Protein AF-A0A917JV11-F1 (afdb_monomer)

Structure (mmCIF, N/CA/C/O backbone):
data_AF-A0A917JV11-F1
#
_entry.id   AF-A0A917JV11-F1
#
loop_
_atom_site.group_PDB
_atom_site.id
_atom_site.type_symbol
_atom_site.label_atom_id
_atom_site.label_alt_id
_atom_site.label_comp_id
_atom_site.label_asym_id
_atom_site.label_entity_id
_atom_site.label_seq_id
_atom_site.pdbx_PDB_ins_code
_atom_site.Cartn_x
_atom_site.Cartn_y
_atom_site.Cartn_z
_atom_site.occupancy
_atom_site.B_iso_or_equiv
_atom_site.auth_seq_id
_atom_site.auth_comp_id
_atom_site.auth_asym_id
_atom_site.auth_atom_id
_atom_site.pdbx_PDB_model_num
ATOM 1 N N . MET A 1 1 ? 22.916 29.532 -11.877 1.00 48.88 1 MET A N 1
ATOM 2 C CA . MET A 1 1 ? 22.736 28.090 -11.592 1.00 48.88 1 MET A CA 1
ATOM 3 C C . MET A 1 1 ? 21.823 27.826 -10.385 1.00 48.88 1 MET A C 1
ATOM 5 O O . MET A 1 1 ? 21.360 26.705 -10.263 1.00 48.88 1 MET A O 1
ATOM 9 N N . GLU A 1 2 ? 21.475 28.824 -9.556 1.00 51.97 2 GLU A N 1
ATOM 10 C CA . GLU A 1 2 ? 20.612 28.641 -8.365 1.00 51.97 2 GLU A CA 1
ATOM 11 C C . GLU A 1 2 ? 19.089 28.621 -8.633 1.00 51.97 2 GLU A C 1
ATOM 13 O O . GLU A 1 2 ? 18.332 28.152 -7.789 1.00 51.97 2 GLU A O 1
ATOM 18 N N . HIS A 1 3 ? 18.608 29.058 -9.805 1.00 55.50 3 HIS A N 1
ATOM 19 C CA . HIS A 1 3 ? 17.162 29.099 -10.101 1.00 55.50 3 HIS A CA 1
ATOM 20 C C . HIS A 1 3 ? 16.556 27.758 -10.547 1.00 55.50 3 HIS A C 1
ATOM 22 O O . HIS A 1 3 ? 15.347 27.574 -10.439 1.00 55.50 3 HIS A O 1
ATOM 28 N N . ILE A 1 4 ? 17.384 26.788 -10.952 1.00 64.88 4 ILE A N 1
ATOM 29 C CA . ILE A 1 4 ? 16.921 25.503 -11.503 1.00 64.88 4 ILE A CA 1
ATOM 30 C C . ILE A 1 4 ? 16.135 24.700 -10.450 1.00 64.88 4 ILE A C 1
ATOM 32 O O . ILE A 1 4 ? 15.101 24.118 -10.759 1.00 64.88 4 ILE A O 1
ATOM 36 N N . GLY A 1 5 ? 16.569 24.713 -9.184 1.00 73.06 5 GLY A N 1
ATOM 37 C CA . GLY A 1 5 ? 15.894 23.966 -8.114 1.00 73.06 5 GLY A CA 1
ATOM 38 C C . GLY A 1 5 ? 14.503 24.512 -7.772 1.00 73.06 5 GLY A C 1
ATOM 39 O O . GLY A 1 5 ? 13.553 23.740 -7.622 1.00 73.06 5 GLY A O 1
ATOM 40 N N . LEU A 1 6 ? 14.360 25.840 -7.688 1.00 79.62 6 LEU A N 1
ATOM 41 C CA . LEU A 1 6 ? 13.071 26.481 -7.411 1.00 79.62 6 LEU A CA 1
ATOM 42 C C . LEU A 1 6 ? 12.110 26.323 -8.594 1.00 79.62 6 LEU A C 1
ATOM 44 O O . LEU A 1 6 ? 10.944 26.005 -8.381 1.00 79.62 6 LEU A O 1
ATOM 48 N N . GLU A 1 7 ? 12.596 26.497 -9.825 1.00 81.38 7 GLU A N 1
ATOM 49 C CA . GLU A 1 7 ? 11.803 26.308 -11.045 1.00 81.38 7 GLU A CA 1
ATOM 50 C C . GLU A 1 7 ? 11.264 24.878 -11.151 1.00 81.38 7 GLU A C 1
ATOM 52 O O . GLU A 1 7 ? 10.061 24.696 -11.338 1.00 81.38 7 GLU A O 1
ATOM 57 N N . ILE A 1 8 ? 12.114 23.866 -10.941 1.00 76.44 8 ILE A N 1
ATOM 58 C CA . ILE A 1 8 ? 11.696 22.456 -10.937 1.00 76.44 8 ILE A CA 1
ATOM 59 C C . ILE A 1 8 ? 10.669 22.202 -9.829 1.00 76.44 8 ILE A C 1
ATOM 61 O O . ILE A 1 8 ? 9.642 21.572 -10.074 1.00 76.44 8 ILE A O 1
ATOM 65 N N . THR A 1 9 ? 10.899 22.724 -8.621 1.00 80.25 9 THR A N 1
ATOM 66 C CA . THR A 1 9 ? 9.972 22.547 -7.491 1.00 80.25 9 THR A CA 1
ATOM 67 C C . THR A 1 9 ? 8.606 23.169 -7.782 1.00 80.25 9 THR A C 1
ATOM 69 O O . THR A 1 9 ? 7.575 22.525 -7.582 1.00 80.25 9 THR A O 1
ATOM 72 N N . LEU A 1 10 ? 8.580 24.402 -8.300 1.00 85.31 10 LEU A N 1
ATOM 73 C CA . LEU A 1 10 ? 7.347 25.082 -8.696 1.00 85.31 10 LEU A CA 1
ATOM 74 C C . LEU A 1 10 ? 6.623 24.323 -9.806 1.00 85.31 10 LEU A C 1
ATOM 76 O O . LEU A 1 10 ? 5.401 24.204 -9.757 1.00 85.31 10 LEU A O 1
ATOM 80 N N . LEU A 1 11 ? 7.360 23.770 -10.770 1.00 82.25 11 LEU A N 1
ATOM 81 C CA . LEU A 1 11 ? 6.792 22.979 -11.854 1.00 82.25 11 LEU A CA 1
ATOM 82 C C . LEU A 1 11 ? 6.162 21.684 -11.328 1.00 82.25 11 LEU A C 1
ATOM 84 O O . LEU A 1 11 ? 5.029 21.376 -11.694 1.00 82.25 11 LEU A O 1
ATOM 88 N N . ILE A 1 12 ? 6.841 20.961 -10.430 1.00 79.44 12 ILE A N 1
ATOM 89 C CA . ILE A 1 12 ? 6.294 19.759 -9.783 1.00 79.44 12 ILE A CA 1
ATOM 90 C C . ILE A 1 12 ? 4.994 20.101 -9.055 1.00 79.44 12 ILE A C 1
ATOM 92 O O . ILE A 1 12 ? 3.978 19.444 -9.277 1.00 79.44 12 ILE A O 1
ATOM 96 N N . ILE A 1 13 ? 5.003 21.149 -8.225 1.00 85.50 13 ILE A N 1
ATOM 97 C CA . ILE A 1 13 ? 3.818 21.585 -7.475 1.00 85.50 13 ILE A CA 1
ATOM 98 C C . ILE A 1 13 ? 2.688 21.969 -8.432 1.00 85.50 13 ILE A C 1
ATOM 100 O O . ILE A 1 13 ? 1.552 21.547 -8.226 1.00 85.50 13 ILE A O 1
ATOM 104 N N . LEU A 1 14 ? 2.986 22.729 -9.488 1.00 88.00 14 LEU A N 1
ATOM 105 C CA . LEU A 1 14 ? 2.002 23.155 -10.479 1.00 88.00 14 LEU A CA 1
ATOM 106 C C . LEU A 1 14 ? 1.379 21.959 -11.205 1.00 88.00 14 LEU A C 1
ATOM 108 O O . LEU A 1 14 ? 0.158 21.899 -11.332 1.00 88.00 14 LEU A O 1
ATOM 112 N N . MET A 1 15 ? 2.191 20.995 -11.640 1.00 84.50 15 MET A N 1
ATOM 113 C CA . MET A 1 15 ? 1.721 19.785 -12.319 1.00 84.50 15 MET A CA 1
ATOM 114 C C . MET A 1 15 ? 0.862 18.926 -11.397 1.00 84.50 15 MET A C 1
ATOM 116 O O . MET A 1 15 ? -0.248 18.543 -11.761 1.00 84.50 15 MET A O 1
ATOM 120 N N . VAL A 1 16 ? 1.333 18.674 -10.177 1.00 84.94 16 VAL A N 1
ATOM 121 C CA . VAL A 1 16 ? 0.579 17.943 -9.155 1.00 84.94 16 VAL A CA 1
ATOM 122 C C . VAL A 1 16 ? -0.748 18.640 -8.856 1.00 84.94 16 VAL A C 1
ATOM 124 O O . VAL A 1 16 ? -1.780 17.975 -8.785 1.00 84.94 16 VAL A O 1
ATOM 127 N N . LEU A 1 17 ? -0.747 19.966 -8.696 1.00 88.56 17 LEU A N 1
ATOM 128 C CA . LEU A 1 17 ? -1.952 20.748 -8.437 1.00 88.56 17 LEU A CA 1
ATOM 129 C C . LEU A 1 17 ? -2.925 20.663 -9.617 1.00 88.56 17 LEU A C 1
ATOM 131 O O . LEU A 1 17 ? -4.095 20.349 -9.414 1.00 88.56 17 LEU A O 1
ATOM 135 N N . ALA A 1 18 ? -2.451 20.897 -10.841 1.00 88.12 18 ALA A N 1
ATOM 136 C CA . ALA A 1 18 ? -3.271 20.865 -12.047 1.00 88.12 18 ALA A CA 1
ATOM 137 C C . ALA A 1 18 ? -3.916 19.487 -12.257 1.00 88.12 18 ALA A C 1
ATOM 139 O O . ALA A 1 18 ? -5.132 19.395 -12.434 1.00 88.12 18 ALA A O 1
ATOM 140 N N . VAL A 1 19 ? -3.129 18.410 -12.166 1.00 86.62 19 VAL A N 1
ATOM 141 C CA . VAL A 1 19 ? -3.635 17.039 -12.311 1.00 86.62 19 VAL A CA 1
ATOM 142 C C . VAL A 1 19 ? -4.634 16.716 -11.198 1.00 86.62 19 VAL A C 1
ATOM 144 O O . VAL A 1 19 ? -5.725 16.220 -11.479 1.00 86.62 19 VAL A O 1
ATOM 147 N N . ASN A 1 20 ? -4.326 17.048 -9.942 1.00 85.50 20 ASN A N 1
ATOM 148 C CA . ASN A 1 20 ? -5.229 16.765 -8.826 1.00 85.50 20 ASN A CA 1
ATOM 149 C C . ASN A 1 20 ? -6.526 17.581 -8.868 1.00 85.50 20 ASN A C 1
ATOM 151 O O . ASN A 1 20 ? -7.563 17.062 -8.458 1.00 85.50 20 ASN A O 1
ATOM 155 N N . LEU A 1 21 ? -6.511 18.812 -9.389 1.00 88.00 21 LEU A N 1
ATOM 156 C CA . LEU A 1 21 ? -7.729 19.600 -9.610 1.00 88.00 21 LEU A CA 1
ATOM 157 C C . LEU A 1 21 ? -8.662 18.908 -10.609 1.00 88.00 21 LEU A C 1
ATOM 159 O O . LEU A 1 21 ? -9.859 18.772 -10.346 1.00 88.00 21 LEU A O 1
ATOM 163 N N . VAL A 1 22 ? -8.110 18.405 -11.716 1.00 87.31 22 VAL A N 1
ATOM 164 C CA . VAL A 1 22 ? -8.873 17.628 -12.702 1.00 87.31 22 VAL A CA 1
ATOM 165 C C . VAL A 1 22 ? -9.405 16.341 -12.069 1.00 87.31 22 VAL A C 1
ATOM 167 O O . VAL A 1 22 ? -10.589 16.031 -12.182 1.00 87.31 22 VAL A O 1
ATOM 170 N N . PHE A 1 23 ? -8.565 15.603 -11.346 1.00 84.44 23 PHE A N 1
ATOM 171 C CA . PHE A 1 23 ? -8.944 14.319 -10.754 1.00 84.44 23 PHE A CA 1
ATOM 172 C C . PHE A 1 23 ? -10.009 14.481 -9.666 1.00 84.44 23 PHE A C 1
ATOM 174 O O . PHE A 1 23 ? -10.953 13.690 -9.612 1.00 84.44 23 PHE A O 1
ATOM 181 N N . GLN A 1 24 ? -9.938 15.542 -8.860 1.00 81.94 24 GLN A N 1
ATOM 182 C CA . GLN A 1 24 ? -10.987 15.877 -7.899 1.00 81.94 24 GLN A CA 1
ATOM 183 C C . GLN A 1 24 ? -12.319 16.219 -8.574 1.00 81.94 24 GLN A C 1
ATOM 185 O O . GLN A 1 24 ? -13.362 15.810 -8.061 1.00 81.94 24 GLN A O 1
ATOM 190 N N . ALA A 1 25 ? -12.314 16.874 -9.742 1.00 81.06 25 ALA A N 1
ATOM 191 C CA . ALA A 1 25 ? -13.542 17.113 -10.507 1.00 81.06 25 ALA A CA 1
ATOM 192 C C . ALA A 1 25 ? -14.237 15.795 -10.911 1.00 81.06 25 ALA A C 1
ATOM 194 O O . ALA A 1 25 ? -15.465 15.701 -10.882 1.00 81.06 25 ALA A O 1
ATOM 195 N N . PHE A 1 26 ? -13.457 14.743 -11.185 1.00 81.00 26 PHE A N 1
ATOM 196 C CA . PHE A 1 26 ? -13.955 13.387 -11.454 1.00 81.00 26 PHE A CA 1
ATOM 197 C C . PHE A 1 26 ? -14.122 12.512 -10.197 1.00 81.00 26 PHE A C 1
ATOM 199 O O . PHE A 1 26 ? -14.486 11.341 -10.313 1.00 81.00 26 PHE A O 1
ATOM 206 N N . LYS A 1 27 ? -13.908 13.065 -8.992 1.00 81.31 27 LYS A N 1
ATOM 207 C CA . LYS A 1 27 ? -13.922 12.347 -7.701 1.00 81.31 27 LYS A CA 1
ATOM 208 C C . LYS A 1 27 ? -12.939 11.167 -7.645 1.00 81.31 27 LYS A C 1
ATOM 210 O O . LYS A 1 27 ? -13.206 10.167 -6.978 1.00 81.31 27 LYS A O 1
ATOM 215 N N . LEU A 1 28 ? -11.816 11.280 -8.348 1.00 83.06 28 LEU A N 1
ATOM 216 C CA . LEU A 1 28 ? -10.742 10.293 -8.333 1.00 83.06 28 LEU A CA 1
ATOM 217 C C . LEU A 1 28 ? -9.794 10.513 -7.137 1.00 83.06 28 LEU A C 1
ATOM 219 O O . LEU A 1 28 ? -9.689 11.629 -6.620 1.00 83.06 28 LEU A O 1
ATOM 223 N N . PRO A 1 29 ? -9.092 9.462 -6.677 1.00 83.50 29 PRO A N 1
ATOM 224 C CA . PRO A 1 29 ? -8.100 9.565 -5.609 1.00 83.50 29 PRO A CA 1
ATOM 225 C C . PRO A 1 29 ? -6.923 10.464 -5.988 1.00 83.50 29 PRO A C 1
ATOM 227 O O . PRO A 1 29 ? -6.379 10.356 -7.083 1.00 83.50 29 PRO A O 1
ATOM 230 N N . VAL A 1 30 ? -6.471 11.283 -5.036 1.00 86.38 30 VAL A N 1
ATOM 231 C CA . VAL A 1 30 ? -5.326 12.200 -5.205 1.00 86.38 30 VAL A CA 1
ATOM 232 C C . VAL A 1 30 ? -4.030 11.433 -5.521 1.00 86.38 30 VAL A C 1
ATOM 234 O O . VAL A 1 30 ? -3.199 11.892 -6.294 1.00 86.38 30 VAL A O 1
ATOM 237 N N . ILE A 1 31 ? -3.885 10.213 -4.991 1.00 88.06 31 ILE A N 1
ATOM 238 C CA . ILE A 1 31 ? -2.737 9.323 -5.247 1.00 88.06 31 ILE A CA 1
ATOM 239 C C . ILE A 1 31 ? -2.547 9.046 -6.740 1.00 88.06 31 ILE A C 1
ATOM 241 O O . ILE A 1 31 ? -1.420 9.086 -7.228 1.00 88.06 31 ILE A O 1
ATOM 245 N N . LEU A 1 32 ? -3.638 8.850 -7.490 1.00 87.56 32 LEU A N 1
ATOM 246 C CA . LEU A 1 32 ? -3.544 8.707 -8.942 1.00 87.56 32 LEU A CA 1
ATOM 247 C C . LEU A 1 32 ? -3.003 9.971 -9.601 1.00 87.56 32 LEU A C 1
ATOM 249 O O . LEU A 1 32 ? -2.208 9.873 -10.528 1.00 87.56 32 LEU A O 1
ATOM 253 N N . GLY A 1 33 ? -3.406 11.149 -9.128 1.00 90.31 33 GLY A N 1
ATOM 254 C CA . GLY A 1 33 ? -2.906 12.401 -9.677 1.00 90.31 33 GLY A CA 1
ATOM 255 C C . GLY A 1 33 ? -1.405 12.577 -9.449 1.00 90.31 33 GLY A C 1
ATOM 256 O O . GLY A 1 33 ? -0.707 12.990 -10.370 1.00 90.31 33 GLY A O 1
ATOM 257 N N . TYR A 1 34 ? -0.886 12.178 -8.282 1.00 91.62 34 TYR A N 1
ATOM 258 C CA . TYR A 1 34 ? 0.561 12.143 -8.030 1.00 91.62 34 TYR A CA 1
ATOM 259 C C . TYR A 1 34 ? 1.295 11.172 -8.964 1.00 91.62 34 TYR A C 1
ATOM 261 O O . TYR A 1 34 ? 2.312 11.547 -9.544 1.00 91.62 34 TYR A O 1
ATOM 269 N N . LEU A 1 35 ? 0.762 9.961 -9.164 1.00 92.12 35 LEU A N 1
ATOM 270 C CA . LEU A 1 35 ? 1.342 8.968 -10.076 1.00 92.12 35 LEU A CA 1
ATOM 271 C C . LEU A 1 35 ? 1.379 9.485 -11.522 1.00 92.12 35 LEU A C 1
ATOM 273 O O . LEU A 1 35 ? 2.429 9.458 -12.157 1.00 92.12 35 LEU A O 1
ATOM 277 N N . ILE A 1 36 ? 0.258 10.006 -12.034 1.00 92.00 36 ILE A N 1
ATOM 278 C CA . ILE A 1 36 ? 0.169 10.553 -13.397 1.00 92.00 36 ILE A CA 1
ATOM 279 C C . ILE A 1 36 ? 1.059 11.785 -13.566 1.00 92.00 36 ILE A C 1
ATOM 281 O O . ILE A 1 36 ? 1.712 11.923 -14.600 1.00 92.00 36 ILE A O 1
ATOM 285 N N . ALA A 1 37 ? 1.124 12.658 -12.555 1.00 91.56 37 ALA A N 1
ATOM 286 C CA . ALA A 1 37 ? 2.075 13.759 -12.556 1.00 91.56 37 ALA A CA 1
ATOM 287 C C . ALA A 1 37 ? 3.497 13.207 -12.699 1.00 91.56 37 ALA A C 1
ATOM 289 O O . ALA A 1 37 ? 4.168 13.578 -13.652 1.00 91.56 37 ALA A O 1
ATOM 290 N N . GLY A 1 38 ? 3.910 12.255 -11.855 1.00 92.06 38 GLY A N 1
ATOM 291 C CA . GLY A 1 38 ? 5.216 11.591 -11.924 1.00 92.06 38 GLY A CA 1
ATOM 292 C C . GLY A 1 38 ? 5.561 11.014 -13.295 1.00 92.06 38 GLY A C 1
ATOM 293 O O . GLY A 1 38 ? 6.654 11.260 -13.795 1.00 92.06 38 GLY A O 1
ATOM 294 N N . ILE A 1 39 ? 4.616 10.334 -13.947 1.00 92.88 39 ILE A N 1
ATOM 295 C CA . ILE A 1 39 ? 4.785 9.840 -15.325 1.00 92.88 39 ILE A CA 1
ATOM 296 C C . ILE A 1 39 ? 5.081 10.997 -16.290 1.00 92.88 39 ILE A C 1
ATOM 298 O O . ILE A 1 39 ? 5.950 10.888 -17.150 1.00 92.88 39 ILE A O 1
ATOM 302 N N . GLY A 1 40 ? 4.361 12.112 -16.146 1.00 90.75 40 GLY A N 1
ATOM 303 C CA . GLY A 1 40 ? 4.508 13.289 -16.997 1.00 90.75 40 GLY A CA 1
ATOM 304 C C . GLY A 1 40 ? 5.822 14.046 -16.790 1.00 90.75 40 GLY A C 1
ATOM 305 O O . GLY A 1 40 ? 6.473 14.390 -17.767 1.00 90.75 40 GLY A O 1
ATOM 306 N N . ILE A 1 41 ? 6.226 14.319 -15.546 1.00 89.19 41 ILE A N 1
ATOM 307 C CA . ILE A 1 41 ? 7.461 15.077 -15.229 1.00 89.19 41 ILE A CA 1
ATOM 308 C C . ILE A 1 41 ? 8.729 14.214 -15.238 1.00 89.19 41 ILE A C 1
ATOM 310 O O . ILE A 1 41 ? 9.826 14.758 -15.378 1.00 89.19 41 ILE A O 1
ATOM 314 N N . GLY A 1 42 ? 8.588 12.896 -15.088 1.00 88.75 42 GLY A N 1
ATOM 315 C CA . GLY A 1 42 ? 9.696 11.953 -15.012 1.00 88.75 42 GLY A CA 1
ATOM 316 C C . GLY A 1 42 ? 10.522 11.837 -16.300 1.00 88.75 42 GLY A C 1
ATOM 317 O O . GLY A 1 42 ? 10.151 12.381 -17.348 1.00 88.75 42 GLY A O 1
ATOM 318 N N . PRO A 1 43 ? 11.632 11.079 -16.250 1.00 86.50 43 PRO A N 1
ATOM 319 C CA . PRO A 1 43 ? 12.596 10.969 -17.348 1.00 86.50 43 PRO A CA 1
ATOM 320 C C . PRO A 1 43 ? 11.996 10.357 -18.621 1.00 86.50 43 PRO A C 1
ATOM 322 O O . PRO A 1 43 ? 12.452 10.650 -19.721 1.00 86.50 43 PRO A O 1
ATOM 325 N N . HIS A 1 44 ? 10.961 9.525 -18.480 1.00 87.19 44 HIS A N 1
ATOM 326 C CA . HIS A 1 44 ? 10.269 8.877 -19.596 1.00 87.19 44 HIS A CA 1
ATOM 327 C C . HIS A 1 44 ? 9.095 9.692 -20.168 1.00 87.19 44 HIS A C 1
ATOM 329 O O . HIS A 1 44 ? 8.520 9.289 -21.177 1.00 87.19 44 HIS A O 1
ATOM 335 N N . GLY A 1 45 ? 8.722 10.804 -19.525 1.00 86.88 45 GLY A N 1
ATOM 336 C CA . GLY A 1 45 ? 7.667 11.713 -19.971 1.00 86.88 45 GLY A CA 1
ATOM 337 C C . GLY A 1 45 ? 8.245 12.951 -20.654 1.00 86.88 45 GLY A C 1
ATOM 338 O O . GLY A 1 45 ? 8.784 12.881 -21.754 1.00 86.88 45 GLY A O 1
ATOM 339 N N . LEU A 1 46 ? 8.129 14.101 -19.989 1.00 84.75 46 LEU A N 1
ATOM 340 C CA . LEU A 1 46 ? 8.684 15.382 -20.433 1.00 84.75 46 LEU A CA 1
ATOM 341 C C . LEU A 1 46 ? 10.186 15.516 -20.142 1.00 84.75 46 LEU A C 1
ATOM 343 O O . LEU A 1 46 ? 10.809 16.451 -20.639 1.00 84.75 46 LEU A O 1
ATOM 347 N N . GLY A 1 47 ? 10.765 14.628 -19.324 1.00 83.25 47 GLY A N 1
ATOM 348 C CA . GLY A 1 47 ? 12.195 14.646 -19.007 1.00 83.25 47 GLY A CA 1
ATOM 349 C C . GLY A 1 47 ? 12.644 15.866 -18.199 1.00 83.25 47 GLY A C 1
ATOM 350 O O . GLY A 1 47 ? 13.812 16.237 -18.247 1.00 83.25 47 GLY A O 1
ATOM 351 N N . LEU A 1 48 ? 11.722 16.509 -17.474 1.00 81.50 48 LEU A N 1
ATOM 352 C CA . LEU A 1 48 ? 11.989 17.736 -16.713 1.00 81.50 48 LEU A CA 1
ATOM 353 C C . LEU A 1 48 ? 12.798 17.468 -15.441 1.00 81.50 48 LEU A C 1
ATOM 355 O O . LEU A 1 48 ? 13.496 18.351 -14.948 1.00 81.50 48 LEU A O 1
ATOM 359 N N . ILE A 1 49 ? 12.701 16.247 -14.919 1.00 79.25 49 ILE A N 1
ATOM 360 C CA . ILE A 1 49 ? 13.472 15.769 -13.778 1.00 79.25 49 ILE A CA 1
ATOM 361 C C . ILE A 1 49 ? 14.449 14.713 -14.280 1.00 79.25 49 ILE A C 1
ATOM 363 O O . ILE A 1 49 ? 14.049 13.619 -14.680 1.00 79.25 49 ILE A O 1
ATOM 367 N N . THR A 1 50 ? 15.737 15.036 -14.223 1.00 70.69 50 THR A N 1
ATOM 368 C CA . THR A 1 50 ? 16.819 14.117 -14.602 1.00 70.69 50 THR A CA 1
ATOM 369 C C . THR A 1 50 ? 17.446 13.414 -13.400 1.00 70.69 50 THR A C 1
ATOM 371 O O . THR A 1 50 ? 17.940 12.302 -13.546 1.00 70.69 50 THR A O 1
ATOM 374 N N . ASP A 1 51 ? 17.411 14.030 -12.214 1.00 75.06 51 ASP A N 1
ATOM 375 C CA . ASP A 1 51 ? 17.910 13.426 -10.974 1.00 75.06 51 ASP A CA 1
ATOM 376 C C . ASP A 1 51 ? 16.770 12.740 -10.213 1.00 75.06 51 ASP A C 1
ATOM 378 O O . ASP A 1 51 ? 16.159 13.287 -9.291 1.00 75.06 51 ASP A O 1
ATOM 382 N N . THR A 1 52 ? 16.440 11.526 -10.647 1.00 78.88 52 THR A N 1
ATOM 383 C CA . THR A 1 52 ? 15.398 10.719 -10.006 1.00 78.88 52 THR A CA 1
ATOM 384 C C . THR A 1 52 ? 15.813 10.218 -8.626 1.00 78.88 52 THR A C 1
ATOM 386 O O . THR A 1 52 ? 14.948 10.001 -7.778 1.00 78.88 52 THR A O 1
ATOM 389 N N . HIS A 1 53 ? 17.118 10.074 -8.387 1.00 79.50 53 HIS A N 1
ATOM 390 C CA . HIS A 1 53 ? 17.663 9.521 -7.153 1.00 79.50 53 HIS A CA 1
ATOM 391 C C . HIS A 1 53 ? 17.456 10.477 -5.974 1.00 79.50 53 HIS A C 1
ATOM 393 O O . HIS A 1 53 ? 16.980 10.058 -4.921 1.00 79.50 53 HIS A O 1
ATOM 399 N N . ALA A 1 54 ? 17.719 11.775 -6.156 1.00 80.75 54 ALA A N 1
ATOM 400 C CA . ALA A 1 54 ? 17.476 12.771 -5.110 1.00 80.75 54 ALA A CA 1
ATOM 401 C C . ALA A 1 54 ? 15.998 12.813 -4.674 1.00 80.75 54 ALA A C 1
ATOM 403 O O . ALA A 1 54 ? 15.690 12.878 -3.482 1.00 80.75 54 ALA A O 1
ATOM 404 N N . ILE A 1 55 ? 15.066 12.724 -5.631 1.00 82.38 55 ILE A N 1
ATOM 405 C CA . ILE A 1 55 ? 13.628 12.689 -5.326 1.00 82.38 55 ILE A CA 1
ATOM 406 C C . ILE A 1 55 ? 13.253 11.393 -4.610 1.00 82.38 55 ILE A C 1
ATOM 408 O O . ILE A 1 55 ? 12.471 11.438 -3.663 1.00 82.38 55 ILE A O 1
ATOM 412 N N . GLN A 1 56 ? 13.815 10.258 -5.027 1.00 81.06 56 GLN A N 1
ATOM 413 C CA . GLN A 1 56 ? 13.563 8.962 -4.402 1.00 81.06 56 GLN A CA 1
ATOM 414 C C . GLN A 1 56 ? 14.004 8.941 -2.929 1.00 81.06 56 GLN A C 1
ATOM 416 O O . GLN A 1 56 ? 13.230 8.525 -2.071 1.00 81.06 56 GLN A O 1
ATOM 421 N N . GLN A 1 57 ? 15.176 9.495 -2.609 1.00 83.56 57 GLN A N 1
ATOM 422 C CA . GLN A 1 57 ? 15.655 9.600 -1.224 1.00 83.56 57 GLN A CA 1
ATOM 423 C C . GLN A 1 57 ? 14.733 10.456 -0.344 1.00 83.56 57 GLN A C 1
ATOM 425 O O . GLN A 1 57 ? 14.479 10.128 0.813 1.00 83.56 57 GLN A O 1
ATOM 430 N N . ILE A 1 58 ? 14.185 11.551 -0.881 1.00 84.12 58 ILE A N 1
ATOM 431 C CA . ILE A 1 58 ? 13.213 12.373 -0.144 1.00 84.12 58 ILE A CA 1
ATOM 432 C C . ILE A 1 58 ? 11.872 11.632 -0.004 1.00 84.12 58 ILE A C 1
ATOM 434 O O . ILE A 1 58 ? 11.228 11.686 1.046 1.00 84.12 58 ILE A O 1
ATOM 438 N N . ALA A 1 59 ? 11.454 10.916 -1.047 1.00 83.62 59 ALA A N 1
ATOM 439 C CA . ALA A 1 59 ? 10.238 10.112 -1.081 1.00 83.62 59 ALA A CA 1
ATOM 440 C C . ALA A 1 59 ? 10.232 8.967 -0.054 1.00 83.62 59 ALA A C 1
ATOM 442 O O . ALA A 1 59 ? 9.168 8.619 0.464 1.00 83.62 59 ALA A O 1
ATOM 443 N N . GLU A 1 60 ? 11.392 8.414 0.301 1.00 84.69 60 GLU A N 1
ATOM 444 C CA . GLU A 1 60 ? 11.502 7.405 1.361 1.00 84.69 60 GLU A CA 1
ATOM 445 C C . GLU A 1 60 ? 10.986 7.926 2.706 1.00 84.69 60 GLU A C 1
ATOM 447 O O . GLU A 1 60 ? 10.272 7.204 3.406 1.00 84.69 60 GLU A O 1
ATOM 452 N N . PHE A 1 61 ? 11.224 9.202 3.037 1.00 88.88 61 PHE A N 1
ATOM 453 C CA . PHE A 1 61 ? 10.635 9.816 4.232 1.00 88.88 61 PHE A CA 1
ATOM 454 C C . PHE A 1 61 ? 9.101 9.840 4.182 1.00 88.88 61 PHE A C 1
ATOM 456 O O . PHE A 1 61 ? 8.445 9.756 5.221 1.00 88.88 61 PHE A O 1
ATOM 463 N N . GLY A 1 62 ? 8.509 9.897 2.986 1.00 88.44 62 GLY A N 1
ATOM 464 C CA . GLY A 1 62 ? 7.066 9.756 2.790 1.00 88.44 62 GLY A CA 1
ATOM 465 C C . GLY A 1 62 ? 6.556 8.388 3.211 1.00 88.44 62 GLY A C 1
ATOM 466 O O . GLY A 1 62 ? 5.579 8.302 3.955 1.00 88.44 62 GLY A O 1
ATOM 467 N N . VAL A 1 63 ? 7.259 7.322 2.820 1.00 86.06 63 VAL A N 1
ATOM 468 C CA . VAL A 1 63 ? 6.953 5.954 3.266 1.00 86.06 63 VAL A CA 1
ATOM 469 C C . VAL A 1 63 ? 7.143 5.826 4.775 1.00 86.06 63 VAL A C 1
ATOM 471 O O . VAL A 1 63 ? 6.311 5.222 5.444 1.00 86.06 63 VAL A O 1
ATOM 474 N N . VAL A 1 64 ? 8.183 6.438 5.342 1.00 91.94 64 VAL A N 1
ATOM 475 C CA . VAL A 1 64 ? 8.422 6.452 6.793 1.00 91.94 64 VAL A CA 1
ATOM 476 C C . VAL A 1 64 ? 7.247 7.077 7.543 1.00 91.94 64 VAL A C 1
ATOM 478 O O . VAL A 1 64 ? 6.692 6.449 8.443 1.00 91.94 64 VAL A O 1
ATOM 481 N N . LEU A 1 65 ? 6.807 8.277 7.162 1.00 92.44 65 LEU A N 1
ATOM 482 C CA . LEU A 1 65 ? 5.681 8.935 7.832 1.00 92.44 65 LEU A CA 1
ATOM 483 C C . LEU A 1 65 ? 4.339 8.241 7.568 1.00 92.44 65 LEU A C 1
ATOM 485 O O . LEU A 1 65 ? 3.472 8.233 8.447 1.00 92.44 65 LEU A O 1
ATOM 489 N N . LEU A 1 66 ? 4.165 7.631 6.393 1.00 87.81 66 LEU A N 1
ATOM 490 C CA . LEU A 1 66 ? 3.018 6.777 6.095 1.00 87.81 66 LEU A CA 1
ATOM 491 C C . LEU A 1 66 ? 2.975 5.598 7.070 1.00 87.81 66 LEU A C 1
ATOM 493 O O . LEU A 1 66 ? 1.974 5.409 7.755 1.00 87.81 66 LEU A O 1
ATOM 497 N N . MET A 1 67 ? 4.080 4.863 7.186 1.00 89.44 67 MET A N 1
ATOM 498 C CA . MET A 1 67 ? 4.205 3.695 8.058 1.00 89.44 67 MET A CA 1
ATOM 499 C C . MET A 1 67 ? 4.043 4.048 9.526 1.00 89.44 67 MET A C 1
ATOM 501 O O . MET A 1 67 ? 3.344 3.344 10.250 1.00 89.44 67 MET A O 1
ATOM 505 N N . PHE A 1 68 ? 4.601 5.181 9.946 1.00 93.31 68 PHE A N 1
ATOM 506 C CA . PHE A 1 68 ? 4.377 5.724 11.278 1.00 93.31 68 PHE A CA 1
ATOM 507 C C . PHE A 1 68 ? 2.891 5.979 11.538 1.00 93.31 68 PHE A C 1
ATOM 509 O O . PHE A 1 68 ? 2.353 5.542 12.552 1.00 93.31 68 PHE A O 1
ATOM 516 N N . THR A 1 69 ? 2.200 6.624 10.597 1.00 90.19 69 THR A N 1
ATOM 517 C CA . THR A 1 69 ? 0.770 6.924 10.734 1.00 90.19 69 THR A CA 1
ATOM 518 C C . THR A 1 69 ? -0.081 5.658 10.757 1.00 90.19 69 THR A C 1
ATOM 520 O O . THR A 1 69 ? -0.985 5.551 11.579 1.00 90.19 69 THR A O 1
ATOM 523 N N . ILE A 1 70 ? 0.220 4.670 9.916 1.00 85.94 70 ILE A N 1
ATOM 524 C CA . ILE A 1 70 ? -0.484 3.380 9.946 1.00 85.94 70 ILE A CA 1
ATOM 525 C C . ILE A 1 70 ? -0.257 2.695 11.296 1.00 85.94 70 ILE A C 1
ATOM 527 O O . ILE A 1 70 ? -1.202 2.175 11.886 1.00 85.94 70 ILE A O 1
ATOM 531 N N . GLY A 1 71 ? 0.968 2.759 11.828 1.00 89.56 71 GLY A N 1
ATOM 532 C CA . GLY A 1 71 ? 1.270 2.312 13.184 1.00 89.56 71 GLY A CA 1
ATOM 533 C C . GLY A 1 71 ? 0.402 3.018 14.233 1.00 89.56 71 GLY A C 1
ATOM 534 O O . GLY A 1 71 ? -0.168 2.347 15.085 1.00 89.56 71 GLY A O 1
ATOM 535 N N . LEU A 1 72 ? 0.226 4.344 14.148 1.00 90.56 72 LEU A N 1
ATOM 536 C CA . LEU A 1 72 ? -0.667 5.096 15.052 1.00 90.56 72 LEU A CA 1
ATOM 537 C C . LEU A 1 72 ? -2.133 4.667 14.926 1.00 90.56 72 LEU A C 1
ATOM 539 O O . LEU A 1 72 ? -2.892 4.716 15.897 1.00 90.56 72 LEU A O 1
ATOM 543 N N . GLU A 1 73 ? -2.555 4.306 13.715 1.00 85.12 73 GLU A N 1
ATOM 544 C CA . GLU A 1 73 ? -3.924 3.892 13.432 1.00 85.12 73 GLU A CA 1
ATOM 545 C C . GLU A 1 73 ? -4.217 2.456 13.878 1.00 85.12 73 GLU A C 1
ATOM 547 O O . GLU A 1 73 ? -5.379 2.130 14.165 1.00 85.12 73 GLU A O 1
ATOM 552 N N . PHE A 1 74 ? -3.168 1.638 14.006 1.00 83.81 74 PHE A N 1
ATOM 553 C CA . PHE A 1 74 ? -3.226 0.252 14.437 1.00 83.81 74 PHE A CA 1
ATOM 554 C C . PHE A 1 74 ? -3.958 0.110 15.777 1.00 83.81 74 PHE A C 1
ATOM 556 O O . PHE A 1 74 ? -3.749 0.858 16.732 1.00 83.81 74 PHE A O 1
ATOM 563 N N . SER A 1 75 ? -4.865 -0.863 15.851 1.00 83.25 75 SER A N 1
ATOM 564 C CA . SER A 1 75 ? -5.677 -1.110 17.042 1.00 83.25 75 SER A CA 1
ATOM 565 C C . SER A 1 75 ? -5.813 -2.606 17.284 1.00 83.25 75 SER A C 1
ATOM 567 O O . SER A 1 75 ? -6.551 -3.297 16.575 1.00 83.25 75 SER A O 1
ATOM 569 N N . LEU A 1 76 ? -5.151 -3.098 18.336 1.00 81.25 76 LEU A N 1
ATOM 570 C CA . LEU A 1 76 ? -5.276 -4.490 18.780 1.00 81.25 76 LEU A CA 1
ATOM 571 C C . LEU A 1 76 ? -6.730 -4.851 19.103 1.00 81.25 76 LEU A C 1
ATOM 573 O O . LEU A 1 76 ? -7.211 -5.915 18.715 1.00 81.25 76 LEU A O 1
ATOM 577 N N . THR A 1 77 ? -7.466 -3.941 19.745 1.00 85.88 77 THR A N 1
ATOM 578 C CA . THR A 1 77 ? -8.887 -4.133 20.058 1.00 85.88 77 THR A CA 1
ATOM 579 C C . THR A 1 77 ? -9.709 -4.385 18.796 1.00 85.88 77 THR A C 1
ATOM 581 O O . THR A 1 77 ? -10.511 -5.320 18.763 1.00 85.88 77 THR A O 1
ATOM 584 N N . ARG A 1 78 ? -9.482 -3.603 17.732 1.00 85.19 78 ARG A N 1
ATOM 585 C CA . ARG A 1 78 ? -10.195 -3.761 16.459 1.00 85.19 78 ARG A CA 1
ATOM 586 C C . ARG A 1 78 ? -9.843 -5.074 15.760 1.00 85.19 78 ARG A C 1
ATOM 588 O O . ARG A 1 78 ? -10.739 -5.729 15.230 1.00 85.19 78 ARG A O 1
ATOM 595 N N . LEU A 1 79 ? -8.576 -5.493 15.797 1.00 87.88 79 LEU A N 1
ATOM 596 C CA . LEU A 1 79 ? -8.150 -6.784 15.245 1.00 87.88 79 LEU A CA 1
ATOM 597 C C . LEU A 1 79 ? -8.829 -7.960 15.946 1.00 87.88 79 LEU A C 1
ATOM 599 O O . LEU A 1 79 ? -9.289 -8.885 15.284 1.00 87.88 79 LEU A O 1
ATOM 603 N N . ILE A 1 80 ? -8.936 -7.914 17.276 1.00 89.94 80 ILE A N 1
ATOM 604 C CA . ILE A 1 80 ? -9.597 -8.968 18.056 1.00 89.94 80 ILE A CA 1
ATOM 605 C C . ILE A 1 80 ? -11.103 -8.998 17.760 1.00 89.94 80 ILE A C 1
ATOM 607 O O . ILE A 1 80 ? -11.670 -10.079 17.589 1.00 89.94 80 ILE A O 1
ATOM 611 N N . GLN A 1 81 ? -11.749 -7.833 17.647 1.00 90.69 81 GLN A N 1
ATOM 612 C CA . GLN A 1 81 ? -13.165 -7.733 17.272 1.00 90.69 81 GLN A CA 1
ATOM 613 C C . GLN A 1 81 ? -13.435 -8.313 15.875 1.00 90.69 81 GLN A C 1
ATOM 615 O O . GLN A 1 81 ? -14.435 -8.999 15.675 1.00 90.69 81 GLN A O 1
ATOM 620 N N . LEU A 1 82 ? -12.522 -8.091 14.925 1.00 91.38 82 LEU A N 1
ATOM 621 C CA . LEU A 1 82 ? -12.614 -8.573 13.544 1.00 91.38 82 LEU A CA 1
ATOM 622 C C . LEU A 1 82 ? -11.787 -9.840 13.283 1.00 91.38 82 LEU A C 1
ATOM 624 O O . LEU A 1 82 ? -11.478 -10.145 12.133 1.00 91.38 82 LEU A O 1
ATOM 628 N N . ARG A 1 83 ? -11.451 -10.613 14.324 1.00 93.12 83 ARG A N 1
ATOM 629 C CA . ARG A 1 83 ? -10.483 -11.724 14.241 1.00 93.12 83 ARG A CA 1
ATOM 630 C C . ARG A 1 83 ? -10.753 -12.729 13.121 1.00 93.12 83 ARG A C 1
ATOM 632 O O . ARG A 1 83 ? -9.808 -13.241 12.536 1.00 93.12 83 ARG A O 1
ATOM 639 N N . TYR A 1 84 ? -12.022 -13.008 12.814 1.00 91.56 84 TYR A N 1
ATOM 640 C CA . TYR A 1 84 ? -12.373 -13.952 11.754 1.00 91.56 84 TYR A CA 1
ATOM 641 C C . TYR A 1 84 ? -12.151 -13.349 10.351 1.00 91.56 84 TYR A C 1
ATOM 643 O O . TYR A 1 84 ? -11.307 -13.881 9.630 1.00 91.56 84 TYR A O 1
ATOM 651 N N . PRO A 1 85 ? -12.774 -12.209 9.971 1.00 93.38 85 PRO A N 1
ATOM 652 C CA . PRO A 1 85 ? -12.421 -11.499 8.737 1.00 93.38 85 PRO A CA 1
ATOM 653 C C . PRO A 1 85 ? -10.918 -11.234 8.553 1.00 93.38 85 PRO A C 1
ATOM 655 O O . PRO A 1 85 ? -10.403 -11.373 7.449 1.00 93.38 85 PRO A O 1
ATOM 658 N N . VAL A 1 86 ? -10.214 -10.877 9.629 1.00 94.94 86 VAL A N 1
ATOM 659 C CA . VAL A 1 86 ? -8.783 -10.548 9.598 1.00 94.94 86 VAL A CA 1
ATOM 660 C C . VAL A 1 86 ? -7.927 -11.798 9.393 1.00 94.94 86 VAL A C 1
ATOM 662 O O . VAL A 1 86 ? -7.278 -11.944 8.362 1.00 94.94 86 VAL A O 1
ATOM 665 N N . PHE A 1 87 ? -7.912 -12.725 10.353 1.00 94.88 87 PHE A N 1
ATOM 666 C CA . PHE A 1 87 ? -6.928 -13.811 10.352 1.00 94.88 87 PHE A CA 1
ATOM 667 C C . PHE A 1 87 ? -7.325 -14.998 9.475 1.00 94.88 87 PHE A C 1
ATOM 669 O O . PHE A 1 87 ? -6.447 -15.693 8.973 1.00 94.88 87 PHE A O 1
ATOM 676 N N . VAL A 1 88 ? -8.625 -15.236 9.276 1.00 94.25 88 VAL A N 1
ATOM 677 C CA . VAL A 1 88 ? -9.102 -16.339 8.431 1.00 94.25 88 VAL A CA 1
ATOM 678 C C . VAL A 1 88 ? -9.164 -15.867 6.987 1.00 94.25 88 VAL A C 1
ATOM 680 O O . VAL A 1 88 ? -8.365 -16.309 6.168 1.00 94.25 88 VAL A O 1
ATOM 683 N N . LEU A 1 89 ? -10.056 -14.924 6.673 1.00 95.31 89 LEU A N 1
ATOM 684 C CA . LEU A 1 89 ? -10.252 -14.488 5.291 1.00 95.31 89 LEU A CA 1
ATOM 685 C C . LEU A 1 89 ? -9.042 -13.701 4.762 1.00 95.31 89 LEU A C 1
ATOM 687 O O . LEU A 1 89 ? -8.542 -14.024 3.687 1.00 95.31 89 LEU A O 1
ATOM 691 N N . GLY A 1 90 ? -8.546 -12.714 5.515 1.00 96.44 90 GLY A N 1
ATOM 692 C CA . GLY A 1 90 ? -7.360 -11.935 5.140 1.00 96.44 90 GLY A CA 1
ATOM 693 C C . GLY A 1 90 ? -6.091 -12.783 5.056 1.00 96.44 90 GLY A C 1
ATOM 694 O O . GLY A 1 90 ? -5.388 -12.743 4.047 1.00 96.44 90 GLY A O 1
ATOM 695 N N . GLY A 1 91 ? -5.853 -13.626 6.065 1.00 96.25 91 GLY A N 1
ATOM 696 C CA . GLY A 1 91 ? -4.740 -14.579 6.085 1.00 96.25 91 GLY A CA 1
ATOM 697 C C . GLY A 1 91 ? -4.731 -15.518 4.884 1.00 96.25 91 GLY A C 1
ATOM 698 O O . GLY A 1 91 ? -3.735 -15.601 4.160 1.00 96.25 91 GLY A O 1
ATOM 699 N N . MET A 1 92 ? -5.862 -16.180 4.623 1.00 96.56 92 MET A N 1
ATOM 700 C CA . MET A 1 92 ? -6.003 -17.048 3.455 1.00 96.56 92 MET A CA 1
ATOM 701 C C . MET A 1 92 ? -5.843 -16.269 2.152 1.00 96.56 92 MET A C 1
ATOM 703 O O . MET A 1 92 ? -5.205 -16.779 1.233 1.00 96.56 92 MET A O 1
ATOM 707 N N . GLN A 1 93 ? -6.379 -15.048 2.057 1.00 97.38 93 GLN A N 1
ATOM 708 C CA . GLN A 1 93 ? -6.268 -14.239 0.847 1.00 97.38 93 GLN A CA 1
ATOM 709 C C . GLN A 1 93 ? -4.811 -13.928 0.520 1.00 97.38 93 GLN A C 1
ATOM 711 O O . GLN A 1 93 ? -4.388 -14.203 -0.604 1.00 97.38 93 GLN A O 1
ATOM 716 N N . VAL A 1 94 ? -4.041 -13.404 1.475 1.00 97.56 94 VAL A N 1
ATOM 717 C CA . VAL A 1 94 ? -2.637 -13.030 1.251 1.00 97.56 94 VAL A CA 1
ATOM 718 C C . VAL A 1 94 ? -1.803 -14.261 0.901 1.00 97.56 94 VAL A C 1
ATOM 720 O O . VAL A 1 94 ? -1.172 -14.287 -0.155 1.00 97.56 94 VAL A O 1
ATOM 723 N N . ILE A 1 95 ? -1.862 -15.315 1.723 1.00 97.50 95 ILE A N 1
ATOM 724 C CA . ILE A 1 95 ? -1.058 -16.533 1.526 1.00 97.50 95 ILE A CA 1
ATOM 725 C C . ILE A 1 95 ? -1.394 -17.201 0.191 1.00 97.50 95 ILE A C 1
ATOM 727 O O . ILE A 1 95 ? -0.493 -17.546 -0.571 1.00 97.50 95 ILE A O 1
ATOM 731 N N . THR A 1 96 ? -2.682 -17.352 -0.126 1.00 97.50 96 THR A N 1
ATOM 732 C CA . THR A 1 96 ? -3.108 -18.022 -1.364 1.00 97.50 96 THR A CA 1
ATOM 733 C C . THR A 1 96 ? -2.782 -17.173 -2.593 1.00 97.50 96 THR A C 1
ATOM 735 O O . THR A 1 96 ? -2.362 -17.722 -3.607 1.00 97.50 96 THR A O 1
ATOM 738 N N . SER A 1 97 ? -2.902 -15.842 -2.510 1.00 96.88 97 SER A N 1
ATOM 739 C CA . SER A 1 97 ? -2.517 -14.945 -3.614 1.00 96.88 97 SER A CA 1
ATOM 740 C C . SER A 1 97 ? -1.020 -15.045 -3.910 1.00 96.88 97 SER A C 1
ATOM 742 O O . SER A 1 97 ? -0.631 -15.163 -5.073 1.00 96.88 97 SER A O 1
ATOM 744 N N . ILE A 1 98 ? -0.183 -15.067 -2.867 1.00 97.44 98 ILE A N 1
ATOM 745 C CA . ILE A 1 98 ? 1.266 -15.258 -3.004 1.00 97.44 98 ILE A CA 1
ATOM 746 C C . ILE A 1 98 ? 1.560 -16.637 -3.599 1.00 97.44 98 ILE A C 1
ATOM 748 O O . ILE A 1 98 ? 2.280 -16.727 -4.588 1.00 97.44 98 ILE A O 1
ATOM 752 N N . ALA A 1 99 ? 0.969 -17.702 -3.051 1.00 97.62 99 ALA A N 1
ATOM 753 C CA . ALA A 1 99 ? 1.203 -19.069 -3.510 1.00 97.62 99 ALA A CA 1
ATOM 754 C C . ALA A 1 99 ? 0.825 -19.258 -4.987 1.00 97.62 99 ALA A C 1
ATOM 756 O O . ALA A 1 99 ? 1.617 -19.799 -5.755 1.00 97.62 99 ALA A O 1
ATOM 757 N N . ILE A 1 100 ? -0.345 -18.769 -5.409 1.00 97.12 100 ILE A N 1
ATOM 758 C CA . ILE A 1 100 ? -0.777 -18.833 -6.812 1.00 97.12 100 ILE A CA 1
ATOM 759 C C . ILE A 1 100 ? 0.177 -18.043 -7.707 1.00 97.12 100 ILE A C 1
ATOM 761 O O . ILE A 1 100 ? 0.581 -18.547 -8.751 1.00 97.12 100 ILE A O 1
ATOM 765 N N . THR A 1 101 ? 0.574 -16.838 -7.297 1.00 96.69 101 THR A N 1
ATOM 766 C CA . THR A 1 101 ? 1.497 -16.011 -8.088 1.00 96.69 101 THR A CA 1
ATOM 767 C C . THR A 1 101 ? 2.863 -16.677 -8.231 1.00 96.69 101 THR A C 1
ATOM 769 O O . THR A 1 101 ? 3.417 -16.704 -9.327 1.00 96.69 101 THR A O 1
ATOM 772 N N . VAL A 1 102 ? 3.374 -17.291 -7.159 1.00 96.88 102 VAL A N 1
ATOM 773 C CA . VAL A 1 102 ? 4.615 -18.073 -7.187 1.00 96.88 102 VAL A CA 1
ATOM 774 C C . VAL A 1 102 ? 4.489 -19.263 -8.133 1.00 96.88 102 VAL A C 1
ATOM 776 O O . VAL A 1 102 ? 5.349 -19.441 -8.988 1.00 96.88 102 VAL A O 1
ATOM 779 N N . LEU A 1 103 ? 3.415 -20.051 -8.034 1.00 97.06 103 LEU A N 1
ATOM 780 C CA . LEU A 1 103 ? 3.194 -21.201 -8.917 1.00 97.06 103 LEU A CA 1
ATOM 781 C C . LEU A 1 103 ? 3.129 -20.782 -10.390 1.00 97.06 103 LEU A C 1
ATOM 783 O O . LEU A 1 103 ? 3.790 -21.395 -11.226 1.00 97.06 103 LEU A O 1
ATOM 787 N N . ILE A 1 104 ? 2.391 -19.713 -10.698 1.00 95.38 104 ILE A N 1
ATOM 788 C CA . ILE A 1 104 ? 2.312 -19.156 -12.052 1.00 95.38 104 ILE A CA 1
ATOM 789 C C . ILE A 1 104 ? 3.701 -18.703 -12.520 1.00 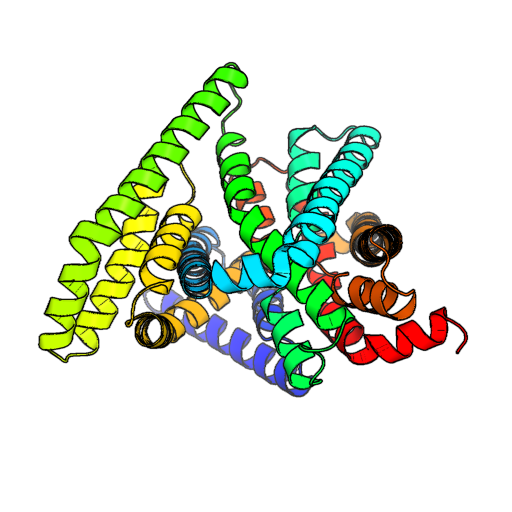95.38 104 ILE A C 1
ATOM 791 O O . ILE A 1 104 ? 4.128 -19.092 -13.605 1.00 95.38 104 ILE A O 1
ATOM 795 N N . GLY A 1 105 ? 4.434 -17.939 -11.706 1.00 95.00 105 GLY A N 1
ATOM 796 C CA . GLY A 1 105 ? 5.779 -17.466 -12.046 1.00 95.00 105 GLY A CA 1
ATOM 797 C C . GLY A 1 105 ? 6.758 -18.610 -12.327 1.00 95.00 105 GLY A C 1
ATOM 798 O O . GLY A 1 105 ? 7.475 -18.583 -13.329 1.00 95.00 105 GLY A O 1
ATOM 799 N N . LEU A 1 106 ? 6.716 -19.677 -11.524 1.00 94.62 106 LEU A N 1
ATOM 800 C CA . LEU A 1 106 ? 7.520 -20.881 -11.749 1.00 94.62 106 LEU A CA 1
ATOM 801 C C . LEU A 1 106 ? 7.147 -21.593 -13.060 1.00 94.62 106 LEU A C 1
ATOM 803 O O . LEU A 1 106 ? 8.041 -22.056 -13.770 1.00 94.62 106 LEU A O 1
ATOM 807 N N . CYS A 1 107 ? 5.864 -21.633 -13.440 1.00 94.94 107 CYS A N 1
ATOM 808 C CA . CYS A 1 107 ? 5.444 -22.144 -14.752 1.00 94.94 107 CYS A CA 1
ATOM 809 C C . CYS A 1 107 ? 6.019 -21.315 -15.915 1.00 94.94 107 CYS A C 1
ATOM 811 O O . CYS A 1 107 ? 6.352 -21.876 -16.959 1.00 94.94 107 CYS A O 1
ATOM 813 N N . PHE A 1 108 ? 6.198 -20.006 -15.723 1.00 92.12 108 PHE A N 1
ATOM 814 C CA . PHE A 1 108 ? 6.865 -19.107 -16.673 1.00 92.12 108 PHE A CA 1
ATOM 815 C C . PHE A 1 108 ? 8.398 -19.083 -16.537 1.00 92.12 108 PHE A C 1
ATOM 817 O O . PHE A 1 108 ? 9.054 -18.267 -17.181 1.00 92.12 108 PHE A O 1
ATOM 824 N N . LYS A 1 109 ? 8.990 -19.999 -15.754 1.00 92.81 109 LYS A N 1
ATOM 825 C CA . LYS A 1 109 ? 10.441 -20.100 -15.500 1.00 92.81 109 LYS A CA 1
ATOM 826 C C . LYS A 1 109 ? 11.053 -18.853 -14.846 1.00 92.81 109 LYS A C 1
ATOM 828 O O . LYS A 1 109 ? 12.255 -18.620 -14.973 1.00 92.81 109 LYS A O 1
ATOM 833 N N . MET A 1 110 ? 10.249 -18.063 -14.138 1.00 92.75 110 MET A N 1
ATOM 834 C CA . MET A 1 110 ? 10.746 -16.966 -13.308 1.00 92.75 110 MET A CA 1
ATOM 835 C C . MET A 1 110 ? 11.506 -17.520 -12.102 1.00 92.75 110 MET A C 1
ATOM 837 O O . MET A 1 110 ? 11.230 -18.632 -11.635 1.00 92.75 110 MET A O 1
ATOM 841 N N . LYS A 1 111 ? 12.449 -16.746 -11.553 1.00 92.38 111 LYS A N 1
ATOM 842 C CA . LYS A 1 111 ? 13.103 -17.151 -10.303 1.00 92.38 111 LYS A CA 1
ATOM 843 C C . LYS A 1 111 ? 12.077 -17.154 -9.168 1.00 92.38 111 LYS A C 1
ATOM 845 O O . LYS A 1 111 ? 11.121 -16.372 -9.161 1.00 92.38 111 LYS A O 1
ATOM 850 N N . LEU A 1 112 ? 12.305 -18.005 -8.166 1.00 91.88 112 LEU A N 1
ATOM 851 C CA . LEU A 1 112 ? 11.440 -18.083 -6.984 1.00 91.88 112 LEU A CA 1
ATOM 852 C C . LEU A 1 112 ? 11.318 -16.719 -6.289 1.00 91.88 112 LEU A C 1
ATOM 854 O O . LEU A 1 112 ? 10.215 -16.300 -5.955 1.00 91.88 112 LEU A O 1
ATOM 858 N N . VAL A 1 113 ? 12.445 -16.019 -6.129 1.00 91.50 113 VAL A N 1
ATOM 859 C CA . VAL A 1 113 ? 12.525 -14.693 -5.498 1.00 91.50 113 VAL A CA 1
ATOM 860 C C . VAL A 1 113 ? 11.697 -13.656 -6.266 1.00 91.50 113 VAL A C 1
ATOM 862 O O . VAL A 1 113 ? 10.878 -12.966 -5.667 1.00 91.50 113 VAL A O 1
ATOM 865 N N . GLU A 1 114 ? 11.839 -13.601 -7.592 1.00 93.75 114 GLU A N 1
ATOM 866 C CA . GLU A 1 114 ? 11.086 -12.685 -8.462 1.00 93.75 114 GLU A CA 1
ATOM 867 C C . GLU A 1 114 ? 9.574 -12.939 -8.348 1.00 93.75 114 GLU A C 1
ATOM 869 O O . GLU A 1 114 ? 8.789 -12.016 -8.134 1.00 93.75 114 GLU A O 1
ATOM 874 N N . SER A 1 115 ? 9.165 -14.209 -8.421 1.00 95.50 115 SER A N 1
ATOM 875 C CA . SER A 1 115 ? 7.752 -14.609 -8.349 1.00 95.50 115 SER A CA 1
ATOM 876 C C . SER A 1 115 ? 7.140 -14.332 -6.972 1.00 95.50 115 SER A C 1
ATOM 878 O O . SER A 1 115 ? 5.980 -13.932 -6.869 1.00 95.50 115 SER A O 1
ATOM 880 N N . LEU A 1 116 ? 7.928 -14.519 -5.909 1.00 95.50 116 LEU A N 1
ATOM 881 C CA . LEU A 1 116 ? 7.532 -14.232 -4.533 1.00 95.50 116 LEU A CA 1
ATOM 882 C C . LEU A 1 116 ? 7.284 -12.734 -4.329 1.00 95.50 116 LEU A C 1
ATOM 884 O O . LEU A 1 116 ? 6.249 -12.358 -3.782 1.00 95.50 116 LEU A O 1
ATOM 888 N N . VAL A 1 117 ? 8.189 -11.884 -4.823 1.00 95.25 117 VAL A N 1
ATOM 889 C CA . VAL A 1 117 ? 8.046 -10.424 -4.759 1.00 95.25 117 VAL A CA 1
ATOM 890 C C . VAL A 1 117 ? 6.800 -9.955 -5.510 1.00 95.25 117 VAL A C 1
ATOM 892 O O . VAL A 1 117 ? 6.029 -9.168 -4.964 1.00 95.25 117 VAL A O 1
ATOM 895 N N . ILE A 1 118 ? 6.538 -10.467 -6.717 1.00 96.62 118 ILE A N 1
ATOM 896 C CA . ILE A 1 118 ? 5.300 -10.133 -7.446 1.00 96.62 118 ILE A CA 1
ATOM 897 C C . ILE A 1 118 ? 4.067 -10.598 -6.659 1.00 96.62 118 ILE A C 1
ATOM 899 O O . ILE A 1 118 ? 3.078 -9.868 -6.578 1.00 96.62 118 ILE A O 1
ATOM 903 N N . GLY A 1 119 ? 4.133 -11.770 -6.020 1.00 96.81 119 GLY A N 1
ATOM 904 C CA . GLY A 1 119 ? 3.082 -12.259 -5.128 1.00 96.81 119 GLY A CA 1
ATOM 905 C C . GLY A 1 119 ? 2.799 -11.304 -3.968 1.00 96.81 119 GLY A C 1
ATOM 906 O O . GLY A 1 119 ? 1.634 -11.018 -3.686 1.00 96.81 119 GLY A O 1
ATOM 907 N N . PHE A 1 120 ? 3.842 -10.753 -3.341 1.00 96.38 120 PHE A N 1
ATOM 908 C CA . PHE A 1 120 ? 3.696 -9.726 -2.308 1.00 96.38 120 PHE A CA 1
ATOM 909 C C . PHE A 1 120 ? 3.005 -8.476 -2.850 1.00 96.38 120 PHE A C 1
ATOM 911 O O . PHE A 1 120 ? 2.019 -8.034 -2.262 1.00 96.38 120 PHE A O 1
ATOM 918 N N . VAL A 1 121 ? 3.451 -7.962 -3.998 1.00 96.75 121 VAL A N 1
ATOM 919 C CA . VAL A 1 121 ? 2.867 -6.777 -4.642 1.00 96.75 121 VAL A CA 1
ATOM 920 C C . VAL A 1 121 ? 1.374 -6.968 -4.938 1.00 96.75 121 VAL A C 1
ATOM 922 O O . VAL A 1 121 ? 0.550 -6.143 -4.543 1.00 96.75 121 VAL A O 1
ATOM 925 N N . VAL A 1 122 ? 1.008 -8.064 -5.607 1.00 95.81 122 VAL A N 1
ATOM 926 C CA . VAL A 1 122 ? -0.369 -8.324 -6.067 1.00 95.81 122 VAL A CA 1
ATOM 927 C C . VAL A 1 122 ? -1.316 -8.666 -4.912 1.00 95.81 122 VAL A C 1
ATOM 929 O O . VAL A 1 122 ? -2.520 -8.390 -4.979 1.00 95.81 122 VAL A O 1
ATOM 932 N N . SER A 1 123 ? -0.792 -9.228 -3.819 1.00 96.75 123 SER A N 1
ATOM 933 C CA . SER A 1 123 ? -1.603 -9.560 -2.645 1.00 96.75 123 SER A CA 1
ATOM 934 C C . SER A 1 123 ? -2.233 -8.331 -1.974 1.00 96.75 123 SER A C 1
ATOM 936 O O . SER A 1 123 ? -3.306 -8.471 -1.388 1.00 96.75 123 SER A O 1
ATOM 938 N N . MET A 1 124 ? -1.637 -7.142 -2.131 1.00 95.62 124 MET A N 1
ATOM 939 C CA . MET A 1 124 ? -2.037 -5.892 -1.471 1.00 95.62 124 MET A CA 1
ATOM 940 C C . MET A 1 124 ? -3.165 -5.160 -2.204 1.00 95.62 124 MET A C 1
ATOM 942 O O . MET A 1 124 ? -3.156 -5.072 -3.431 1.00 95.62 124 MET A O 1
ATOM 946 N N . SER A 1 125 ? -4.125 -4.610 -1.461 1.00 95.81 125 SER A N 1
ATOM 947 C CA . SER A 1 125 ? -5.195 -3.712 -1.934 1.00 95.81 125 SER A CA 1
ATOM 948 C C . SER A 1 125 ? -5.043 -2.316 -1.302 1.00 95.81 125 SER A C 1
ATOM 950 O O . SER A 1 125 ? -4.231 -2.124 -0.398 1.00 95.81 125 SER A O 1
ATOM 952 N N . SER A 1 126 ? -5.768 -1.300 -1.787 1.00 92.06 126 SER A N 1
ATOM 953 C CA . SER A 1 126 ? -5.661 0.068 -1.247 1.00 92.06 126 SER A CA 1
ATOM 954 C C . SER A 1 126 ? -6.611 0.298 -0.070 1.00 92.06 126 SER A C 1
ATOM 956 O O . SER A 1 126 ? -7.807 0.532 -0.252 1.00 92.06 126 SER A O 1
ATOM 958 N N . THR A 1 127 ? -6.074 0.294 1.152 1.00 91.75 127 THR A N 1
ATOM 959 C CA . THR A 1 127 ? -6.865 0.528 2.370 1.00 91.75 127 THR A CA 1
ATOM 960 C C . THR A 1 127 ? -7.491 1.922 2.394 1.00 91.75 127 THR A C 1
ATOM 962 O O . THR A 1 127 ? -8.700 2.051 2.610 1.00 91.75 127 THR A O 1
ATOM 965 N N . ALA A 1 128 ? -6.710 2.975 2.128 1.00 87.38 128 ALA A N 1
ATOM 966 C CA . ALA A 1 128 ? -7.201 4.349 2.211 1.00 87.38 128 ALA A CA 1
ATOM 967 C C . ALA A 1 128 ? -8.303 4.633 1.178 1.00 87.38 128 ALA A C 1
ATOM 969 O O . ALA A 1 128 ? -9.312 5.259 1.517 1.00 87.38 128 ALA A O 1
ATOM 970 N N . LEU A 1 129 ? -8.155 4.134 -0.056 1.00 90.94 129 LEU A N 1
ATOM 971 C CA . LEU A 1 129 ? -9.174 4.269 -1.095 1.00 90.94 129 LEU A CA 1
ATOM 972 C C . LEU A 1 129 ? -10.468 3.550 -0.711 1.00 90.94 129 LEU A C 1
ATOM 974 O O . LEU A 1 129 ? -11.536 4.168 -0.671 1.00 90.94 129 LEU A O 1
ATOM 978 N N . VAL A 1 130 ? -10.365 2.260 -0.392 1.00 94.88 130 VAL A N 1
ATOM 979 C CA . VAL A 1 130 ? -11.522 1.411 -0.106 1.00 94.88 130 VAL A CA 1
ATOM 980 C C . VAL A 1 130 ? -12.281 1.911 1.119 1.00 94.88 130 VAL A C 1
ATOM 982 O O . VAL A 1 130 ? -13.499 2.079 1.061 1.00 94.88 130 VAL A O 1
ATOM 985 N N . VAL A 1 131 ? -11.586 2.215 2.218 1.00 92.88 131 VAL A N 1
ATOM 986 C CA . VAL A 1 131 ? -12.224 2.694 3.454 1.00 92.88 131 VAL A CA 1
ATOM 987 C C . VAL A 1 131 ? -12.892 4.050 3.239 1.00 92.88 131 VAL A C 1
ATOM 989 O O . VAL A 1 131 ? -14.040 4.234 3.653 1.00 92.88 131 VAL A O 1
ATOM 992 N N . LYS A 1 132 ? -12.224 4.993 2.560 1.00 90.75 132 LYS A N 1
ATOM 993 C CA . LYS A 1 132 ? -12.801 6.311 2.252 1.00 90.75 132 LYS A CA 1
ATOM 994 C C . LYS A 1 132 ? -14.068 6.175 1.415 1.00 90.75 132 LYS A C 1
ATOM 996 O O . LYS A 1 132 ? -15.056 6.866 1.669 1.00 90.75 132 LYS A O 1
ATOM 1001 N N . GLN A 1 133 ? -14.057 5.276 0.439 1.00 92.75 133 GLN A N 1
ATOM 1002 C CA . GLN A 1 133 ? -15.177 5.102 -0.467 1.00 92.75 133 GLN A CA 1
ATOM 1003 C C . GLN A 1 133 ? -16.355 4.360 0.173 1.00 92.75 133 GLN A C 1
ATOM 1005 O O . GLN A 1 133 ? -17.486 4.834 0.070 1.00 92.75 133 GLN A O 1
ATOM 1010 N N . LEU A 1 134 ? -16.097 3.283 0.922 1.00 94.94 134 LEU A N 1
ATOM 1011 C CA . LEU A 1 134 ? -17.120 2.619 1.734 1.00 94.94 134 LEU A CA 1
ATOM 1012 C C . LEU A 1 134 ? -17.744 3.583 2.745 1.00 94.94 134 LEU A C 1
ATOM 1014 O O . LEU A 1 134 ? -18.954 3.554 2.951 1.00 94.94 134 LEU A O 1
ATOM 1018 N N . SER A 1 135 ? -16.941 4.459 3.356 1.00 94.75 135 SER A N 1
ATOM 1019 C CA . SER A 1 135 ? -17.432 5.492 4.275 1.00 94.75 135 SER A CA 1
ATOM 1020 C C . SER A 1 135 ? -18.371 6.471 3.565 1.00 94.75 135 SER A C 1
ATOM 1022 O O . SER A 1 135 ? -19.489 6.695 4.023 1.00 94.75 135 SER A O 1
ATOM 1024 N N . HIS A 1 136 ? -17.982 6.967 2.386 1.00 92.81 136 HIS A N 1
ATOM 1025 C CA . HIS A 1 136 ? -18.824 7.845 1.568 1.00 92.81 136 HIS A CA 1
ATOM 1026 C C . HIS A 1 136 ? -20.132 7.168 1.111 1.00 92.81 136 HIS A C 1
ATOM 1028 O O . HIS A 1 136 ? -21.139 7.841 0.902 1.00 92.81 136 HIS A O 1
ATOM 1034 N N . GLN A 1 137 ? -20.135 5.845 0.935 1.00 94.69 137 GLN A N 1
ATOM 1035 C CA . GLN A 1 137 ? -21.331 5.071 0.580 1.00 94.69 137 GLN A CA 1
ATOM 1036 C C . GLN A 1 137 ? -22.133 4.588 1.805 1.00 94.69 137 GLN A C 1
ATOM 1038 O O . GLN A 1 137 ? -23.171 3.958 1.627 1.00 94.69 137 GLN A O 1
ATOM 1043 N N . ALA A 1 138 ? -21.679 4.881 3.031 1.00 96.12 138 ALA A N 1
ATOM 1044 C CA . ALA A 1 138 ? -22.222 4.344 4.284 1.00 96.12 138 ALA A CA 1
ATOM 1045 C C . ALA A 1 138 ? -22.243 2.798 4.345 1.00 96.12 138 ALA A C 1
ATOM 1047 O O . ALA A 1 138 ? -23.089 2.189 4.997 1.00 96.12 138 ALA A O 1
ATOM 1048 N N . GLU A 1 139 ? -21.283 2.147 3.682 1.00 96.31 139 GLU A N 1
ATOM 1049 C CA . GLU A 1 139 ? -21.199 0.689 3.537 1.00 96.31 139 GLU A CA 1
ATOM 1050 C C . GLU A 1 139 ? -20.222 0.028 4.533 1.00 96.31 139 GLU A C 1
ATOM 1052 O O . GLU A 1 139 ? -20.114 -1.198 4.568 1.00 96.31 139 GLU A O 1
ATOM 1057 N N . THR A 1 140 ? -19.538 0.795 5.393 1.00 94.31 140 THR A N 1
ATOM 1058 C CA . THR A 1 140 ? -18.498 0.291 6.323 1.00 94.31 140 THR A CA 1
ATOM 1059 C C . THR A 1 140 ? -19.004 -0.707 7.365 1.00 94.31 140 THR A C 1
ATOM 1061 O O . THR A 1 140 ? -18.243 -1.568 7.796 1.00 94.31 140 THR A O 1
ATOM 1064 N N . GLN A 1 141 ? -20.277 -0.609 7.757 1.00 94.69 141 GLN A N 1
ATOM 1065 C CA . GLN A 1 141 ? -20.907 -1.471 8.770 1.00 94.69 141 GLN A CA 1
ATOM 1066 C C . GLN A 1 141 ? -21.686 -2.650 8.165 1.00 94.69 141 GLN A C 1
ATOM 1068 O O . GLN A 1 141 ? -22.338 -3.414 8.874 1.00 94.69 141 GLN A O 1
ATOM 1073 N N . THR A 1 142 ? -21.655 -2.805 6.843 1.00 96.56 142 THR A N 1
ATOM 1074 C CA . THR A 1 142 ? -22.301 -3.934 6.165 1.00 96.56 142 THR A CA 1
ATOM 1075 C C . THR A 1 142 ? -21.445 -5.196 6.270 1.00 96.56 142 THR A C 1
ATOM 1077 O O . THR A 1 142 ? -20.244 -5.122 6.522 1.00 96.56 142 THR A O 1
ATOM 1080 N N . LYS A 1 143 ? -22.030 -6.376 6.024 1.00 95.31 143 LYS A N 1
ATOM 1081 C CA . LYS A 1 143 ? -21.287 -7.651 6.075 1.00 95.31 143 LYS A CA 1
ATOM 1082 C C . LYS A 1 143 ? -20.076 -7.667 5.132 1.00 95.31 143 LYS A C 1
ATOM 1084 O O . LYS A 1 143 ? -18.987 -8.046 5.551 1.00 95.31 143 LYS A O 1
ATOM 1089 N N . TYR A 1 144 ? -20.245 -7.219 3.884 1.00 96.00 144 TYR A N 1
ATOM 1090 C CA . TYR A 1 144 ? -19.140 -7.153 2.919 1.00 96.00 144 TYR A CA 1
ATOM 1091 C C . TYR A 1 144 ? -18.145 -6.046 3.270 1.00 96.00 144 TYR A C 1
ATOM 1093 O O . TYR A 1 144 ? -16.951 -6.262 3.100 1.00 96.00 144 TYR A O 1
ATOM 1101 N N . GLY A 1 145 ? -18.602 -4.909 3.811 1.00 96.75 145 GLY A N 1
ATOM 1102 C CA . GLY A 1 145 ? -17.727 -3.837 4.289 1.00 96.75 145 GLY A CA 1
ATOM 1103 C C . GLY A 1 145 ? -16.826 -4.291 5.438 1.00 96.75 145 GLY A C 1
ATOM 1104 O O . GLY A 1 145 ? -15.616 -4.087 5.385 1.00 96.75 145 GLY A O 1
ATOM 1105 N N . ILE A 1 146 ? -17.386 -4.991 6.428 1.00 95.50 146 ILE A N 1
ATOM 1106 C CA . ILE A 1 146 ? -16.635 -5.579 7.546 1.00 95.50 146 ILE A CA 1
ATOM 1107 C C . ILE A 1 146 ? -15.634 -6.629 7.045 1.00 95.50 146 ILE A C 1
ATOM 1109 O O . ILE A 1 146 ? -14.482 -6.624 7.479 1.00 95.50 146 ILE A O 1
ATOM 1113 N N . ASN A 1 147 ? -16.040 -7.498 6.112 1.00 95.69 147 ASN A N 1
ATOM 1114 C CA . ASN A 1 147 ? -15.145 -8.490 5.507 1.00 95.69 147 ASN A CA 1
ATOM 1115 C C . ASN A 1 147 ? -13.981 -7.831 4.767 1.00 95.69 147 ASN A C 1
ATOM 1117 O O . ASN A 1 147 ? -12.827 -8.192 4.982 1.00 95.69 147 ASN A O 1
ATOM 1121 N N . THR A 1 148 ? -14.289 -6.842 3.931 1.00 96.88 148 THR A N 1
ATOM 1122 C CA . THR A 1 148 ? -13.305 -6.077 3.171 1.00 96.88 148 THR A CA 1
ATOM 1123 C C . THR A 1 148 ? -12.313 -5.384 4.098 1.00 96.88 148 THR A C 1
ATOM 1125 O O . THR A 1 148 ? -11.110 -5.548 3.928 1.00 96.88 148 THR A O 1
ATOM 1128 N N . ILE A 1 149 ? -12.798 -4.668 5.117 1.00 95.81 149 ILE A N 1
ATOM 1129 C CA . ILE A 1 149 ? -11.946 -4.010 6.115 1.00 95.81 149 ILE A CA 1
ATOM 1130 C C . ILE A 1 149 ? -11.091 -5.039 6.861 1.00 95.81 149 ILE A C 1
ATOM 1132 O O . ILE A 1 149 ? -9.921 -4.782 7.113 1.00 95.81 149 ILE A O 1
ATOM 1136 N N . GLY A 1 150 ? -11.640 -6.209 7.194 1.00 94.88 150 GLY A N 1
ATOM 1137 C CA . GLY A 1 150 ? -10.883 -7.285 7.830 1.00 94.88 150 GLY A CA 1
ATOM 1138 C C . GLY A 1 150 ? -9.701 -7.765 6.986 1.00 94.88 150 GLY A C 1
ATOM 1139 O O . GLY A 1 150 ? -8.588 -7.858 7.497 1.00 94.88 150 GLY A O 1
ATOM 1140 N N . VAL A 1 151 ? -9.923 -8.006 5.691 1.00 96.44 151 VAL A N 1
ATOM 1141 C CA . VAL A 1 151 ? -8.851 -8.393 4.760 1.00 96.44 151 VAL A CA 1
ATOM 1142 C C . VAL A 1 151 ? -7.790 -7.296 4.656 1.00 96.44 151 VAL A C 1
ATOM 1144 O O . VAL A 1 151 ? -6.607 -7.603 4.762 1.00 96.44 151 VAL A O 1
ATOM 1147 N N . LEU A 1 152 ? -8.200 -6.031 4.521 1.00 95.12 152 LEU A N 1
ATOM 1148 C CA . LEU A 1 152 ? -7.282 -4.885 4.464 1.00 95.12 152 LEU A CA 1
ATOM 1149 C C . LEU A 1 152 ? -6.422 -4.773 5.728 1.00 95.12 152 LEU A C 1
ATOM 1151 O O . LEU A 1 152 ? -5.210 -4.655 5.633 1.00 95.12 152 LEU A O 1
ATOM 1155 N N . LEU A 1 153 ? -7.020 -4.916 6.914 1.00 92.62 153 LEU A N 1
ATOM 1156 C CA . LEU A 1 153 ? -6.273 -4.895 8.176 1.00 92.62 153 LEU A CA 1
ATOM 1157 C C . LEU A 1 153 ? -5.225 -6.013 8.252 1.00 92.62 153 LEU A C 1
ATOM 1159 O O . LEU A 1 153 ? -4.151 -5.810 8.817 1.00 92.62 153 LEU A O 1
ATOM 1163 N N . PHE A 1 154 ? -5.521 -7.193 7.699 1.00 94.25 154 PHE A N 1
ATOM 1164 C CA . PHE A 1 154 ? -4.527 -8.259 7.617 1.00 94.25 154 PHE A CA 1
ATOM 1165 C C . PHE A 1 154 ? -3.428 -7.941 6.599 1.00 94.25 154 PHE A C 1
ATOM 1167 O O . PHE A 1 154 ? -2.268 -8.214 6.880 1.00 94.25 154 PHE A O 1
ATOM 1174 N N . GLN A 1 155 ? -3.761 -7.360 5.443 1.00 94.88 155 GLN A N 1
ATOM 1175 C CA . GLN A 1 155 ? -2.773 -6.924 4.449 1.00 94.88 155 GLN A CA 1
ATOM 1176 C C . GLN A 1 155 ? -1.825 -5.868 5.029 1.00 94.88 155 GLN A C 1
ATOM 1178 O O . GLN A 1 155 ? -0.610 -6.013 4.908 1.00 94.88 155 GLN A O 1
ATOM 1183 N N . ASP A 1 156 ? -2.367 -4.874 5.736 1.00 90.38 156 ASP A N 1
ATOM 1184 C CA . ASP A 1 156 ? -1.589 -3.845 6.428 1.00 90.38 156 ASP A CA 1
ATOM 1185 C C . ASP A 1 156 ? -0.664 -4.468 7.489 1.00 90.38 156 ASP A C 1
ATOM 1187 O O . ASP A 1 156 ? 0.504 -4.101 7.600 1.00 90.38 156 ASP A O 1
ATOM 1191 N N . LEU A 1 157 ? -1.148 -5.470 8.236 1.00 87.88 157 LEU A N 1
ATOM 1192 C CA . LEU A 1 157 ? -0.333 -6.221 9.197 1.00 87.88 157 LEU A CA 1
ATOM 1193 C C . LEU A 1 157 ? 0.748 -7.072 8.505 1.00 87.88 157 LEU A C 1
ATOM 1195 O O . LEU A 1 157 ? 1.874 -7.160 8.991 1.00 87.88 157 LEU A O 1
ATOM 1199 N N . ALA A 1 158 ? 0.415 -7.706 7.379 1.00 90.88 158 ALA A N 1
ATOM 1200 C CA . ALA A 1 158 ? 1.313 -8.563 6.610 1.00 90.88 158 ALA A CA 1
ATOM 1201 C C . ALA A 1 158 ? 2.390 -7.769 5.858 1.00 90.88 158 ALA A C 1
ATOM 1203 O O . ALA A 1 158 ? 3.438 -8.324 5.527 1.00 90.88 158 ALA A O 1
ATOM 1204 N N . PHE A 1 159 ? 2.173 -6.475 5.623 1.00 88.38 159 PHE A N 1
ATOM 1205 C CA . PHE A 1 159 ? 3.133 -5.597 4.965 1.00 88.38 159 PHE A CA 1
ATOM 1206 C C . PHE A 1 159 ? 4.505 -5.598 5.655 1.00 88.38 159 PHE A C 1
ATOM 1208 O O . PHE A 1 159 ? 5.537 -5.667 4.994 1.00 88.38 159 PHE A O 1
ATOM 1215 N N . ILE A 1 160 ? 4.531 -5.599 6.988 1.00 81.31 160 ILE A N 1
ATOM 1216 C CA . ILE A 1 160 ? 5.772 -5.543 7.772 1.00 81.31 160 ILE A CA 1
ATOM 1217 C C . ILE A 1 160 ? 6.630 -6.802 7.596 1.00 81.31 160 ILE A C 1
ATOM 1219 O O . ILE A 1 160 ? 7.789 -6.661 7.203 1.00 81.31 160 ILE A O 1
ATOM 1223 N N . PRO A 1 161 ? 6.131 -8.033 7.857 1.00 83.62 161 PRO A N 1
ATOM 1224 C CA . PRO A 1 161 ? 6.933 -9.227 7.620 1.00 83.62 161 PRO A CA 1
ATOM 1225 C C . PRO A 1 161 ? 7.318 -9.363 6.144 1.00 83.62 161 PRO A C 1
ATOM 1227 O O . PRO A 1 161 ? 8.413 -9.836 5.857 1.00 83.62 161 PRO A O 1
ATOM 1230 N N . ILE A 1 162 ? 6.482 -8.893 5.212 1.00 89.19 162 ILE A N 1
ATOM 1231 C CA . ILE A 1 162 ? 6.821 -8.841 3.785 1.00 89.19 162 ILE A CA 1
ATOM 1232 C C . ILE A 1 162 ? 8.031 -7.937 3.529 1.00 89.19 162 ILE A C 1
ATOM 1234 O O . ILE A 1 162 ? 8.960 -8.363 2.846 1.00 89.19 162 ILE A O 1
ATOM 1238 N N . LEU A 1 163 ? 8.074 -6.732 4.102 1.00 81.88 163 LEU A N 1
ATOM 1239 C CA . LEU A 1 163 ? 9.234 -5.847 3.975 1.00 81.88 163 LEU A CA 1
ATOM 1240 C C . LEU A 1 163 ? 10.501 -6.455 4.578 1.00 81.88 163 LEU A C 1
ATOM 1242 O O . LEU A 1 163 ? 11.569 -6.361 3.975 1.00 81.88 163 LEU A O 1
ATOM 1246 N N . VAL A 1 164 ? 10.384 -7.110 5.736 1.00 79.75 164 VAL A N 1
ATOM 1247 C CA . VAL A 1 164 ? 11.513 -7.814 6.361 1.00 79.75 164 VAL A CA 1
ATOM 1248 C C . VAL A 1 164 ? 12.041 -8.902 5.426 1.00 79.75 164 VAL A C 1
ATOM 1250 O O . VAL A 1 164 ? 13.244 -8.955 5.173 1.00 79.75 164 VAL A O 1
ATOM 1253 N N . ILE A 1 165 ? 11.152 -9.718 4.852 1.00 84.19 165 ILE A N 1
ATOM 1254 C CA . ILE A 1 165 ? 11.527 -10.741 3.872 1.00 84.19 165 ILE A CA 1
ATOM 1255 C C . ILE A 1 165 ? 12.223 -10.095 2.670 1.00 84.19 165 ILE A C 1
ATOM 1257 O O . ILE A 1 165 ? 13.323 -10.515 2.335 1.00 84.19 165 ILE A O 1
ATOM 1261 N N . ILE A 1 166 ? 11.662 -9.044 2.069 1.00 83.06 166 ILE A N 1
ATOM 1262 C CA . ILE A 1 166 ? 12.273 -8.348 0.922 1.00 83.06 166 ILE A CA 1
ATOM 1263 C C . ILE A 1 166 ? 13.678 -7.835 1.254 1.00 83.06 166 ILE A C 1
ATOM 1265 O O . ILE A 1 166 ? 14.609 -8.105 0.501 1.00 83.06 166 ILE A O 1
ATOM 1269 N N . SER A 1 167 ? 13.862 -7.191 2.409 1.00 76.19 167 SER A N 1
ATOM 1270 C CA . SER A 1 167 ? 15.179 -6.706 2.852 1.00 76.19 167 SER A CA 1
ATOM 1271 C C . SER A 1 167 ? 16.185 -7.828 3.141 1.00 76.19 167 SER A C 1
ATOM 1273 O O . SER A 1 167 ? 17.390 -7.617 3.076 1.00 76.19 167 SER A O 1
ATOM 1275 N N . SER A 1 168 ? 15.718 -9.044 3.441 1.00 76.62 168 SER A N 1
ATOM 1276 C CA . SER A 1 168 ? 16.599 -10.214 3.570 1.00 76.62 168 SER A CA 1
ATOM 1277 C C . SER A 1 168 ? 16.949 -10.868 2.233 1.00 76.62 168 SER A C 1
ATOM 1279 O O . SER A 1 168 ? 17.910 -11.629 2.160 1.00 76.62 168 SER A O 1
ATOM 1281 N N . LEU A 1 169 ? 16.166 -10.597 1.182 1.00 77.25 169 LEU A N 1
ATOM 1282 C CA . LEU A 1 169 ? 16.401 -11.130 -0.158 1.00 77.25 169 LEU A CA 1
ATOM 1283 C C . LEU A 1 169 ? 17.446 -10.293 -0.915 1.00 77.25 169 LEU A C 1
ATOM 1285 O O . LEU A 1 169 ? 18.101 -10.812 -1.819 1.00 77.25 169 LEU A O 1
ATOM 1289 N N . SER A 1 170 ? 17.644 -9.027 -0.531 1.00 63.94 170 SER A N 1
ATOM 1290 C CA . SER A 1 170 ? 18.757 -8.203 -1.005 1.00 63.94 170 SER A CA 1
ATOM 1291 C C . SER A 1 170 ? 20.075 -8.695 -0.394 1.00 63.94 170 SER A C 1
ATOM 1293 O O . SER A 1 170 ? 20.304 -8.535 0.803 1.00 63.94 170 SER A O 1
ATOM 1295 N N . GLY A 1 171 ? 20.942 -9.303 -1.212 1.00 58.53 171 GLY A N 1
ATOM 1296 C CA . GLY A 1 171 ? 22.284 -9.745 -0.803 1.00 58.53 171 GLY A CA 1
ATOM 1297 C C . GLY A 1 171 ? 22.509 -11.261 -0.699 1.00 58.53 171 GLY A C 1
ATOM 1298 O O . GLY A 1 171 ? 23.481 -11.675 -0.064 1.00 58.53 171 GLY A O 1
ATOM 1299 N N . ILE A 1 172 ? 21.663 -12.103 -1.317 1.00 58.28 172 ILE A N 1
ATOM 1300 C CA . ILE A 1 172 ? 21.853 -13.573 -1.391 1.00 58.28 172 ILE A CA 1
ATOM 1301 C C . ILE A 1 172 ? 22.977 -13.946 -2.377 1.00 58.28 172 ILE A C 1
ATOM 1303 O O . ILE A 1 172 ? 22.775 -14.745 -3.286 1.00 58.28 172 ILE A O 1
ATOM 1307 N N . ASP A 1 173 ? 24.171 -13.379 -2.218 1.00 52.75 173 ASP A N 1
ATOM 1308 C CA . ASP A 1 173 ? 25.284 -13.735 -3.100 1.00 52.75 173 ASP A CA 1
ATOM 1309 C C . ASP A 1 173 ? 26.253 -14.744 -2.479 1.00 52.75 173 ASP A C 1
ATOM 1311 O O . ASP A 1 173 ? 26.880 -15.479 -3.236 1.00 52.75 173 ASP A O 1
ATOM 1315 N N . GLN A 1 174 ? 26.398 -14.863 -1.146 1.00 53.69 174 GLN A N 1
ATOM 1316 C CA . GLN A 1 174 ? 27.476 -15.715 -0.586 1.00 53.69 174 GLN A CA 1
ATOM 1317 C C . GLN A 1 174 ? 27.209 -16.405 0.768 1.00 53.69 174 GLN A C 1
ATOM 1319 O O . GLN A 1 174 ? 28.102 -17.080 1.276 1.00 53.69 174 GLN A O 1
ATOM 1324 N N . THR A 1 175 ? 26.015 -16.293 1.365 1.00 61.91 175 THR A N 1
ATOM 1325 C CA . THR A 1 175 ? 25.707 -16.933 2.665 1.00 61.91 175 THR A CA 1
ATOM 1326 C C . THR A 1 175 ? 24.613 -18.000 2.547 1.00 61.91 175 THR A C 1
ATOM 1328 O O . THR A 1 175 ? 23.720 -17.866 1.706 1.00 61.91 175 THR A O 1
ATOM 1331 N N . PRO A 1 176 ? 24.659 -19.084 3.350 1.00 73.62 176 PRO A N 1
ATOM 1332 C CA . PRO A 1 176 ? 23.588 -20.071 3.381 1.00 73.62 176 PRO A CA 1
ATOM 1333 C C . PRO A 1 176 ? 22.271 -19.396 3.764 1.00 73.62 176 PRO A C 1
ATOM 1335 O O . PRO A 1 176 ? 22.197 -18.717 4.785 1.00 73.62 176 PRO A O 1
ATOM 1338 N N . LEU A 1 177 ? 21.214 -19.645 2.987 1.00 66.00 177 LEU A N 1
ATOM 1339 C CA . LEU A 1 177 ? 19.904 -19.006 3.159 1.00 66.00 177 LEU A CA 1
ATOM 1340 C C . LEU A 1 177 ? 19.384 -19.099 4.609 1.00 66.00 177 LEU A C 1
ATOM 1342 O O . LEU A 1 177 ? 18.786 -18.161 5.125 1.00 66.00 177 LEU A O 1
ATOM 1346 N N . TRP A 1 178 ? 19.653 -20.215 5.295 1.00 72.62 178 TRP A N 1
ATOM 1347 C CA . TRP A 1 178 ? 19.245 -20.430 6.684 1.00 72.62 178 TRP A CA 1
ATOM 1348 C C . TRP A 1 178 ? 19.989 -19.529 7.686 1.00 72.62 178 TRP A C 1
ATOM 1350 O O . TRP A 1 178 ? 19.377 -19.078 8.654 1.00 72.62 178 TRP A O 1
ATOM 1360 N N . GLU A 1 179 ? 21.269 -19.220 7.459 1.00 74.00 179 GLU A N 1
ATOM 1361 C CA . GLU A 1 179 ? 22.045 -18.315 8.319 1.00 74.00 179 GLU A CA 1
ATOM 1362 C C . GLU A 1 179 ? 21.574 -16.876 8.145 1.00 74.00 179 GLU A C 1
ATOM 1364 O O . GLU A 1 179 ? 21.329 -16.186 9.136 1.00 74.00 179 GLU A O 1
ATOM 1369 N N . THR A 1 180 ? 21.378 -16.445 6.895 1.00 71.31 180 THR A N 1
ATOM 1370 C CA . THR A 1 180 ? 20.864 -15.111 6.564 1.00 71.31 180 THR A CA 1
ATOM 1371 C C . THR A 1 180 ? 19.491 -14.900 7.192 1.00 71.31 180 THR A C 1
ATOM 1373 O O . THR A 1 180 ? 19.285 -13.918 7.900 1.00 71.31 180 THR A O 1
ATOM 1376 N N . LEU A 1 181 ? 18.572 -15.863 7.033 1.00 70.56 181 LEU A N 1
ATOM 1377 C CA . LEU A 1 181 ? 17.236 -15.788 7.627 1.00 70.56 181 LEU A CA 1
ATOM 1378 C C . LEU A 1 181 ? 17.284 -15.744 9.160 1.00 70.56 181 LEU A C 1
ATOM 1380 O O . LEU A 1 181 ? 16.558 -14.956 9.767 1.00 70.56 181 LEU A O 1
ATOM 1384 N N . THR A 1 182 ? 18.138 -16.553 9.795 1.00 78.81 182 THR A N 1
ATOM 1385 C CA . THR A 1 182 ? 18.240 -16.603 11.264 1.00 78.81 182 THR A CA 1
ATOM 1386 C C . THR A 1 182 ? 18.782 -15.289 11.826 1.00 78.81 182 THR A C 1
ATOM 1388 O O . THR A 1 182 ? 18.220 -14.742 12.778 1.00 78.81 182 THR A O 1
ATOM 1391 N N . TRP A 1 183 ? 19.833 -14.734 11.215 1.00 78.69 183 TRP A N 1
ATOM 1392 C CA . TRP A 1 183 ? 20.396 -13.444 11.618 1.00 78.69 183 TRP A CA 1
ATOM 1393 C C . TRP A 1 183 ? 19.439 -12.282 11.359 1.00 78.69 183 TRP A C 1
ATOM 1395 O O . TRP A 1 183 ? 19.298 -11.419 12.227 1.00 78.69 183 TRP A O 1
ATOM 1405 N N . SER A 1 184 ? 18.747 -12.266 10.218 1.00 73.44 184 SER A N 1
ATOM 1406 C CA . SER A 1 184 ? 17.723 -11.261 9.919 1.00 73.44 184 SER A CA 1
ATOM 1407 C C . SER A 1 184 ? 16.561 -11.327 10.909 1.00 73.44 184 SER A C 1
ATOM 1409 O O . SER A 1 184 ? 16.129 -10.289 11.408 1.00 73.44 184 SER A O 1
ATOM 1411 N N . PHE A 1 185 ? 16.099 -12.529 11.269 1.00 75.94 185 PHE A N 1
ATOM 1412 C CA . PHE A 1 185 ? 15.049 -12.706 12.271 1.00 75.94 185 PHE A CA 1
ATOM 1413 C C . PHE A 1 185 ? 15.490 -12.223 13.658 1.00 75.94 185 PHE A C 1
ATOM 1415 O O . PHE A 1 185 ? 14.751 -11.495 14.320 1.00 75.94 185 PHE A O 1
ATOM 1422 N N . LEU A 1 186 ? 16.707 -12.573 14.088 1.00 82.50 186 LEU A N 1
ATOM 1423 C CA . LEU A 1 186 ? 17.229 -12.175 15.395 1.00 82.50 186 LEU A CA 1
ATOM 1424 C C . LEU A 1 186 ? 17.438 -10.660 15.490 1.00 82.50 186 LEU A C 1
ATOM 1426 O O . LEU A 1 186 ? 17.047 -10.050 16.486 1.00 82.50 186 LEU A O 1
ATOM 1430 N N . ARG A 1 187 ? 17.999 -10.041 14.440 1.00 80.81 187 ARG A N 1
ATOM 1431 C CA . ARG A 1 187 ? 18.084 -8.578 14.335 1.00 80.81 187 ARG A CA 1
ATOM 1432 C C . ARG A 1 187 ? 16.686 -7.977 14.403 1.00 80.81 187 ARG A C 1
ATOM 1434 O O . ARG A 1 187 ? 16.486 -7.061 15.192 1.00 80.81 187 ARG A O 1
ATOM 1441 N N . GLY A 1 188 ? 15.728 -8.517 13.639 1.00 77.06 188 GLY A N 1
ATOM 1442 C CA . GLY A 1 188 ? 14.325 -8.086 13.608 1.00 77.06 188 GLY A CA 1
ATOM 1443 C C . GLY A 1 188 ? 13.689 -8.067 14.992 1.00 77.06 188 GLY A C 1
ATOM 1444 O O . GLY A 1 188 ? 13.163 -7.045 15.430 1.00 77.06 188 GLY A O 1
ATOM 1445 N N . LEU A 1 189 ? 13.815 -9.178 15.716 1.00 81.94 189 LEU A N 1
ATOM 1446 C CA . LEU A 1 189 ? 13.328 -9.310 17.084 1.00 81.94 189 LEU A CA 1
ATOM 1447 C C . LEU A 1 189 ? 13.993 -8.291 18.019 1.00 81.94 189 LEU A C 1
ATOM 1449 O O . LEU A 1 189 ? 13.308 -7.638 18.804 1.00 81.94 189 LEU A O 1
ATOM 1453 N N . LEU A 1 190 ? 15.313 -8.119 17.913 1.00 84.94 190 LEU A N 1
ATOM 1454 C CA . LEU A 1 190 ? 16.067 -7.152 18.706 1.00 84.94 190 LEU A CA 1
ATOM 1455 C C . LEU A 1 190 ? 15.629 -5.709 18.417 1.00 84.94 190 LEU A C 1
ATOM 1457 O O . LEU A 1 190 ? 15.432 -4.946 19.360 1.00 84.94 190 LEU A O 1
ATOM 1461 N N . ALA A 1 191 ? 15.407 -5.341 17.153 1.00 79.69 191 ALA A N 1
ATOM 1462 C CA . ALA A 1 191 ? 14.895 -4.023 16.778 1.00 79.69 191 ALA A CA 1
ATOM 1463 C C . ALA A 1 191 ? 13.499 -3.771 17.360 1.00 79.69 191 ALA A C 1
ATOM 1465 O O . ALA A 1 191 ? 13.263 -2.710 17.938 1.00 79.69 191 ALA A O 1
ATOM 1466 N N . ILE A 1 192 ? 12.602 -4.760 17.269 1.00 81.88 192 ILE A N 1
ATOM 1467 C CA . ILE A 1 192 ? 11.263 -4.689 17.866 1.00 81.88 192 ILE A CA 1
ATOM 1468 C C . ILE A 1 192 ? 11.374 -4.456 19.371 1.00 81.88 192 ILE A C 1
ATOM 1470 O O . ILE A 1 192 ? 10.811 -3.491 19.881 1.00 81.88 192 ILE A O 1
ATOM 1474 N N . VAL A 1 193 ? 12.133 -5.289 20.086 1.00 85.06 193 VAL A N 1
ATOM 1475 C CA . VAL A 1 193 ? 12.286 -5.166 21.542 1.00 85.06 193 VAL A CA 1
ATOM 1476 C C . VAL A 1 193 ? 12.901 -3.821 21.927 1.00 85.06 193 VAL A C 1
ATOM 1478 O O . VAL A 1 193 ? 12.405 -3.183 22.853 1.00 85.06 193 VAL A O 1
ATOM 1481 N N . LEU A 1 194 ? 13.935 -3.357 21.218 1.00 85.25 194 LEU A N 1
ATOM 1482 C CA . LEU A 1 194 ? 14.575 -2.070 21.494 1.00 85.25 194 LEU A CA 1
ATOM 1483 C C . LEU A 1 194 ? 13.617 -0.898 21.296 1.00 85.25 194 LEU A C 1
ATOM 1485 O O . LEU A 1 194 ? 13.511 -0.055 22.183 1.00 85.25 194 LEU A O 1
ATOM 1489 N N . ILE A 1 195 ? 12.894 -0.848 20.177 1.00 83.62 195 ILE A N 1
ATOM 1490 C CA . ILE A 1 195 ? 11.939 0.234 19.908 1.00 83.62 195 ILE A CA 1
ATOM 1491 C C . ILE A 1 195 ? 10.818 0.205 20.943 1.00 83.62 195 ILE A C 1
ATOM 1493 O O . ILE A 1 195 ? 10.539 1.234 21.558 1.00 83.62 195 ILE A O 1
ATOM 1497 N N . LEU A 1 196 ? 10.257 -0.979 21.214 1.00 81.31 196 LEU A N 1
ATOM 1498 C CA . LEU A 1 196 ? 9.216 -1.174 22.225 1.00 81.31 196 LEU A CA 1
ATOM 1499 C C . LEU A 1 196 ? 9.679 -0.824 23.651 1.00 81.31 196 LEU A C 1
ATOM 1501 O O . LEU A 1 196 ? 8.896 -0.321 24.458 1.00 81.31 196 LEU A O 1
ATOM 1505 N N . ALA A 1 197 ? 10.950 -1.043 23.983 1.00 84.69 197 ALA A N 1
ATOM 1506 C CA . ALA A 1 197 ? 11.515 -0.631 25.264 1.00 84.69 197 ALA A CA 1
ATOM 1507 C C . ALA A 1 197 ? 11.718 0.892 25.325 1.00 84.69 197 ALA A C 1
ATOM 1509 O O . ALA A 1 197 ? 11.273 1.541 26.275 1.00 84.69 197 ALA A O 1
ATOM 1510 N N . ILE A 1 198 ? 12.330 1.478 24.290 1.00 83.88 198 ILE A N 1
ATOM 1511 C CA . ILE A 1 198 ? 12.599 2.920 24.194 1.00 83.88 198 ILE A CA 1
ATOM 1512 C C . ILE A 1 198 ? 11.292 3.710 24.235 1.00 83.88 198 ILE A C 1
ATOM 1514 O O . ILE A 1 198 ? 11.177 4.669 24.997 1.00 83.88 198 ILE A O 1
ATOM 1518 N N . GLY A 1 199 ? 10.270 3.315 23.478 1.00 77.12 199 GLY A N 1
ATOM 1519 C CA . GLY A 1 199 ? 9.021 4.068 23.472 1.00 77.12 199 GLY A CA 1
ATOM 1520 C C . GLY A 1 199 ? 8.272 4.020 24.805 1.00 77.12 199 GLY A C 1
ATOM 1521 O O . GLY A 1 199 ? 7.701 5.029 25.223 1.00 77.12 199 GLY A O 1
ATOM 1522 N N . ARG A 1 200 ? 8.337 2.894 25.526 1.00 79.75 200 ARG A N 1
ATOM 1523 C CA . ARG A 1 200 ? 7.679 2.746 26.825 1.00 79.75 200 ARG A CA 1
ATOM 1524 C C . ARG A 1 200 ? 8.417 3.513 27.918 1.00 79.75 200 ARG A C 1
ATOM 1526 O O . ARG A 1 200 ? 7.774 4.150 28.745 1.00 79.75 200 ARG A O 1
ATOM 1533 N N . TRP A 1 201 ? 9.747 3.449 27.945 1.00 81.81 201 TRP A N 1
ATOM 1534 C CA . TRP A 1 201 ? 10.537 4.005 29.049 1.00 81.81 201 TRP A CA 1
ATOM 1535 C C . TRP A 1 201 ? 11.062 5.417 28.805 1.00 81.81 201 TRP A C 1
ATOM 1537 O O . TRP A 1 201 ? 11.176 6.182 29.758 1.00 81.81 201 TRP A O 1
ATOM 1547 N N . LEU A 1 202 ? 11.366 5.785 27.560 1.00 83.62 202 LEU A N 1
ATOM 1548 C CA . LEU A 1 202 ? 11.916 7.097 27.215 1.00 83.62 202 LEU A CA 1
ATOM 1549 C C . LEU A 1 202 ? 10.850 8.024 26.629 1.00 83.62 202 LEU A C 1
ATOM 1551 O O . LEU A 1 202 ? 10.707 9.158 27.086 1.00 83.62 202 LEU A O 1
ATOM 1555 N N . LEU A 1 203 ? 10.084 7.550 25.640 1.00 81.69 203 LEU A N 1
ATOM 1556 C CA . LEU A 1 203 ? 9.196 8.430 24.875 1.00 81.69 203 LEU A CA 1
ATOM 1557 C C . LEU A 1 203 ? 7.949 8.833 25.658 1.00 81.69 203 LEU A C 1
ATOM 1559 O O . LEU A 1 203 ? 7.627 10.017 25.695 1.00 81.69 203 LEU A O 1
ATOM 1563 N N . GLN A 1 204 ? 7.277 7.904 26.345 1.00 80.81 204 GLN A N 1
ATOM 1564 C CA . GLN A 1 204 ? 6.102 8.260 27.151 1.00 80.81 204 GLN A CA 1
ATOM 1565 C C . GLN A 1 204 ? 6.394 9.381 28.175 1.00 80.81 204 GLN A C 1
ATOM 1567 O O . GLN A 1 204 ? 5.665 10.379 28.166 1.00 80.81 204 GLN A O 1
ATOM 1572 N N . PRO A 1 205 ? 7.451 9.317 29.016 1.00 83.81 205 PRO A N 1
ATOM 1573 C CA . PRO A 1 205 ? 7.790 10.421 29.919 1.00 83.81 205 PRO A CA 1
ATOM 1574 C C . PRO A 1 205 ? 8.177 11.716 29.197 1.00 83.81 205 PRO A C 1
ATOM 1576 O O . PRO A 1 205 ? 7.840 12.802 29.673 1.00 83.81 205 PRO A O 1
ATOM 1579 N N . LEU A 1 206 ? 8.872 11.615 28.059 1.00 85.94 206 LEU A N 1
ATOM 1580 C CA . LEU A 1 206 ? 9.256 12.761 27.235 1.00 85.94 206 LEU A CA 1
ATOM 1581 C C . LEU A 1 206 ? 8.014 13.523 26.747 1.00 85.94 206 LEU A C 1
ATOM 1583 O O . LEU A 1 206 ? 7.915 14.727 26.978 1.00 85.94 206 LEU A O 1
ATOM 1587 N N . PHE A 1 207 ? 7.029 12.825 26.175 1.00 85.50 207 PHE A N 1
ATOM 1588 C CA . PHE A 1 207 ? 5.782 13.437 25.703 1.00 85.50 207 PHE A CA 1
ATOM 1589 C C . PHE A 1 207 ? 4.994 14.106 26.837 1.00 85.50 207 PHE A C 1
ATOM 1591 O O . PHE A 1 207 ? 4.514 15.226 26.669 1.00 85.50 207 PHE A O 1
ATOM 1598 N N . HIS A 1 208 ? 4.941 13.498 28.027 1.00 86.50 208 HIS A N 1
ATOM 1599 C CA . HIS A 1 208 ? 4.313 14.132 29.193 1.00 86.50 208 HIS A CA 1
ATOM 1600 C C . HIS A 1 208 ? 5.039 15.409 29.635 1.00 86.50 208 HIS A C 1
ATOM 1602 O O . HIS A 1 208 ? 4.392 16.367 30.056 1.00 86.50 208 HIS A O 1
ATOM 1608 N N . ARG A 1 209 ? 6.377 15.447 29.565 1.00 86.69 209 ARG A N 1
ATOM 1609 C CA . ARG A 1 209 ? 7.153 16.656 29.887 1.00 86.69 209 ARG A CA 1
ATOM 1610 C C . ARG A 1 209 ? 6.923 17.758 28.861 1.00 86.69 209 ARG A C 1
ATOM 1612 O O . ARG A 1 209 ? 6.723 18.900 29.252 1.00 86.69 209 ARG A O 1
ATOM 1619 N N . ILE A 1 210 ? 6.905 17.419 27.578 1.00 86.50 210 ILE A N 1
ATOM 1620 C CA . ILE A 1 210 ? 6.750 18.394 26.493 1.00 86.50 210 ILE A CA 1
ATOM 1621 C C . ILE A 1 210 ? 5.330 18.950 26.448 1.00 86.50 210 ILE A C 1
ATOM 1623 O O . ILE A 1 210 ? 5.153 20.156 26.302 1.00 86.50 210 ILE A O 1
ATOM 1627 N N . LYS A 1 211 ? 4.318 18.119 26.718 1.00 81.56 211 LYS A N 1
ATOM 1628 C CA . LYS A 1 211 ? 2.934 18.586 26.869 1.00 81.56 211 LYS A CA 1
ATOM 1629 C C . LYS A 1 211 ? 2.785 19.639 27.973 1.00 81.56 211 LYS A C 1
ATOM 1631 O O . LYS A 1 211 ? 1.989 20.555 27.818 1.00 81.56 211 LYS A O 1
ATOM 1636 N N . LYS A 1 212 ? 3.580 19.577 29.052 1.00 85.25 212 LYS A N 1
ATOM 1637 C CA . LYS A 1 212 ? 3.584 20.623 30.097 1.00 85.25 212 LYS A CA 1
ATOM 1638 C C . LYS A 1 212 ? 4.145 21.963 29.616 1.00 85.25 212 LYS A C 1
ATOM 1640 O O . LYS A 1 212 ? 3.784 22.986 30.181 1.00 85.25 212 LYS A O 1
ATOM 1645 N N . ILE A 1 213 ? 5.017 21.957 28.606 1.00 84.31 213 ILE A N 1
ATOM 1646 C CA . ILE A 1 213 ? 5.576 23.175 27.998 1.00 84.31 213 ILE A CA 1
ATOM 1647 C C . ILE A 1 213 ? 4.524 23.859 27.103 1.00 84.31 213 ILE A C 1
ATOM 1649 O O . ILE A 1 21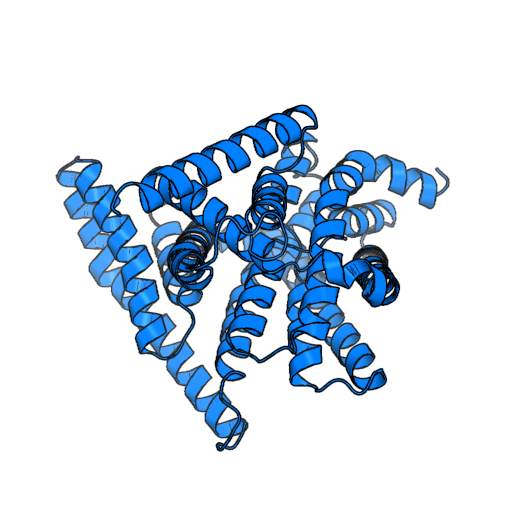3 ? 4.587 25.066 26.901 1.00 84.31 213 ILE A O 1
ATOM 1653 N N . ASN A 1 214 ? 3.514 23.104 26.645 1.00 80.06 214 ASN A N 1
ATOM 1654 C CA . ASN A 1 214 ? 2.345 23.580 25.900 1.00 80.06 214 ASN A CA 1
ATOM 1655 C C . ASN A 1 214 ? 2.687 24.350 24.608 1.00 80.06 214 ASN A C 1
ATOM 1657 O O . ASN A 1 214 ? 1.999 25.301 24.243 1.00 80.06 214 ASN A O 1
ATOM 1661 N N . THR A 1 215 ? 3.755 23.940 23.914 1.00 87.31 215 THR A N 1
ATOM 1662 C CA . THR A 1 215 ? 4.131 24.475 22.599 1.00 87.31 215 THR A CA 1
ATOM 1663 C C . THR A 1 215 ? 4.023 23.404 21.519 1.00 87.31 215 THR A C 1
ATOM 1665 O O . THR A 1 215 ? 4.586 22.311 21.626 1.00 87.31 215 THR A O 1
ATOM 1668 N N . THR A 1 216 ? 3.311 23.736 20.445 1.00 85.25 216 THR A N 1
ATOM 1669 C CA . THR A 1 216 ? 3.099 22.850 19.294 1.00 85.25 216 THR A CA 1
ATOM 1670 C C . THR A 1 216 ? 4.403 22.518 18.570 1.00 85.25 216 THR A C 1
ATOM 1672 O O . THR A 1 216 ? 4.603 21.388 18.132 1.00 85.25 216 THR A O 1
ATOM 1675 N N . GLU A 1 217 ? 5.334 23.472 18.508 1.00 88.81 217 GLU A N 1
ATOM 1676 C CA . GLU A 1 217 ? 6.629 23.309 17.837 1.00 88.81 217 GLU A CA 1
ATOM 1677 C C . GLU A 1 217 ? 7.472 22.194 18.468 1.00 88.81 217 GLU A C 1
ATOM 1679 O O . GLU A 1 217 ? 7.916 21.280 17.772 1.00 88.81 217 GLU A O 1
ATOM 1684 N N . LEU A 1 218 ? 7.649 22.212 19.796 1.00 90.00 218 LEU A N 1
ATOM 1685 C CA . LEU A 1 218 ? 8.421 21.181 20.498 1.00 90.00 218 LEU A CA 1
ATOM 1686 C C . LEU A 1 218 ? 7.749 19.813 20.404 1.00 90.00 218 LEU A C 1
ATOM 1688 O O . LEU A 1 218 ? 8.435 18.795 20.286 1.00 90.00 218 LEU A O 1
ATOM 1692 N N . PHE A 1 219 ? 6.417 19.781 20.443 1.00 90.50 219 PHE A N 1
ATOM 1693 C CA . PHE A 1 219 ? 5.669 18.544 20.281 1.00 90.50 219 PHE A CA 1
ATOM 1694 C C . PHE A 1 219 ? 5.877 17.960 18.877 1.00 90.50 219 PHE A C 1
ATOM 1696 O O . PHE A 1 219 ? 6.283 16.806 18.760 1.00 90.50 219 PHE A O 1
ATOM 1703 N N . THR A 1 220 ? 5.720 18.770 17.828 1.00 91.25 220 THR A N 1
ATOM 1704 C CA . THR A 1 220 ? 5.941 18.372 16.427 1.00 91.25 220 THR A CA 1
ATOM 1705 C C . THR A 1 220 ? 7.359 17.860 16.203 1.00 91.25 220 THR A C 1
ATOM 1707 O O . THR A 1 220 ? 7.546 16.767 15.668 1.00 91.25 220 THR A O 1
ATOM 1710 N N . LEU A 1 221 ? 8.369 18.602 16.672 1.00 91.56 221 LEU A N 1
ATOM 1711 C CA . LEU A 1 221 ? 9.773 18.194 16.574 1.00 91.56 221 LEU A CA 1
ATOM 1712 C C . LEU A 1 221 ? 10.025 16.855 17.262 1.00 91.56 221 LEU A C 1
ATOM 1714 O O . LEU A 1 221 ? 10.764 16.023 16.744 1.00 91.56 221 LEU A O 1
ATOM 1718 N N . THR A 1 222 ? 9.384 16.623 18.404 1.00 91.62 222 THR A N 1
ATOM 1719 C CA . THR A 1 222 ? 9.500 15.354 19.126 1.00 91.62 222 THR A CA 1
ATOM 1720 C C . THR A 1 222 ? 8.876 14.213 18.348 1.00 91.62 222 THR A C 1
ATOM 1722 O O . THR A 1 222 ? 9.479 13.148 18.242 1.00 91.62 222 THR A O 1
ATOM 1725 N N . VAL A 1 223 ? 7.692 14.421 17.774 1.00 92.56 223 VAL A N 1
ATOM 1726 C CA . VAL A 1 223 ? 7.041 13.396 16.961 1.00 92.56 223 VAL A CA 1
ATOM 1727 C C . VAL A 1 223 ? 7.897 13.039 15.746 1.00 92.56 223 VAL A C 1
ATOM 1729 O O . VAL A 1 223 ? 8.141 11.857 15.502 1.00 92.56 223 VAL A O 1
ATOM 1732 N N . LEU A 1 224 ? 8.405 14.040 15.022 1.00 93.25 224 LEU A N 1
ATOM 1733 C CA . LEU A 1 224 ? 9.280 13.815 13.873 1.00 93.25 224 LEU A CA 1
ATOM 1734 C C . LEU A 1 224 ? 10.584 13.122 14.284 1.00 93.25 224 LEU A C 1
ATOM 1736 O O . LEU A 1 224 ? 10.995 12.169 13.625 1.00 93.25 224 LEU A O 1
ATOM 1740 N N . LEU A 1 225 ? 11.200 13.534 15.397 1.00 92.75 225 LEU A N 1
ATOM 1741 C CA . LEU A 1 225 ? 12.395 12.886 15.939 1.00 92.75 225 LEU A CA 1
ATOM 1742 C C . LEU A 1 225 ? 12.139 11.412 16.259 1.00 92.75 225 LEU A C 1
ATOM 1744 O O . LEU A 1 225 ? 12.985 10.573 15.974 1.00 92.75 225 LEU A O 1
ATOM 1748 N N . VAL A 1 226 ? 10.981 11.081 16.831 1.00 92.62 226 VAL A N 1
ATOM 1749 C CA . VAL A 1 226 ? 10.625 9.691 17.127 1.00 92.62 226 VAL A CA 1
ATOM 1750 C C . VAL A 1 226 ? 10.421 8.891 15.849 1.00 92.62 226 VAL A C 1
ATOM 1752 O O . VAL A 1 226 ? 11.001 7.813 15.723 1.00 92.62 226 VAL A O 1
ATOM 1755 N N . ALA A 1 227 ? 9.623 9.399 14.910 1.00 93.12 227 ALA A N 1
ATOM 1756 C CA . ALA A 1 227 ? 9.309 8.691 13.674 1.00 93.12 227 ALA A CA 1
ATOM 1757 C C . ALA A 1 227 ? 10.574 8.448 12.832 1.00 93.12 227 ALA A C 1
ATOM 1759 O O . ALA A 1 227 ? 10.884 7.309 12.478 1.00 93.12 227 ALA A O 1
ATOM 1760 N N . LEU A 1 228 ? 11.347 9.508 12.575 1.00 93.75 228 LEU A N 1
ATOM 1761 C CA . LEU A 1 228 ? 12.572 9.452 11.776 1.00 93.75 228 LEU A CA 1
ATOM 1762 C C . LEU A 1 228 ? 13.721 8.769 12.527 1.00 93.75 228 LEU A C 1
ATOM 1764 O O . LEU A 1 228 ? 14.462 7.985 11.941 1.00 93.75 228 LEU A O 1
ATOM 1768 N N . GLY A 1 229 ? 13.857 9.014 13.831 1.00 92.94 229 GLY A N 1
ATOM 1769 C CA . GLY A 1 229 ? 14.882 8.386 14.663 1.00 92.94 229 GLY A CA 1
ATOM 1770 C C . GLY A 1 229 ? 14.683 6.877 14.788 1.00 92.94 229 GLY A C 1
ATOM 1771 O O . GLY A 1 229 ? 15.648 6.124 14.687 1.00 92.94 229 GLY A O 1
ATOM 1772 N N . SER A 1 230 ? 13.437 6.413 14.922 1.00 92.00 230 SER A N 1
ATOM 1773 C CA . SER A 1 230 ? 13.136 4.975 14.948 1.00 92.00 230 SER A CA 1
ATOM 1774 C C . SER A 1 230 ? 13.439 4.318 13.602 1.00 92.00 230 SER A C 1
ATOM 1776 O O . SER A 1 230 ? 14.046 3.248 13.570 1.00 92.00 230 SER A O 1
ATOM 1778 N N . ALA A 1 231 ? 13.077 4.973 12.495 1.00 91.62 231 ALA A N 1
ATOM 1779 C CA . ALA A 1 231 ? 13.419 4.523 11.148 1.00 91.62 231 ALA A CA 1
ATOM 1780 C C . ALA A 1 231 ? 14.941 4.420 10.940 1.00 91.62 231 ALA A C 1
ATOM 1782 O O . ALA A 1 231 ? 15.436 3.403 10.449 1.00 91.62 231 ALA A O 1
ATOM 1783 N N . TRP A 1 232 ? 15.690 5.434 11.377 1.00 91.50 232 TRP A N 1
ATOM 1784 C CA . TRP A 1 232 ? 17.152 5.455 11.318 1.00 91.50 232 TRP A CA 1
ATOM 1785 C C . TRP A 1 232 ? 17.795 4.332 12.146 1.00 91.50 232 TRP A C 1
ATOM 1787 O O . TRP A 1 232 ? 18.699 3.655 11.660 1.00 91.50 232 TRP A O 1
ATOM 1797 N N . ILE A 1 233 ? 17.297 4.066 13.361 1.00 89.62 233 ILE A N 1
ATOM 1798 C CA . ILE A 1 233 ? 17.777 2.947 14.192 1.00 89.62 233 ILE A CA 1
ATOM 1799 C C . ILE A 1 233 ? 17.579 1.612 13.465 1.00 89.62 233 ILE A C 1
ATOM 1801 O O . ILE A 1 233 ? 18.495 0.791 13.441 1.00 89.62 233 ILE A O 1
ATOM 1805 N N . THR A 1 234 ? 16.411 1.380 12.855 1.00 86.75 234 THR A N 1
ATOM 1806 C CA . THR A 1 234 ? 16.166 0.126 12.123 1.00 86.75 234 THR A CA 1
ATOM 1807 C C . THR A 1 234 ? 17.031 -0.022 10.882 1.00 86.75 234 THR A C 1
ATOM 1809 O O . THR A 1 234 ? 17.500 -1.127 10.617 1.00 86.75 234 THR A O 1
ATOM 1812 N N . GLU A 1 235 ? 17.310 1.066 10.162 1.00 87.31 235 GLU A N 1
ATOM 1813 C CA . GLU A 1 235 ? 18.226 1.015 9.018 1.00 87.31 235 GLU A CA 1
ATOM 1814 C C . GLU A 1 235 ? 19.648 0.663 9.439 1.00 87.31 235 GLU A C 1
ATOM 1816 O O . GLU A 1 235 ? 20.264 -0.210 8.831 1.00 87.31 235 GLU A O 1
ATOM 1821 N N . LYS A 1 236 ? 20.141 1.215 10.552 1.00 87.56 236 LYS A N 1
ATOM 1822 C CA . LYS A 1 236 ? 21.457 0.841 11.092 1.00 87.56 236 LYS A CA 1
ATOM 1823 C C . LYS A 1 236 ? 21.542 -0.626 11.515 1.00 87.56 236 LYS A C 1
ATOM 1825 O O . LYS A 1 236 ? 22.630 -1.196 11.518 1.00 87.56 236 LYS A O 1
ATOM 1830 N N . LEU A 1 237 ? 20.409 -1.249 11.842 1.00 83.25 237 LEU A N 1
ATOM 1831 C CA . LEU A 1 237 ? 20.305 -2.685 12.122 1.00 83.25 237 LEU A CA 1
ATOM 1832 C C . LEU A 1 237 ? 20.145 -3.542 10.849 1.00 83.25 237 LEU A C 1
ATOM 1834 O O . LEU A 1 237 ? 20.023 -4.765 10.952 1.00 83.25 237 LEU A O 1
ATOM 1838 N N . GLY A 1 238 ? 20.184 -2.929 9.662 1.00 78.12 238 GLY A N 1
ATOM 1839 C CA . GLY A 1 238 ? 20.073 -3.596 8.364 1.00 78.12 238 GLY A CA 1
ATOM 1840 C C . GLY A 1 238 ? 18.636 -3.914 7.952 1.00 78.12 238 GLY A C 1
ATOM 1841 O O . GLY A 1 238 ? 18.411 -4.917 7.283 1.00 78.12 238 GLY A O 1
ATOM 1842 N N . MET A 1 239 ? 17.660 -3.115 8.391 1.00 81.12 239 MET A N 1
ATOM 1843 C CA . MET A 1 239 ? 16.244 -3.262 8.031 1.00 81.12 239 MET A CA 1
ATOM 1844 C C . MET A 1 239 ? 15.719 -2.031 7.298 1.00 81.12 239 MET A C 1
ATOM 1846 O O . MET A 1 239 ? 16.370 -0.998 7.223 1.00 81.12 239 MET A O 1
ATOM 1850 N N . THR A 1 240 ? 14.496 -2.109 6.782 1.00 83.44 240 THR A N 1
ATOM 1851 C CA . THR A 1 240 ? 13.851 -0.969 6.118 1.00 83.44 240 THR A CA 1
ATOM 1852 C C . THR A 1 240 ? 13.512 0.154 7.103 1.00 83.44 240 THR A C 1
ATOM 1854 O O . THR A 1 240 ? 13.019 -0.130 8.199 1.00 83.44 240 THR A O 1
ATOM 1857 N N . TYR A 1 241 ? 13.618 1.414 6.672 1.00 88.50 241 TYR A N 1
ATOM 1858 C CA . TYR A 1 241 ? 13.138 2.583 7.424 1.00 88.50 241 TYR A CA 1
ATOM 1859 C C . TYR A 1 241 ? 11.671 2.455 7.882 1.00 88.50 241 TYR A C 1
ATOM 1861 O O . TYR A 1 241 ? 11.307 2.847 8.993 1.00 88.50 241 TYR A O 1
ATOM 1869 N N . ALA A 1 242 ? 10.834 1.858 7.029 1.00 86.25 242 ALA A N 1
ATOM 1870 C CA . ALA A 1 242 ? 9.413 1.615 7.263 1.00 86.25 242 ALA A CA 1
ATOM 1871 C C . ALA A 1 242 ? 9.127 0.850 8.566 1.00 86.25 242 ALA A C 1
ATOM 1873 O O . ALA A 1 242 ? 8.173 1.177 9.272 1.00 86.25 242 ALA A O 1
ATOM 1874 N N . LEU A 1 243 ? 9.960 -0.138 8.911 1.00 85.31 243 LEU A N 1
ATOM 1875 C CA . LEU A 1 243 ? 9.761 -0.975 10.093 1.00 85.31 243 LEU A CA 1
ATOM 1876 C C . LEU A 1 243 ? 9.853 -0.155 11.385 1.00 85.31 243 LEU A C 1
ATOM 1878 O O . LEU A 1 243 ? 8.976 -0.257 12.242 1.00 85.31 243 LEU A O 1
ATOM 1882 N N . GLY A 1 244 ? 10.894 0.668 11.530 1.00 89.19 244 GLY A N 1
ATOM 1883 C CA . GLY A 1 244 ? 11.099 1.451 12.747 1.00 89.19 244 GLY A CA 1
ATOM 1884 C C . GLY A 1 244 ? 10.015 2.501 12.955 1.00 89.19 244 GLY A C 1
ATOM 1885 O O . GLY A 1 244 ? 9.496 2.670 14.064 1.00 89.19 244 GLY A O 1
ATOM 1886 N N . ALA A 1 245 ? 9.611 3.160 11.871 1.00 91.81 245 ALA A N 1
ATOM 1887 C CA . ALA A 1 245 ? 8.479 4.073 11.893 1.00 91.81 245 ALA A CA 1
ATOM 1888 C C . ALA A 1 245 ? 7.173 3.368 12.269 1.00 91.81 245 ALA A C 1
ATOM 1890 O O . ALA A 1 245 ? 6.470 3.830 13.160 1.00 91.81 245 ALA A O 1
ATOM 1891 N N . PHE A 1 246 ? 6.865 2.223 11.663 1.00 90.12 246 PHE A N 1
ATOM 1892 C CA . PHE A 1 246 ? 5.642 1.492 11.983 1.00 90.12 246 PHE A CA 1
ATOM 1893 C C . PHE A 1 246 ? 5.579 1.074 13.461 1.00 90.12 246 PHE A C 1
ATOM 1895 O O . PHE A 1 246 ? 4.575 1.304 14.136 1.00 90.12 246 PHE A O 1
ATOM 1902 N N . LEU A 1 247 ? 6.669 0.507 13.988 1.00 88.62 247 LEU A N 1
ATOM 1903 C CA . LEU A 1 247 ? 6.741 0.064 15.383 1.00 88.62 247 LEU A CA 1
ATOM 1904 C C . LEU A 1 247 ? 6.589 1.228 16.365 1.00 88.62 247 LEU A C 1
ATOM 1906 O O . LEU A 1 247 ? 5.816 1.124 17.315 1.00 88.62 247 LEU A O 1
ATOM 1910 N N . SER A 1 248 ? 7.276 2.348 16.128 1.00 91.06 248 SER A N 1
ATOM 1911 C CA . SER A 1 248 ? 7.109 3.549 16.960 1.00 91.06 248 SER A CA 1
ATOM 1912 C C . SER A 1 248 ? 5.699 4.143 16.857 1.00 91.06 248 SER A C 1
ATOM 1914 O O . SER A 1 248 ? 5.164 4.621 17.858 1.00 91.06 248 SER A O 1
ATOM 1916 N N . GLY A 1 249 ? 5.065 4.035 15.687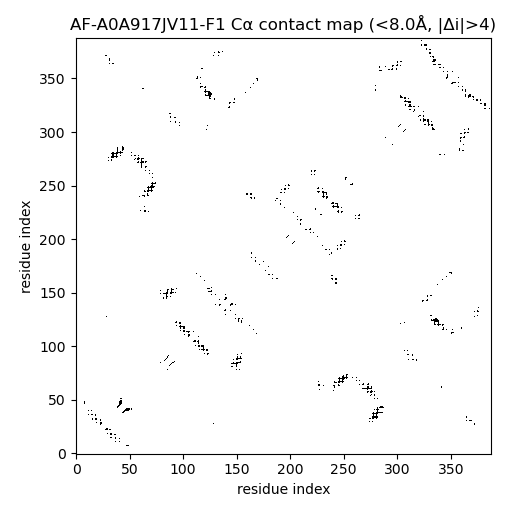 1.00 91.88 249 GLY A N 1
ATOM 1917 C CA . GLY A 1 249 ? 3.658 4.356 15.480 1.00 91.88 249 GLY A CA 1
ATOM 1918 C C . GLY A 1 249 ? 2.731 3.515 16.359 1.00 91.88 249 GLY A C 1
ATOM 1919 O O . GLY A 1 249 ? 1.930 4.093 17.085 1.00 91.88 249 GLY A O 1
ATOM 1920 N N . ILE A 1 250 ? 2.869 2.180 16.375 1.00 88.31 250 ILE A N 1
ATOM 1921 C CA . ILE A 1 250 ? 2.052 1.296 17.240 1.00 88.31 250 ILE A CA 1
ATOM 1922 C C . ILE A 1 250 ? 2.133 1.738 18.697 1.00 88.31 250 ILE A C 1
ATOM 1924 O O . ILE A 1 250 ? 1.119 1.879 19.377 1.00 88.31 250 ILE A O 1
ATOM 1928 N N . MET A 1 251 ? 3.350 1.983 19.175 1.00 87.62 251 MET A N 1
ATOM 1929 C CA . MET A 1 251 ? 3.568 2.357 20.566 1.00 87.62 251 MET A CA 1
ATOM 1930 C C . MET A 1 251 ? 2.872 3.651 20.957 1.00 87.62 251 MET A C 1
ATOM 1932 O O . MET A 1 251 ? 2.319 3.753 22.050 1.00 87.62 251 MET A O 1
ATOM 1936 N N . LEU A 1 252 ? 2.945 4.656 20.085 1.00 89.38 252 LEU A N 1
ATOM 1937 C CA . LEU A 1 252 ? 2.335 5.956 20.328 1.00 89.38 252 LEU A CA 1
ATOM 1938 C C . LEU A 1 252 ? 0.827 5.935 20.059 1.00 89.38 252 LEU A C 1
ATOM 1940 O O . LEU A 1 252 ? 0.090 6.685 20.701 1.00 89.38 252 LEU A O 1
ATOM 1944 N N . GLY A 1 253 ? 0.361 5.035 19.192 1.00 88.19 253 GLY A N 1
ATOM 1945 C CA . GLY A 1 253 ? -1.047 4.803 18.878 1.00 88.19 253 GLY A CA 1
ATOM 1946 C C . GLY A 1 253 ? -1.871 4.290 20.060 1.00 88.19 253 GLY A C 1
ATOM 1947 O O . GLY A 1 253 ? -3.082 4.505 20.097 1.00 88.19 253 GLY A O 1
ATOM 1948 N N . GLU A 1 254 ? -1.236 3.673 21.058 1.00 83.94 254 GLU A N 1
ATOM 1949 C CA . GLU A 1 254 ? -1.892 3.248 22.305 1.00 83.94 254 GLU A CA 1
ATOM 1950 C C . GLU A 1 254 ? -1.909 4.334 23.397 1.00 83.94 254 GLU A C 1
ATOM 1952 O O . GLU A 1 254 ? -2.506 4.142 24.457 1.00 83.94 254 GLU A O 1
ATOM 1957 N N . THR A 1 255 ? -1.266 5.484 23.168 1.00 87.19 255 THR A N 1
ATOM 1958 C CA . THR A 1 255 ? -1.188 6.573 24.157 1.00 87.19 255 THR A CA 1
ATOM 1959 C C . THR A 1 255 ? -2.308 7.602 23.995 1.00 87.19 255 THR A C 1
ATOM 1961 O O . THR A 1 255 ? -2.902 7.745 22.926 1.00 87.19 255 THR A O 1
ATOM 1964 N N . GLU A 1 256 ? -2.542 8.408 25.037 1.00 86.88 256 GLU A N 1
ATOM 1965 C CA . GLU A 1 256 ? -3.481 9.542 24.997 1.00 86.88 256 GLU A CA 1
ATOM 1966 C C . GLU A 1 256 ? -3.110 10.622 23.963 1.00 86.88 256 GLU A C 1
ATOM 1968 O O . GLU A 1 256 ? -3.944 11.449 23.603 1.00 86.88 256 GLU A O 1
ATOM 1973 N N . PHE A 1 257 ? -1.866 10.618 23.472 1.00 87.81 257 PHE A N 1
ATOM 1974 C CA . PHE A 1 257 ? -1.365 11.599 22.512 1.00 87.81 257 PHE A CA 1
ATOM 1975 C C . PHE A 1 257 ? -1.670 11.232 21.057 1.00 87.81 257 PHE A C 1
ATOM 1977 O O . PHE A 1 257 ? -1.459 12.072 20.188 1.00 87.81 257 PHE A O 1
ATOM 1984 N N . ARG A 1 258 ? -2.170 10.018 20.773 1.00 89.50 258 ARG A N 1
ATOM 1985 C CA . ARG A 1 258 ? -2.387 9.490 19.412 1.00 89.50 258 ARG A CA 1
ATOM 1986 C C . ARG A 1 258 ? -2.995 10.513 18.452 1.00 89.50 258 ARG A C 1
ATOM 1988 O O . ARG A 1 258 ? -2.426 10.757 17.394 1.00 89.50 258 ARG A O 1
ATOM 1995 N N . THR A 1 259 ? -4.146 11.086 18.804 1.00 90.31 259 THR A N 1
ATOM 1996 C CA . THR A 1 259 ? -4.884 11.999 17.916 1.00 90.31 259 THR A CA 1
ATOM 1997 C C . THR A 1 259 ? -4.078 13.258 17.624 1.00 90.31 259 THR A C 1
ATOM 1999 O O . THR A 1 259 ? -3.954 13.648 16.470 1.00 90.31 259 THR A O 1
ATOM 2002 N N . GLN A 1 260 ? -3.454 13.838 18.652 1.00 90.56 260 GLN A N 1
ATOM 2003 C CA . GLN A 1 260 ? -2.604 15.016 18.496 1.00 90.56 260 GLN A CA 1
ATOM 2004 C C . GLN A 1 260 ? -1.384 14.700 17.619 1.00 90.56 260 GLN A C 1
ATOM 2006 O O . GLN A 1 260 ? -1.092 15.423 16.678 1.00 90.56 260 GLN A O 1
ATOM 2011 N N . ILE A 1 261 ? -0.705 13.576 17.863 1.00 93.00 261 ILE A N 1
ATOM 2012 C CA . ILE A 1 261 ? 0.430 13.114 17.048 1.00 93.00 261 ILE A CA 1
ATOM 2013 C C . ILE A 1 261 ? 0.012 12.944 15.579 1.00 93.00 261 ILE A C 1
ATOM 2015 O O . ILE A 1 261 ? 0.745 13.345 14.675 1.00 93.00 261 ILE A O 1
ATOM 2019 N N . GLN A 1 262 ? -1.170 12.373 15.334 1.00 91.94 262 GLN A N 1
ATOM 2020 C CA . GLN A 1 262 ? -1.709 12.182 13.990 1.00 91.94 262 GLN A CA 1
ATOM 2021 C C . GLN A 1 262 ? -1.985 13.519 13.286 1.00 91.94 262 GLN A C 1
ATOM 2023 O O . GLN A 1 262 ? -1.703 13.643 12.094 1.00 91.94 262 GLN A O 1
ATOM 2028 N N . GLU A 1 263 ? -2.506 14.517 14.003 1.00 91.44 263 GLU A N 1
ATOM 2029 C CA . GLU A 1 263 ? -2.747 15.864 13.473 1.00 91.44 263 GLU A CA 1
ATOM 2030 C C . GLU A 1 263 ? -1.442 16.586 13.113 1.00 91.44 263 GLU A C 1
ATOM 2032 O O . GLU A 1 263 ? -1.349 17.138 12.018 1.00 91.44 263 GLU A O 1
ATOM 2037 N N . GLU A 1 264 ? -0.416 16.507 13.966 1.00 91.06 264 GLU A N 1
ATOM 2038 C CA . GLU A 1 264 ? 0.873 17.180 13.737 1.00 91.06 264 GLU A CA 1
ATOM 2039 C C . GLU A 1 264 ? 1.686 16.557 12.592 1.00 91.06 264 GLU A C 1
ATOM 2041 O O . GLU A 1 264 ? 2.354 17.259 11.835 1.00 91.06 264 GLU A O 1
ATOM 2046 N N . VAL A 1 265 ? 1.635 15.231 12.424 1.00 92.88 265 VAL A N 1
ATOM 2047 C CA . VAL A 1 265 ? 2.387 14.542 11.355 1.00 92.88 265 VAL A CA 1
ATOM 2048 C C . VAL A 1 265 ? 1.691 14.638 10.008 1.00 92.88 265 VAL A C 1
ATOM 2050 O O . VAL A 1 265 ? 2.350 14.563 8.968 1.00 92.88 265 VAL A O 1
ATOM 2053 N N . ARG A 1 266 ? 0.366 14.812 10.000 1.00 91.56 266 ARG A N 1
ATOM 2054 C CA . ARG A 1 266 ? -0.444 14.770 8.783 1.00 91.56 266 ARG A CA 1
ATOM 2055 C C . ARG A 1 266 ? 0.078 15.675 7.654 1.00 91.56 266 ARG A C 1
ATOM 2057 O O . ARG A 1 266 ? 0.183 15.155 6.545 1.00 91.56 266 ARG A O 1
ATOM 2064 N N . PRO A 1 267 ? 0.432 16.959 7.865 1.00 90.75 267 PRO A N 1
ATOM 2065 C CA . PRO A 1 267 ? 0.926 17.815 6.784 1.00 90.75 267 PRO A CA 1
ATOM 2066 C C . PRO A 1 267 ? 2.212 17.282 6.139 1.00 90.75 267 PRO A C 1
ATOM 2068 O O . PRO A 1 267 ? 2.327 17.256 4.915 1.00 90.75 267 PRO A O 1
ATOM 2071 N N . PHE A 1 268 ? 3.156 16.803 6.955 1.00 91.31 268 PHE A N 1
ATOM 2072 C CA . PHE A 1 268 ? 4.423 16.240 6.483 1.00 91.31 268 PHE A CA 1
ATOM 2073 C C . PHE A 1 268 ? 4.207 14.924 5.744 1.00 91.31 268 PHE A C 1
ATOM 2075 O O . PHE A 1 268 ? 4.754 14.721 4.661 1.00 91.31 268 PHE A O 1
ATOM 2082 N N . ARG A 1 269 ? 3.369 14.049 6.311 1.00 90.56 269 ARG A N 1
ATOM 2083 C CA . ARG A 1 269 ? 2.975 12.786 5.691 1.00 90.56 269 ARG A CA 1
ATOM 2084 C C . ARG A 1 269 ? 2.337 13.026 4.331 1.00 90.56 269 ARG A C 1
ATOM 2086 O O . ARG A 1 269 ? 2.784 12.431 3.365 1.00 90.56 269 ARG A O 1
ATOM 2093 N N . ASP A 1 270 ? 1.313 13.874 4.247 1.00 89.31 270 ASP A N 1
ATOM 2094 C CA . ASP A 1 270 ? 0.553 14.087 3.010 1.00 89.31 270 ASP A CA 1
ATOM 2095 C C . ASP A 1 270 ? 1.448 14.674 1.903 1.00 89.31 270 ASP A C 1
ATOM 2097 O O . ASP A 1 270 ? 1.372 14.241 0.751 1.00 89.31 270 ASP A O 1
ATOM 2101 N N . LEU A 1 271 ? 2.353 15.595 2.256 1.00 88.88 271 LEU A N 1
ATOM 2102 C CA . LEU A 1 271 ? 3.323 16.173 1.324 1.00 88.88 271 LEU A CA 1
ATOM 2103 C C . LEU A 1 271 ? 4.331 15.131 0.815 1.00 88.88 271 LEU A C 1
ATOM 2105 O O . LEU A 1 271 ? 4.508 14.972 -0.395 1.00 88.88 271 LEU A O 1
ATOM 2109 N N . LEU A 1 272 ? 4.992 14.418 1.731 1.00 90.38 272 LEU A N 1
ATOM 2110 C CA . LEU A 1 272 ? 6.050 13.467 1.388 1.00 90.38 272 LEU A CA 1
ATOM 2111 C C . LEU A 1 272 ? 5.496 12.202 0.722 1.00 90.38 272 LEU A C 1
ATOM 2113 O O . LEU A 1 272 ? 6.134 11.650 -0.169 1.00 90.38 272 LEU A O 1
ATOM 2117 N N . LEU A 1 273 ? 4.287 11.772 1.087 1.00 87.62 273 LEU A N 1
ATOM 2118 C CA . LEU A 1 273 ? 3.573 10.697 0.402 1.00 87.62 273 LEU A CA 1
ATOM 2119 C C . LEU A 1 273 ? 3.238 11.086 -1.044 1.00 87.62 273 LEU A C 1
ATOM 2121 O O . LEU A 1 273 ? 3.356 10.265 -1.951 1.00 87.62 273 LEU A O 1
ATOM 2125 N N . GLY A 1 274 ? 2.863 12.347 -1.271 1.00 89.88 274 GLY A N 1
ATOM 2126 C CA . GLY A 1 274 ? 2.693 12.888 -2.615 1.00 89.88 274 GLY A CA 1
ATOM 2127 C C . GLY A 1 274 ? 3.974 12.786 -3.443 1.00 89.88 274 GLY A C 1
ATOM 2128 O O . GLY A 1 274 ? 3.942 12.276 -4.561 1.00 89.88 274 GLY A O 1
ATOM 2129 N N . LEU A 1 275 ? 5.113 13.193 -2.873 1.00 89.44 275 LEU A N 1
ATOM 2130 C CA . LEU A 1 275 ? 6.431 13.039 -3.505 1.00 89.44 275 LEU A CA 1
ATOM 2131 C C . LEU A 1 275 ? 6.797 11.572 -3.759 1.00 89.44 275 LEU A C 1
ATOM 2133 O O . LEU A 1 275 ? 7.331 11.258 -4.820 1.00 89.44 275 LEU A O 1
ATOM 2137 N N . PHE A 1 276 ? 6.460 10.670 -2.837 1.00 90.75 276 PHE A N 1
ATOM 2138 C CA . PHE A 1 276 ? 6.648 9.235 -3.021 1.00 90.75 276 PHE A CA 1
ATOM 2139 C C . PHE A 1 276 ? 5.888 8.699 -4.233 1.00 90.75 276 PHE A C 1
ATOM 2141 O O . PHE A 1 276 ? 6.482 8.060 -5.098 1.00 90.75 276 PHE A O 1
ATOM 2148 N N . PHE A 1 277 ? 4.600 9.012 -4.364 1.00 91.50 277 PHE A N 1
ATOM 2149 C CA . PHE A 1 277 ? 3.830 8.563 -5.523 1.00 91.50 277 PHE A CA 1
ATOM 2150 C C . PHE A 1 277 ? 4.245 9.249 -6.827 1.00 91.50 277 PHE A C 1
ATOM 2152 O O . PHE A 1 277 ? 4.189 8.614 -7.878 1.00 91.50 277 PHE A O 1
ATOM 2159 N N . VAL A 1 278 ? 4.723 10.496 -6.779 1.00 91.88 278 VAL A N 1
ATOM 2160 C CA . VAL A 1 278 ? 5.382 11.123 -7.936 1.00 91.88 278 VAL A CA 1
ATOM 2161 C C . VAL A 1 278 ? 6.620 10.317 -8.326 1.00 91.88 278 VAL A C 1
ATOM 2163 O O . VAL A 1 278 ? 6.739 9.943 -9.488 1.00 91.88 278 VAL A O 1
ATOM 2166 N N . SER A 1 279 ? 7.491 9.974 -7.371 1.00 91.31 279 SER A N 1
ATOM 2167 C CA . SER A 1 279 ? 8.696 9.171 -7.614 1.00 91.31 279 SER A CA 1
ATOM 2168 C C . SER A 1 279 ? 8.369 7.806 -8.228 1.00 91.31 279 SER A C 1
ATOM 2170 O O . SER A 1 279 ? 8.940 7.450 -9.256 1.00 91.31 279 SER A O 1
ATOM 2172 N N . VAL A 1 280 ? 7.372 7.096 -7.690 1.00 91.81 280 VAL A N 1
ATOM 2173 C CA . VAL A 1 280 ? 6.871 5.841 -8.277 1.00 91.81 280 VAL A CA 1
ATOM 2174 C C . VAL A 1 280 ? 6.353 6.056 -9.701 1.00 91.81 280 VAL A C 1
ATOM 2176 O O . VAL A 1 280 ? 6.621 5.242 -10.581 1.00 91.81 280 VAL A O 1
ATOM 2179 N N . GLY A 1 281 ? 5.634 7.152 -9.955 1.00 92.81 281 GLY A N 1
ATOM 2180 C CA . GLY A 1 281 ? 5.166 7.511 -11.293 1.00 92.81 281 GLY A CA 1
ATOM 2181 C C . GLY A 1 281 ? 6.313 7.715 -12.286 1.00 92.81 281 GLY A C 1
ATOM 2182 O O . GLY A 1 281 ? 6.217 7.262 -13.423 1.00 92.81 281 GLY A O 1
ATOM 2183 N N . MET A 1 282 ? 7.425 8.318 -11.851 1.00 92.00 282 MET A N 1
ATOM 2184 C CA . MET A 1 282 ? 8.614 8.517 -12.693 1.00 92.00 282 MET A CA 1
ATOM 2185 C C . MET A 1 282 ? 9.277 7.200 -13.121 1.00 92.00 282 MET A C 1
ATOM 2187 O O . MET A 1 282 ? 9.954 7.180 -14.148 1.00 92.00 282 MET A O 1
ATOM 2191 N N . LEU A 1 283 ? 9.085 6.111 -12.363 1.00 90.88 283 LEU A N 1
ATOM 2192 C CA . LEU A 1 283 ? 9.600 4.785 -12.724 1.00 90.88 283 LEU A CA 1
ATOM 2193 C C . LEU A 1 283 ? 8.900 4.208 -13.959 1.00 90.88 283 LEU A C 1
ATOM 2195 O O . LEU A 1 283 ? 9.458 3.330 -14.615 1.00 90.88 283 LEU A O 1
ATOM 2199 N N . ALA A 1 284 ? 7.676 4.642 -14.274 1.00 92.88 284 ALA A N 1
ATOM 2200 C CA . ALA A 1 284 ? 6.915 4.071 -15.374 1.00 92.88 284 ALA A CA 1
ATOM 2201 C C . ALA A 1 284 ? 7.429 4.578 -16.725 1.00 92.88 284 ALA A C 1
ATOM 2203 O O . ALA A 1 284 ? 7.339 5.760 -17.057 1.00 92.88 284 ALA A O 1
ATOM 2204 N N . ASN A 1 285 ? 7.902 3.650 -17.552 1.00 92.12 285 ASN A N 1
ATOM 2205 C CA . ASN A 1 285 ? 8.322 3.931 -18.913 1.00 92.12 285 ASN A CA 1
ATOM 2206 C C . ASN A 1 285 ? 7.192 3.612 -19.899 1.00 92.12 285 ASN A C 1
ATOM 2208 O O . ASN A 1 285 ? 7.150 2.538 -20.507 1.00 92.12 285 ASN A O 1
ATOM 2212 N N . VAL A 1 286 ? 6.271 4.563 -20.069 1.00 88.94 286 VAL A N 1
ATOM 2213 C CA . VAL A 1 286 ? 5.082 4.399 -20.927 1.00 88.94 286 VAL A CA 1
ATOM 2214 C C . VAL A 1 286 ? 5.452 4.170 -22.398 1.00 88.94 286 VAL A C 1
ATOM 2216 O O . VAL A 1 286 ? 4.708 3.508 -23.117 1.00 88.94 286 VAL A O 1
ATOM 2219 N N . ALA A 1 287 ? 6.630 4.615 -22.849 1.00 89.06 287 ALA A N 1
ATOM 2220 C CA . ALA A 1 287 ? 7.095 4.357 -24.213 1.00 89.06 287 ALA A CA 1
ATOM 2221 C C . ALA A 1 287 ? 7.253 2.850 -24.508 1.00 89.06 287 ALA A C 1
ATOM 2223 O O . ALA A 1 287 ? 7.012 2.412 -25.630 1.00 89.06 287 ALA A O 1
ATOM 2224 N N . THR A 1 288 ? 7.576 2.039 -23.495 1.00 87.69 288 THR A N 1
ATOM 2225 C CA . THR A 1 288 ? 7.706 0.572 -23.629 1.00 87.69 288 THR A CA 1
ATOM 2226 C C . THR A 1 288 ? 6.371 -0.171 -23.555 1.00 87.69 288 THR A C 1
ATOM 2228 O O . THR A 1 288 ? 6.313 -1.385 -23.780 1.00 87.69 288 THR A O 1
ATOM 2231 N N . TRP A 1 289 ? 5.271 0.525 -23.246 1.00 89.50 289 TRP A N 1
ATOM 2232 C CA . TRP A 1 289 ? 3.974 -0.126 -23.066 1.00 89.50 289 TRP A CA 1
ATOM 2233 C C . TRP A 1 289 ? 3.424 -0.671 -24.373 1.00 89.50 289 TRP A C 1
ATOM 2235 O O . TRP A 1 289 ? 2.732 -1.673 -24.327 1.00 89.50 289 TRP A O 1
ATOM 2245 N N . GLY A 1 290 ? 3.766 -0.098 -25.530 1.00 90.06 290 GLY A N 1
ATOM 2246 C CA . GLY A 1 290 ? 3.350 -0.657 -26.822 1.00 90.06 290 GLY A CA 1
ATOM 2247 C C . GLY A 1 290 ? 3.809 -2.108 -27.014 1.00 90.06 290 GLY A C 1
ATOM 2248 O O . GLY A 1 290 ? 3.032 -2.951 -27.454 1.00 90.06 290 GLY A O 1
ATOM 224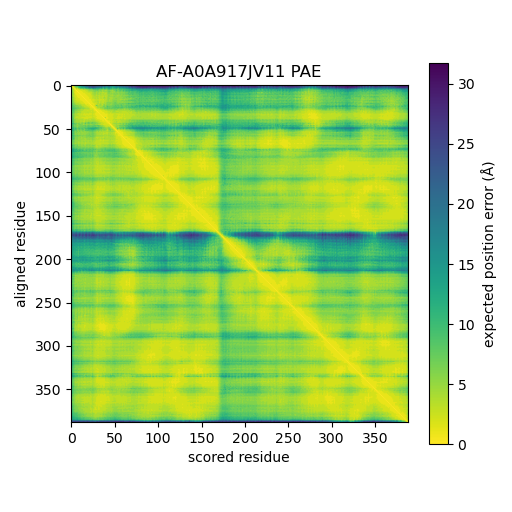9 N N . GLU A 1 291 ? 5.042 -2.415 -26.610 1.00 90.69 291 GLU A N 1
ATOM 2250 C CA . GLU A 1 291 ? 5.638 -3.751 -26.736 1.00 90.69 291 GLU A CA 1
ATOM 2251 C C . GLU A 1 291 ? 5.195 -4.697 -25.610 1.00 90.69 291 GLU A C 1
ATOM 2253 O O . GLU A 1 291 ? 4.999 -5.893 -25.822 1.00 90.69 291 GLU A O 1
ATOM 2258 N N . THR A 1 292 ? 5.004 -4.161 -24.402 1.00 92.62 292 THR A N 1
ATOM 2259 C CA . THR A 1 292 ? 4.668 -4.945 -23.201 1.00 92.62 292 THR A CA 1
ATOM 2260 C C . THR A 1 292 ? 3.168 -4.996 -22.893 1.00 92.62 292 THR A C 1
ATOM 2262 O O . THR A 1 292 ? 2.765 -5.701 -21.964 1.00 92.62 292 THR A O 1
ATOM 2265 N N . TRP A 1 293 ? 2.321 -4.323 -23.686 1.00 94.62 293 TRP A N 1
ATOM 2266 C CA . TRP A 1 293 ? 0.880 -4.167 -23.437 1.00 94.62 293 TRP A CA 1
ATOM 2267 C C . TRP A 1 293 ? 0.172 -5.497 -23.218 1.00 94.62 293 TRP A C 1
ATOM 2269 O O . TRP A 1 293 ? -0.673 -5.615 -22.335 1.00 94.62 293 TRP A O 1
ATOM 2279 N N . PHE A 1 294 ? 0.538 -6.515 -23.998 1.00 95.56 294 PHE A N 1
ATOM 2280 C CA . PHE A 1 294 ? -0.025 -7.854 -23.865 1.00 95.56 294 PHE A CA 1
ATOM 2281 C C . PHE A 1 294 ? 0.177 -8.420 -22.451 1.00 95.56 294 PHE A C 1
ATOM 2283 O O . PHE A 1 294 ? -0.772 -8.894 -21.826 1.00 95.56 294 PHE A O 1
ATOM 2290 N N . TRP A 1 295 ? 1.391 -8.302 -21.907 1.00 95.06 295 TRP A N 1
ATOM 2291 C CA . TRP A 1 295 ? 1.718 -8.761 -20.557 1.00 95.06 295 TRP A CA 1
ATOM 2292 C C . TRP A 1 295 ? 1.098 -7.880 -19.473 1.00 95.06 295 TRP A C 1
ATOM 2294 O O . TRP A 1 295 ? 0.639 -8.406 -18.457 1.00 95.06 295 TRP A O 1
ATOM 2304 N N . ILE A 1 296 ? 1.019 -6.565 -19.701 1.00 96.56 296 ILE A N 1
ATOM 2305 C CA . ILE A 1 296 ? 0.310 -5.634 -18.811 1.00 96.56 296 ILE A CA 1
ATOM 2306 C C . ILE A 1 296 ? -1.166 -6.025 -18.723 1.00 96.56 296 ILE A C 1
ATOM 2308 O O . ILE A 1 296 ? -1.693 -6.157 -17.624 1.00 96.56 296 ILE A O 1
ATOM 2312 N N . ALA A 1 297 ? -1.825 -6.274 -19.856 1.00 96.81 297 ALA A N 1
ATOM 2313 C CA . ALA A 1 297 ? -3.235 -6.641 -19.914 1.00 96.81 297 ALA A CA 1
ATOM 2314 C C . ALA A 1 297 ? -3.514 -7.991 -19.236 1.00 96.81 297 ALA A C 1
ATOM 2316 O O . ALA A 1 297 ? -4.483 -8.108 -18.485 1.00 96.81 297 ALA A O 1
ATOM 2317 N N . ILE A 1 298 ? -2.653 -8.995 -19.444 1.00 95.62 298 ILE A N 1
ATOM 2318 C CA . ILE A 1 298 ? -2.759 -10.290 -18.753 1.00 95.62 298 ILE A CA 1
ATOM 2319 C C . ILE A 1 298 ? -2.588 -10.116 -17.246 1.00 95.62 298 ILE A C 1
ATOM 2321 O O . ILE A 1 298 ? -3.396 -10.635 -16.480 1.00 95.62 298 ILE A O 1
ATOM 2325 N N . THR A 1 299 ? -1.566 -9.376 -16.816 1.00 95.56 299 THR A N 1
ATOM 2326 C CA . THR A 1 299 ? -1.297 -9.144 -15.391 1.00 95.56 299 THR A CA 1
ATOM 2327 C C . THR A 1 299 ? -2.437 -8.360 -14.751 1.00 95.56 299 THR A C 1
ATOM 2329 O O . THR A 1 299 ? -2.933 -8.751 -13.702 1.00 95.56 299 THR A O 1
ATOM 2332 N N . LEU A 1 300 ? -2.934 -7.315 -15.414 1.00 96.81 300 LEU A N 1
ATOM 2333 C CA . LEU A 1 300 ? -4.100 -6.540 -14.995 1.00 96.81 300 LEU A CA 1
ATOM 2334 C C . LEU A 1 300 ? -5.332 -7.431 -14.824 1.00 96.81 300 LEU A C 1
ATOM 2336 O O . LEU A 1 300 ? -6.011 -7.356 -13.803 1.00 96.81 300 LEU A O 1
ATOM 2340 N N . PHE A 1 301 ? -5.609 -8.293 -15.804 1.00 96.38 301 PHE A N 1
ATOM 2341 C CA . PHE A 1 301 ? -6.721 -9.232 -15.735 1.00 96.38 301 PHE A CA 1
ATOM 2342 C C . PHE A 1 301 ? -6.539 -10.235 -14.589 1.00 96.38 301 PHE A C 1
ATOM 2344 O O . PHE A 1 301 ? -7.474 -10.474 -13.828 1.00 96.38 301 PHE A O 1
ATOM 2351 N N . ALA A 1 302 ? -5.336 -10.788 -14.420 1.00 94.38 302 ALA A N 1
ATOM 2352 C CA . ALA A 1 302 ? -5.020 -11.714 -13.338 1.00 94.38 302 ALA A CA 1
ATOM 2353 C C . ALA A 1 302 ? -5.174 -11.058 -11.956 1.00 94.38 302 ALA A C 1
ATOM 2355 O O . ALA A 1 302 ? -5.751 -11.665 -11.056 1.00 94.38 302 ALA A O 1
ATOM 2356 N N . VAL A 1 303 ? -4.733 -9.808 -11.800 1.00 94.25 303 VAL A N 1
ATOM 2357 C CA . VAL A 1 303 ? -4.917 -9.025 -10.573 1.00 94.25 303 VAL A CA 1
ATOM 2358 C C . VAL A 1 303 ? -6.403 -8.765 -10.353 1.00 94.25 303 VAL A C 1
ATOM 2360 O O . VAL A 1 303 ? -6.962 -9.249 -9.381 1.00 94.25 303 VAL A O 1
ATOM 2363 N N . MET A 1 304 ? -7.086 -8.082 -11.270 1.00 95.81 304 MET A N 1
ATOM 2364 C CA . MET A 1 304 ? -8.459 -7.634 -11.030 1.00 95.81 304 MET A CA 1
ATOM 2365 C C . MET A 1 304 ? -9.460 -8.789 -10.972 1.00 95.81 304 MET A C 1
ATOM 2367 O O . MET A 1 304 ? -10.290 -8.850 -10.070 1.00 95.81 304 MET A O 1
ATOM 2371 N N . VAL A 1 305 ? -9.403 -9.720 -11.923 1.00 95.69 305 VAL A N 1
ATOM 2372 C CA . VAL A 1 305 ? -10.359 -10.831 -12.000 1.00 95.69 305 VAL A CA 1
ATOM 2373 C C . VAL A 1 305 ? -9.896 -11.998 -11.143 1.00 95.69 305 VAL A C 1
ATOM 2375 O O . VAL A 1 305 ? -10.687 -12.523 -10.364 1.00 95.69 305 VAL A O 1
ATOM 2378 N N . GLY A 1 306 ? -8.625 -12.390 -11.232 1.00 95.62 306 GLY A N 1
ATOM 2379 C CA . GLY A 1 306 ? -8.097 -13.527 -10.475 1.00 95.62 306 GLY A CA 1
ATOM 2380 C C . GLY A 1 306 ? -8.152 -13.305 -8.963 1.00 95.62 306 GLY A C 1
ATOM 2381 O O . GLY A 1 306 ? -8.673 -14.162 -8.248 1.00 95.62 306 GLY A O 1
ATOM 2382 N N . LYS A 1 307 ? -7.716 -12.138 -8.466 1.00 95.44 307 LYS A N 1
ATOM 2383 C 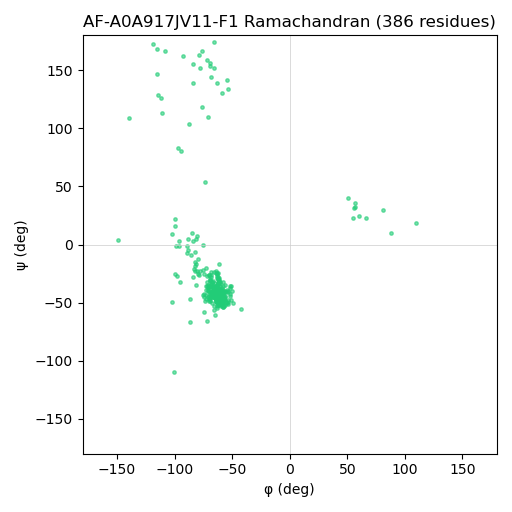CA . LYS A 1 307 ? -7.810 -11.805 -7.032 1.00 95.44 307 LYS A CA 1
ATOM 2384 C C . LYS A 1 307 ? -9.258 -11.684 -6.573 1.00 95.44 307 LYS A C 1
ATOM 2386 O O . LYS A 1 307 ? -9.602 -12.202 -5.513 1.00 95.44 307 LYS A O 1
ATOM 2391 N N . SER A 1 308 ? -10.119 -11.056 -7.377 1.00 96.44 308 SER A N 1
ATOM 2392 C CA . SER A 1 308 ? -11.547 -10.958 -7.065 1.00 96.44 308 SER A CA 1
ATOM 2393 C C . SER A 1 308 ? -12.178 -12.344 -6.928 1.00 96.44 308 SER A C 1
ATOM 2395 O O . SER A 1 308 ? -12.793 -12.639 -5.905 1.00 96.44 308 SER A O 1
ATOM 2397 N N . LEU A 1 309 ? -11.946 -13.238 -7.895 1.00 97.06 309 LEU A N 1
ATOM 2398 C CA . LEU A 1 309 ? -12.416 -14.625 -7.850 1.00 97.06 309 LEU A CA 1
ATOM 2399 C C . LEU A 1 309 ? -11.869 -15.379 -6.639 1.00 97.06 309 LEU A C 1
ATOM 2401 O O . LEU A 1 309 ? -12.632 -16.055 -5.954 1.00 97.06 309 LEU A O 1
ATOM 2405 N N . LEU A 1 310 ? -10.579 -15.232 -6.337 1.00 96.88 310 LEU A N 1
ATOM 2406 C CA . LEU A 1 310 ? -9.963 -15.835 -5.160 1.00 96.88 310 LEU A CA 1
ATOM 2407 C C . LEU A 1 310 ? -10.672 -15.396 -3.875 1.00 96.88 310 LEU A C 1
ATOM 2409 O O . LEU A 1 310 ? -11.047 -16.237 -3.062 1.00 96.88 310 LEU A O 1
ATOM 2413 N N . ILE A 1 311 ? -10.926 -14.099 -3.711 1.00 96.56 311 ILE A N 1
ATOM 2414 C CA . ILE A 1 311 ? -11.607 -13.561 -2.527 1.00 96.56 311 ILE A CA 1
ATOM 2415 C C . ILE A 1 311 ? -13.053 -14.051 -2.453 1.00 96.56 311 ILE A C 1
ATOM 2417 O O . ILE A 1 311 ? -13.521 -14.404 -1.372 1.00 96.56 311 ILE A O 1
ATOM 2421 N N . ILE A 1 312 ? -13.754 -14.124 -3.587 1.00 97.31 312 ILE A N 1
ATOM 2422 C CA . ILE A 1 312 ? -15.121 -14.654 -3.659 1.00 97.31 312 ILE A CA 1
ATOM 2423 C C . ILE A 1 312 ? -15.152 -16.105 -3.183 1.00 97.31 312 ILE A C 1
ATOM 2425 O O . ILE A 1 312 ? -15.973 -16.450 -2.335 1.00 97.31 312 ILE A O 1
ATOM 2429 N N . LEU A 1 313 ? -14.251 -16.942 -3.701 1.00 97.25 313 LEU A N 1
ATOM 2430 C CA . LEU A 1 313 ? -14.178 -18.360 -3.358 1.00 97.25 313 LEU A CA 1
ATOM 2431 C C . LEU A 1 313 ? -13.811 -18.564 -1.887 1.00 97.25 313 LEU A C 1
ATOM 2433 O O . LEU A 1 313 ? -14.483 -19.327 -1.197 1.00 97.25 313 LEU A O 1
ATOM 2437 N N . LEU A 1 314 ? -12.804 -17.844 -1.383 1.00 96.75 314 LEU A N 1
ATOM 2438 C CA . LEU A 1 314 ? -12.405 -17.917 0.025 1.00 96.75 314 LEU A CA 1
ATOM 2439 C C . LEU A 1 314 ? -13.511 -17.414 0.961 1.00 96.75 314 LEU A C 1
ATOM 2441 O O . LEU A 1 314 ? -13.754 -18.007 2.012 1.00 96.75 314 LEU A O 1
ATOM 2445 N N . SER A 1 315 ? -14.225 -16.356 0.573 1.00 96.12 315 SER A N 1
ATOM 2446 C CA . SER A 1 315 ? -15.351 -15.826 1.342 1.00 96.12 315 SER A CA 1
ATOM 2447 C C . SER A 1 315 ? -16.519 -16.817 1.383 1.00 96.12 315 SER A C 1
ATOM 2449 O O . SER A 1 315 ? -17.075 -17.052 2.455 1.00 96.12 315 SER A O 1
ATOM 2451 N N . GLN A 1 316 ? -16.850 -17.469 0.266 1.00 95.38 316 GLN A N 1
ATOM 2452 C CA . GLN A 1 316 ? -17.889 -18.504 0.240 1.00 95.38 316 GLN A CA 1
ATOM 2453 C C . GLN A 1 316 ? -17.479 -19.745 1.042 1.00 95.38 316 GLN A C 1
ATOM 2455 O O . GLN A 1 316 ? -18.285 -20.266 1.810 1.00 95.38 316 GLN A O 1
ATOM 2460 N N . ALA A 1 317 ? -16.221 -20.184 0.926 1.00 94.75 317 ALA A N 1
ATOM 2461 C CA . ALA A 1 317 ? -15.676 -21.287 1.720 1.00 94.75 317 ALA A CA 1
ATOM 2462 C C . ALA A 1 317 ? -15.682 -20.982 3.230 1.00 94.75 317 ALA A C 1
ATOM 2464 O O . ALA A 1 317 ? -15.824 -21.888 4.046 1.00 94.75 317 ALA A O 1
ATOM 2465 N N . SER A 1 318 ? -15.600 -19.700 3.595 1.00 92.06 318 SER A N 1
ATOM 2466 C CA . SER A 1 318 ? -15.721 -19.204 4.973 1.00 92.06 318 SER A CA 1
ATOM 2467 C C . SER A 1 318 ? -17.179 -19.045 5.449 1.00 92.06 318 SER A C 1
ATOM 2469 O O . SER A 1 318 ? -17.422 -18.553 6.548 1.00 92.06 318 SER A O 1
ATOM 2471 N N . GLY A 1 319 ? -18.169 -19.442 4.640 1.00 91.81 319 GLY A N 1
ATOM 2472 C CA . GLY A 1 319 ? -19.587 -19.471 5.016 1.00 91.81 319 GLY A CA 1
ATOM 2473 C C . GLY A 1 319 ? -20.369 -18.171 4.788 1.00 91.81 319 GLY A C 1
ATOM 2474 O O . GLY A 1 319 ? -21.509 -18.066 5.241 1.00 91.81 319 GLY A O 1
ATOM 2475 N N . TYR A 1 320 ? -19.801 -17.182 4.090 1.00 94.06 320 TYR A N 1
ATOM 2476 C CA . TYR A 1 320 ? -20.533 -15.967 3.719 1.00 94.06 320 TYR A CA 1
ATOM 2477 C C . TYR A 1 320 ? -21.472 -16.206 2.528 1.00 94.06 320 TYR A C 1
ATOM 2479 O O . TYR A 1 320 ? -21.241 -17.065 1.676 1.00 94.06 320 TYR A O 1
ATOM 2487 N N . ASP A 1 321 ? -22.557 -15.430 2.459 1.00 95.12 321 ASP A N 1
ATOM 2488 C CA . ASP A 1 321 ? -23.508 -15.504 1.353 1.00 95.12 321 ASP A CA 1
ATOM 2489 C C . ASP A 1 321 ? -22.907 -14.976 0.037 1.00 95.12 321 ASP A C 1
ATOM 2491 O O . ASP A 1 321 ? -21.982 -14.161 0.026 1.00 95.12 321 ASP A O 1
ATOM 2495 N N . ARG A 1 322 ? -23.466 -15.425 -1.096 1.00 94.75 322 ARG A N 1
ATOM 2496 C CA . ARG A 1 322 ? -22.935 -15.111 -2.433 1.00 94.75 322 ARG A CA 1
ATOM 2497 C C . ARG A 1 322 ? -22.852 -13.614 -2.722 1.00 94.75 322 ARG A C 1
ATOM 2499 O O . ARG A 1 322 ? -21.932 -13.206 -3.424 1.00 94.75 322 ARG A O 1
ATOM 2506 N N . GLU A 1 323 ? -23.798 -12.816 -2.230 1.00 95.50 323 GLU A N 1
ATOM 2507 C CA . GLU A 1 323 ? -23.790 -11.369 -2.451 1.00 95.50 323 GLU A CA 1
ATOM 2508 C C . GLU A 1 323 ? -22.655 -10.719 -1.665 1.00 95.50 323 GLU A C 1
ATOM 2510 O O . GLU A 1 323 ? -21.858 -9.983 -2.248 1.00 95.50 323 GLU A O 1
ATOM 2515 N N . THR A 1 324 ? -22.526 -11.053 -0.379 1.00 96.06 324 THR A N 1
ATOM 2516 C CA . THR A 1 324 ? -21.423 -10.588 0.465 1.00 96.06 324 THR A CA 1
ATOM 2517 C C . THR A 1 324 ? -20.067 -10.938 -0.152 1.00 96.06 324 THR A C 1
ATOM 2519 O O . THR A 1 324 ? -19.226 -10.056 -0.314 1.00 96.06 324 THR A O 1
ATOM 2522 N N . SER A 1 325 ? -19.866 -12.194 -0.562 1.00 96.81 325 SER A N 1
ATOM 2523 C CA . SER A 1 325 ? -18.603 -12.641 -1.161 1.00 96.81 325 SER A CA 1
ATOM 2524 C C . SER A 1 325 ? -18.284 -11.924 -2.470 1.00 96.81 325 SER A C 1
ATOM 2526 O O . SER A 1 325 ? -17.149 -11.498 -2.676 1.00 96.81 325 SER A O 1
ATOM 2528 N N . LEU A 1 326 ? -19.284 -11.756 -3.342 1.00 97.00 326 LEU A N 1
ATOM 2529 C CA . LEU A 1 326 ? -19.125 -11.081 -4.628 1.00 97.00 326 LEU A CA 1
ATOM 2530 C C . LEU A 1 326 ? -18.747 -9.613 -4.456 1.00 97.00 326 LEU A C 1
ATOM 2532 O O . LEU A 1 326 ? -17.801 -9.140 -5.082 1.00 97.00 326 LEU A O 1
ATOM 2536 N N . ARG A 1 327 ? -19.448 -8.902 -3.570 1.00 97.56 327 ARG A N 1
ATOM 2537 C CA . ARG A 1 327 ? -19.163 -7.494 -3.289 1.00 97.56 327 ARG A CA 1
ATOM 2538 C C . ARG A 1 327 ? -17.781 -7.328 -2.659 1.00 97.56 327 ARG A C 1
ATOM 2540 O O . ARG A 1 327 ? -17.015 -6.502 -3.145 1.00 97.56 327 ARG A O 1
ATOM 2547 N N . SER A 1 328 ? -17.417 -8.150 -1.668 1.00 97.25 328 SER A N 1
ATOM 2548 C CA . SER A 1 328 ? -16.074 -8.117 -1.067 1.00 97.25 328 SER A CA 1
ATOM 2549 C C . SER A 1 328 ? -14.965 -8.368 -2.093 1.00 97.25 328 SER A C 1
ATOM 2551 O O . SER A 1 328 ? -13.964 -7.657 -2.081 1.00 97.25 328 SER A O 1
ATOM 2553 N N . GLY A 1 329 ? -15.149 -9.325 -3.009 1.00 97.00 329 GLY A N 1
ATOM 2554 C CA . GLY A 1 329 ? -14.179 -9.593 -4.070 1.00 97.00 329 GLY A CA 1
ATOM 2555 C C . GLY A 1 329 ? -14.057 -8.469 -5.096 1.00 97.00 329 GLY A C 1
ATOM 2556 O O . GLY A 1 329 ? -12.957 -8.205 -5.568 1.00 97.00 329 GLY A O 1
ATOM 2557 N N . ILE A 1 330 ? -15.153 -7.794 -5.458 1.00 96.81 330 ILE A N 1
ATOM 2558 C CA . ILE A 1 330 ? -15.115 -6.649 -6.387 1.00 96.81 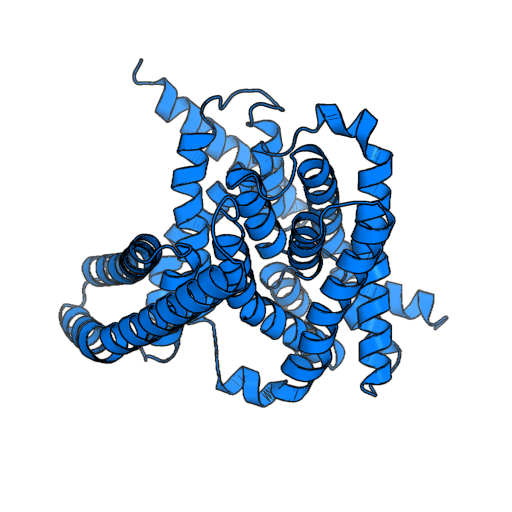330 ILE A CA 1
ATOM 2559 C C . ILE A 1 330 ? -14.380 -5.463 -5.755 1.00 96.81 330 ILE A C 1
ATOM 2561 O O . ILE A 1 330 ? -13.594 -4.806 -6.427 1.00 96.81 330 ILE A O 1
ATOM 2565 N N . ILE A 1 331 ? -14.632 -5.202 -4.471 1.00 97.12 331 ILE A N 1
ATOM 2566 C CA . ILE A 1 331 ? -14.062 -4.060 -3.742 1.00 97.12 331 ILE A CA 1
ATOM 2567 C C . ILE A 1 331 ? -12.554 -4.227 -3.489 1.00 97.12 331 ILE A C 1
ATOM 2569 O O . ILE A 1 331 ? -11.857 -3.240 -3.322 1.00 97.12 331 ILE A O 1
ATOM 2573 N N . LEU A 1 332 ? -12.046 -5.462 -3.432 1.00 96.75 332 LEU A N 1
ATOM 2574 C CA . LEU A 1 332 ? -10.634 -5.760 -3.149 1.00 96.75 332 LEU A CA 1
ATOM 2575 C C . LEU A 1 332 ? -9.818 -6.130 -4.398 1.00 96.75 332 LEU A C 1
ATOM 2577 O O . LEU A 1 332 ? -8.689 -6.611 -4.271 1.00 96.75 332 LEU A O 1
ATOM 2581 N N . ALA A 1 333 ? -10.394 -5.957 -5.588 1.00 93.31 333 ALA A N 1
ATOM 2582 C CA . ALA A 1 333 ? -9.827 -6.427 -6.846 1.00 93.31 333 ALA A CA 1
ATOM 2583 C C . ALA A 1 333 ? -8.529 -5.701 -7.236 1.00 93.31 333 ALA A C 1
ATOM 2585 O O . ALA A 1 333 ? -7.667 -6.296 -7.879 1.00 93.31 333 ALA A O 1
ATOM 2586 N N . GLU A 1 334 ? -8.381 -4.426 -6.875 1.00 93.56 334 GLU A N 1
ATOM 2587 C CA . GLU A 1 334 ? -7.221 -3.632 -7.272 1.00 93.56 334 GLU A CA 1
ATOM 2588 C C . GLU A 1 334 ? -5.933 -3.925 -6.487 1.00 93.56 334 GLU A C 1
ATOM 2590 O O . GLU A 1 334 ? -5.920 -4.561 -5.422 1.00 93.56 334 GLU A O 1
ATOM 2595 N N . GLY A 1 335 ? -4.832 -3.404 -7.035 1.00 90.69 335 GLY A N 1
ATOM 2596 C CA . GLY A 1 335 ? -3.580 -3.225 -6.315 1.00 90.69 335 GLY A CA 1
ATOM 2597 C C . GLY A 1 335 ? -3.643 -2.098 -5.279 1.00 90.69 335 GLY A C 1
ATOM 2598 O O . GLY A 1 335 ? -4.486 -1.204 -5.346 1.00 90.69 335 GLY A O 1
ATOM 2599 N N . GLY A 1 336 ? -2.735 -2.144 -4.305 1.00 88.81 336 GLY A N 1
ATOM 2600 C CA . GLY A 1 336 ? -2.658 -1.179 -3.209 1.00 88.81 336 GLY A CA 1
ATOM 2601 C C . GLY A 1 336 ? -1.478 -0.216 -3.271 1.00 88.81 336 GLY A C 1
ATOM 2602 O O . GLY A 1 336 ? -0.489 -0.448 -3.961 1.00 88.81 336 GLY A O 1
ATOM 2603 N N . GLU A 1 337 ? -1.555 0.827 -2.446 1.00 88.81 337 GLU A N 1
ATOM 2604 C CA . GLU A 1 337 ? -0.467 1.780 -2.164 1.00 88.81 337 GLU A CA 1
ATOM 2605 C C . GLU A 1 337 ? 0.813 1.069 -1.713 1.00 88.81 337 GLU A C 1
ATOM 2607 O O . GLU A 1 337 ? 1.915 1.370 -2.168 1.00 88.81 337 GLU A O 1
ATOM 2612 N N . PHE A 1 338 ? 0.651 0.046 -0.879 1.00 89.12 338 PHE A N 1
ATOM 2613 C CA . PHE A 1 338 ? 1.739 -0.808 -0.424 1.00 89.12 338 PHE A CA 1
ATOM 2614 C C . PHE A 1 338 ? 2.314 -1.688 -1.526 1.00 89.12 338 PHE A C 1
ATOM 2616 O O . PHE A 1 338 ? 3.509 -1.962 -1.512 1.00 89.12 338 PHE A O 1
ATOM 2623 N N . GLY A 1 339 ? 1.503 -2.076 -2.513 1.00 93.44 339 GLY A N 1
ATOM 2624 C CA . GLY A 1 339 ? 1.993 -2.770 -3.701 1.00 93.44 339 GLY A CA 1
ATOM 2625 C C . GLY A 1 339 ? 2.998 -1.911 -4.472 1.00 93.44 339 GLY A C 1
ATOM 2626 O O . GLY A 1 339 ? 4.056 -2.409 -4.849 1.00 93.44 339 GLY A O 1
ATOM 2627 N N . PHE A 1 340 ? 2.724 -0.609 -4.623 1.00 92.38 340 PHE A N 1
ATOM 2628 C CA . PHE A 1 340 ? 3.666 0.336 -5.232 1.00 92.38 340 PHE A CA 1
ATOM 2629 C C . PHE A 1 340 ? 4.960 0.486 -4.421 1.00 92.38 340 PHE A C 1
ATOM 2631 O O . PHE A 1 340 ? 6.038 0.481 -5.007 1.00 92.38 340 PHE A O 1
ATOM 2638 N N . ALA A 1 341 ? 4.874 0.567 -3.090 1.00 88.94 341 ALA A N 1
ATOM 2639 C CA . ALA A 1 341 ? 6.054 0.644 -2.222 1.00 88.94 341 ALA A CA 1
ATOM 2640 C C . ALA A 1 341 ? 6.925 -0.614 -2.285 1.00 88.94 341 ALA A C 1
ATOM 2642 O O . ALA A 1 341 ? 8.133 -0.510 -2.480 1.00 88.94 341 ALA A O 1
ATOM 2643 N N . ILE A 1 342 ? 6.316 -1.798 -2.197 1.00 91.94 342 ILE A N 1
ATOM 2644 C CA . ILE A 1 342 ? 7.006 -3.088 -2.345 1.00 91.94 342 ILE A CA 1
ATOM 2645 C C . ILE A 1 342 ? 7.703 -3.160 -3.707 1.00 91.94 342 ILE A C 1
ATOM 2647 O O . ILE A 1 342 ? 8.866 -3.551 -3.780 1.00 91.94 342 ILE A O 1
ATOM 2651 N N . LEU A 1 343 ? 7.012 -2.761 -4.779 1.00 94.00 343 LEU A N 1
ATOM 2652 C CA . LEU A 1 343 ? 7.559 -2.793 -6.131 1.00 94.00 343 LEU A CA 1
ATOM 2653 C C . LEU A 1 343 ? 8.738 -1.830 -6.306 1.00 94.00 343 LEU A C 1
ATOM 2655 O O . LEU A 1 343 ? 9.755 -2.225 -6.870 1.00 94.00 343 LEU A O 1
ATOM 2659 N N . ALA A 1 344 ? 8.618 -0.596 -5.809 1.00 89.75 344 ALA A N 1
ATOM 2660 C CA . ALA A 1 344 ? 9.687 0.397 -5.872 1.00 89.75 344 ALA A CA 1
ATOM 2661 C C . ALA A 1 344 ? 10.941 -0.087 -5.130 1.00 89.75 344 ALA A C 1
ATOM 2663 O O . ALA A 1 344 ? 12.026 -0.080 -5.700 1.00 89.75 344 ALA A O 1
ATOM 2664 N N . ILE A 1 345 ? 10.777 -0.608 -3.908 1.00 86.44 345 ILE A N 1
ATOM 2665 C CA . ILE A 1 345 ? 11.881 -1.167 -3.112 1.00 86.44 345 ILE A CA 1
ATOM 2666 C C . ILE A 1 345 ? 12.530 -2.357 -3.830 1.00 86.44 345 ILE A C 1
ATOM 2668 O O . ILE A 1 345 ? 13.754 -2.474 -3.853 1.00 86.44 345 ILE A O 1
ATOM 2672 N N . ALA A 1 346 ? 11.737 -3.251 -4.424 1.00 90.94 346 ALA A N 1
ATOM 2673 C CA . ALA A 1 346 ? 12.265 -4.419 -5.123 1.00 90.94 346 ALA A CA 1
ATOM 2674 C C . ALA A 1 346 ? 13.031 -4.069 -6.408 1.00 90.94 346 ALA A C 1
ATOM 2676 O O . ALA A 1 346 ? 13.995 -4.759 -6.743 1.00 90.94 346 ALA A O 1
ATOM 2677 N N . LEU A 1 347 ? 12.601 -3.024 -7.121 1.00 90.31 347 LEU A N 1
ATOM 2678 C CA . LEU A 1 347 ? 13.300 -2.490 -8.289 1.00 90.31 347 LEU A CA 1
ATOM 2679 C C . LEU A 1 347 ? 14.615 -1.815 -7.893 1.00 90.31 347 LEU A C 1
ATOM 2681 O O . LEU A 1 347 ? 15.643 -2.084 -8.508 1.00 90.31 347 LEU A O 1
ATOM 2685 N N . ASP A 1 348 ? 14.580 -0.993 -6.846 1.00 85.44 348 ASP A N 1
ATOM 2686 C CA . ASP A 1 348 ? 15.743 -0.272 -6.329 1.00 85.44 348 ASP A CA 1
ATOM 2687 C C . ASP A 1 348 ? 16.846 -1.227 -5.846 1.00 85.44 348 ASP A C 1
ATOM 2689 O O . ASP A 1 348 ? 18.008 -1.112 -6.230 1.00 85.44 348 ASP A O 1
ATOM 2693 N N . ASN A 1 349 ? 16.456 -2.276 -5.116 1.00 85.00 349 ASN A N 1
ATOM 2694 C CA . ASN A 1 349 ? 17.369 -3.321 -4.645 1.00 85.00 349 ASN A CA 1
ATOM 2695 C C . ASN A 1 349 ? 17.710 -4.376 -5.714 1.00 85.00 349 ASN A C 1
ATOM 2697 O O . ASN A 1 349 ? 18.325 -5.392 -5.390 1.00 85.00 349 ASN A O 1
ATOM 2701 N N . GLN A 1 350 ? 17.285 -4.182 -6.969 1.00 88.12 350 GLN A N 1
ATOM 2702 C CA . GLN A 1 350 ? 17.530 -5.091 -8.101 1.00 88.12 350 GLN A CA 1
ATOM 2703 C C . GLN A 1 350 ? 17.067 -6.542 -7.865 1.00 88.12 350 GLN A C 1
ATOM 2705 O O . GLN A 1 350 ? 17.530 -7.476 -8.521 1.00 88.12 350 GLN A O 1
ATOM 2710 N N . ILE A 1 351 ? 16.120 -6.743 -6.945 1.00 89.31 351 ILE A N 1
ATOM 2711 C CA . ILE A 1 351 ? 15.533 -8.054 -6.639 1.00 89.31 351 ILE A CA 1
ATOM 2712 C C . ILE A 1 351 ? 14.614 -8.486 -7.786 1.00 89.31 351 ILE A C 1
ATOM 2714 O O . ILE A 1 351 ? 14.523 -9.671 -8.114 1.00 89.31 351 ILE A O 1
ATOM 2718 N N . LEU A 1 352 ? 13.927 -7.515 -8.396 1.00 92.56 352 LEU A N 1
ATOM 2719 C CA . LEU A 1 352 ? 13.053 -7.729 -9.539 1.00 92.56 352 LEU A CA 1
ATOM 2720 C C . LEU A 1 352 ? 13.655 -7.081 -10.799 1.00 92.56 352 LEU A C 1
ATOM 2722 O O . LEU A 1 352 ? 13.915 -5.878 -10.794 1.00 92.56 352 LEU A O 1
ATOM 2726 N N . PRO A 1 353 ? 13.828 -7.832 -11.903 1.00 92.12 353 PRO A N 1
ATOM 2727 C CA . PRO A 1 353 ? 14.210 -7.266 -13.192 1.00 92.12 353 PRO A CA 1
ATOM 2728 C C . PRO A 1 353 ? 13.263 -6.151 -13.648 1.00 92.12 353 PRO A C 1
ATOM 2730 O O . PRO A 1 353 ? 12.039 -6.272 -13.529 1.00 92.12 353 PRO A O 1
ATOM 2733 N N . LEU A 1 354 ? 13.822 -5.101 -14.260 1.00 91.62 354 LEU A N 1
ATOM 2734 C CA . LEU A 1 354 ? 13.054 -3.940 -14.722 1.00 91.62 354 LEU A CA 1
ATOM 2735 C C . LEU A 1 354 ? 11.923 -4.328 -15.689 1.00 91.62 354 LEU A C 1
ATOM 2737 O O . LEU A 1 354 ? 10.846 -3.748 -15.624 1.00 91.62 354 LEU A O 1
ATOM 2741 N N . SER A 1 355 ? 12.125 -5.340 -16.539 1.00 92.12 355 SER A N 1
ATOM 2742 C CA . SER A 1 355 ? 11.105 -5.834 -17.476 1.00 92.12 355 SER A CA 1
ATOM 2743 C C . SER A 1 355 ? 9.838 -6.324 -16.769 1.00 92.12 355 SER A C 1
ATOM 2745 O O . SER A 1 355 ? 8.733 -5.932 -17.144 1.00 92.12 355 SER A O 1
ATOM 2747 N N . TYR A 1 356 ? 9.980 -7.132 -15.714 1.00 94.06 356 TYR A N 1
ATOM 2748 C CA . TYR A 1 356 ? 8.846 -7.567 -14.900 1.00 94.06 356 TYR A CA 1
ATOM 2749 C C . TYR A 1 356 ? 8.261 -6.407 -14.103 1.00 94.06 356 TYR A C 1
ATOM 2751 O O . TYR A 1 356 ? 7.041 -6.265 -14.032 1.00 94.06 356 TYR A O 1
ATOM 2759 N N . GLY A 1 357 ? 9.115 -5.543 -13.551 1.00 94.44 357 GLY A N 1
ATOM 2760 C CA . GLY A 1 357 ? 8.653 -4.394 -12.786 1.00 94.44 357 GLY A CA 1
ATOM 2761 C C . GLY A 1 357 ? 7.806 -3.420 -13.601 1.00 94.44 357 GLY A C 1
ATOM 2762 O O . GLY A 1 357 ? 6.783 -2.972 -13.097 1.00 94.44 357 GLY A O 1
ATOM 2763 N N . GLN A 1 358 ? 8.144 -3.156 -14.869 1.00 94.69 358 GLN A N 1
ATOM 2764 C CA . GLN A 1 358 ? 7.331 -2.309 -15.753 1.00 94.69 358 GLN A CA 1
ATOM 2765 C C . GLN A 1 358 ? 5.948 -2.911 -16.026 1.00 94.69 358 GLN A C 1
ATOM 2767 O O . GLN A 1 358 ? 4.945 -2.197 -15.976 1.00 94.69 358 GLN A O 1
ATOM 2772 N N . VAL A 1 359 ? 5.875 -4.227 -16.261 1.00 95.75 359 VAL A N 1
ATOM 2773 C CA . VAL A 1 359 ? 4.601 -4.930 -16.481 1.00 95.75 359 VAL A CA 1
ATOM 2774 C C . VAL A 1 359 ? 3.708 -4.844 -15.242 1.00 95.75 359 VAL A C 1
ATOM 2776 O O . VAL A 1 359 ? 2.530 -4.495 -15.345 1.00 95.75 359 VAL A O 1
ATOM 2779 N N . VAL A 1 360 ? 4.273 -5.124 -14.064 1.00 96.44 360 VAL A N 1
ATOM 2780 C CA . VAL A 1 360 ? 3.541 -5.074 -12.792 1.00 96.44 360 VAL A CA 1
ATOM 2781 C C . VAL A 1 360 ? 3.141 -3.638 -12.453 1.00 96.44 360 VAL A C 1
ATOM 2783 O O . VAL A 1 360 ? 1.994 -3.410 -12.079 1.00 96.44 360 VAL A O 1
ATOM 2786 N N . LEU A 1 361 ? 4.031 -2.659 -12.644 1.00 95.50 361 LEU A N 1
ATOM 2787 C CA . LEU A 1 361 ? 3.749 -1.242 -12.408 1.00 95.50 361 LEU A CA 1
ATOM 2788 C C . LEU A 1 361 ? 2.599 -0.752 -13.292 1.00 95.50 361 LEU A C 1
ATOM 2790 O O . LEU A 1 361 ? 1.660 -0.142 -12.784 1.00 95.50 361 LEU A O 1
ATOM 2794 N N . GLY A 1 362 ? 2.629 -1.065 -14.591 1.00 95.50 362 GLY A N 1
ATOM 2795 C CA . GLY A 1 362 ? 1.552 -0.721 -15.518 1.00 95.50 362 GLY A CA 1
ATOM 2796 C C . GLY A 1 362 ? 0.217 -1.348 -15.117 1.00 95.50 362 GLY A C 1
ATOM 2797 O O . GLY A 1 362 ? -0.799 -0.654 -15.053 1.00 95.50 362 GLY A O 1
ATOM 2798 N N . ALA A 1 363 ? 0.215 -2.635 -14.760 1.00 96.31 363 ALA A N 1
ATOM 2799 C CA . ALA A 1 363 ? -0.987 -3.314 -14.284 1.00 96.31 363 ALA A CA 1
ATOM 2800 C C . ALA A 1 363 ? -1.530 -2.696 -12.982 1.00 96.31 363 ALA A C 1
ATOM 2802 O O . ALA A 1 363 ? -2.736 -2.467 -12.873 1.00 96.31 363 ALA A O 1
ATOM 2803 N N . LEU A 1 364 ? -0.662 -2.365 -12.018 1.00 95.50 364 LEU A N 1
ATOM 2804 C CA . LEU A 1 364 ? -1.057 -1.695 -10.779 1.00 95.50 364 LEU A CA 1
ATOM 2805 C C . LEU A 1 364 ? -1.666 -0.319 -11.051 1.00 95.50 364 LEU A C 1
ATOM 2807 O O . LEU A 1 364 ? -2.766 -0.059 -10.571 1.00 95.50 364 LEU A O 1
ATOM 2811 N N . LEU A 1 365 ? -0.997 0.527 -11.843 1.00 94.38 365 LEU A N 1
ATOM 2812 C CA . LEU A 1 365 ? -1.467 1.867 -12.212 1.00 94.38 365 LEU A CA 1
ATOM 2813 C C . LEU A 1 365 ? -2.870 1.820 -12.818 1.00 94.38 365 LEU A C 1
ATOM 2815 O O . LEU A 1 365 ? -3.768 2.542 -12.383 1.00 94.38 365 LEU A O 1
ATOM 2819 N N . ILE A 1 366 ? -3.072 0.930 -13.792 1.00 94.81 366 ILE A N 1
ATOM 2820 C CA . ILE A 1 366 ? -4.361 0.783 -14.466 1.00 94.81 366 ILE A CA 1
ATOM 2821 C C . ILE A 1 366 ? -5.412 0.230 -13.491 1.00 94.81 366 ILE A C 1
ATOM 2823 O O . ILE A 1 366 ? -6.518 0.768 -13.419 1.00 94.81 366 ILE A O 1
ATOM 2827 N N . SER A 1 367 ? -5.076 -0.789 -12.690 1.00 95.56 367 SER A N 1
ATOM 2828 C CA . SER A 1 367 ? -6.005 -1.368 -11.706 1.00 95.56 367 SER A CA 1
ATOM 2829 C C . SER A 1 367 ? -6.457 -0.344 -10.658 1.00 95.56 367 SER A C 1
ATOM 2831 O O . SER A 1 367 ? -7.647 -0.250 -10.363 1.00 95.56 367 SER A O 1
ATOM 2833 N N . PHE A 1 368 ? -5.533 0.485 -10.166 1.00 92.81 368 PHE A N 1
ATOM 2834 C CA . PHE A 1 368 ? -5.801 1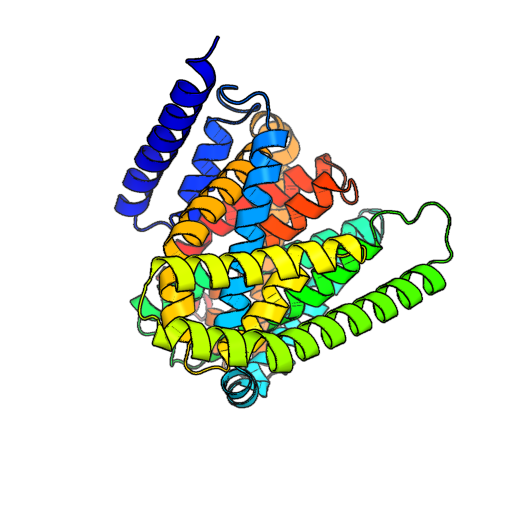.540 -9.191 1.00 92.81 368 PHE A CA 1
ATOM 2835 C C . PHE A 1 368 ? -6.663 2.653 -9.804 1.00 92.81 368 PHE A C 1
ATOM 2837 O O . PHE A 1 368 ? -7.504 3.237 -9.124 1.00 92.81 368 PHE A O 1
ATOM 2844 N N . GLY A 1 369 ? -6.517 2.910 -11.110 1.00 91.88 369 GLY A N 1
ATOM 2845 C CA . GLY A 1 369 ? -7.396 3.797 -11.876 1.00 91.88 369 GLY A CA 1
ATOM 2846 C C . GLY A 1 369 ? -8.840 3.296 -11.965 1.00 91.88 369 GLY A C 1
ATOM 2847 O O . GLY A 1 369 ? -9.779 4.088 -11.871 1.00 91.88 369 GLY A O 1
ATOM 2848 N N . PHE A 1 370 ? -9.035 1.981 -12.101 1.00 92.94 370 PHE A N 1
ATOM 2849 C CA . PHE A 1 370 ? -10.364 1.361 -12.158 1.00 92.94 370 PHE A CA 1
ATOM 2850 C C . PHE A 1 370 ? -11.020 1.154 -10.786 1.00 92.94 370 PHE A C 1
ATOM 2852 O O . PHE A 1 370 ? -12.251 1.078 -10.712 1.00 92.94 370 PHE A O 1
ATOM 2859 N N . ALA A 1 371 ? -10.233 1.100 -9.711 1.00 93.12 371 ALA A N 1
ATOM 2860 C CA . ALA A 1 371 ? -10.699 0.841 -8.351 1.00 93.12 371 ALA A CA 1
ATOM 2861 C C . ALA A 1 371 ? -11.900 1.706 -7.916 1.00 93.12 371 ALA A C 1
ATOM 2863 O O . ALA A 1 371 ? -12.928 1.140 -7.529 1.00 93.12 371 ALA A O 1
ATOM 2864 N N . PRO A 1 372 ? -11.892 3.052 -8.072 1.00 91.88 372 PRO A N 1
ATOM 2865 C CA . PRO A 1 372 ? -13.017 3.872 -7.630 1.00 91.88 372 PRO A CA 1
ATOM 2866 C C . PRO A 1 372 ? -14.322 3.520 -8.348 1.00 91.88 372 PRO A C 1
ATOM 2868 O O . PRO A 1 372 ? -15.403 3.606 -7.769 1.00 91.88 372 PRO A O 1
ATOM 2871 N N . ILE A 1 373 ? -14.249 3.100 -9.612 1.00 93.00 373 ILE A N 1
ATOM 2872 C CA . ILE A 1 373 ? -15.423 2.711 -10.399 1.00 93.00 373 ILE A CA 1
ATOM 2873 C C . ILE A 1 373 ? -15.956 1.367 -9.896 1.00 93.00 373 ILE A C 1
ATOM 2875 O O . ILE A 1 373 ? -17.157 1.244 -9.647 1.00 93.00 373 ILE A O 1
ATOM 2879 N N . LEU A 1 374 ? -15.077 0.382 -9.694 1.00 93.88 374 LEU A N 1
ATOM 2880 C CA . LEU A 1 374 ? -15.463 -0.937 -9.191 1.00 93.88 374 LEU A CA 1
ATOM 2881 C C . LEU A 1 374 ? -16.109 -0.859 -7.812 1.00 93.88 374 LEU A C 1
ATOM 2883 O O . LEU A 1 374 ? -17.198 -1.399 -7.617 1.00 93.88 374 LEU A O 1
ATOM 2887 N N . ILE A 1 375 ? -15.493 -0.125 -6.885 1.00 94.44 375 ILE A N 1
ATOM 2888 C CA . ILE A 1 375 ? -16.028 0.055 -5.536 1.00 94.44 375 ILE A CA 1
ATOM 2889 C C . ILE A 1 375 ? -17.351 0.830 -5.605 1.00 94.44 375 ILE A C 1
ATOM 2891 O O . ILE A 1 375 ? -18.319 0.458 -4.952 1.00 94.44 375 ILE A O 1
ATOM 2895 N N . LYS A 1 376 ? -17.474 1.863 -6.450 1.00 93.56 376 LYS A N 1
ATOM 2896 C CA . LYS A 1 376 ? -18.701 2.679 -6.526 1.00 93.56 376 LYS A CA 1
ATOM 2897 C C . LYS A 1 376 ? -19.888 1.866 -7.028 1.00 93.56 376 LYS A C 1
ATOM 2899 O O . LYS A 1 376 ? -20.995 1.995 -6.509 1.00 93.56 376 LYS A O 1
ATOM 2904 N N . TYR A 1 377 ? -19.657 1.039 -8.042 1.00 94.62 377 TYR A N 1
ATOM 2905 C CA . TYR A 1 377 ? -20.694 0.252 -8.702 1.00 94.62 377 TYR A CA 1
ATOM 2906 C C . TYR A 1 377 ? -20.743 -1.202 -8.222 1.00 94.62 377 TYR A C 1
ATOM 2908 O O . TYR A 1 377 ? -21.411 -2.024 -8.856 1.00 94.62 377 TYR A O 1
ATOM 2916 N N . ASN A 1 378 ? -20.114 -1.514 -7.082 1.00 94.75 378 ASN A N 1
ATOM 2917 C CA . ASN A 1 378 ? -19.990 -2.873 -6.557 1.00 94.75 378 ASN A CA 1
ATOM 2918 C C . ASN A 1 378 ? -21.353 -3.596 -6.461 1.00 94.75 378 ASN A C 1
ATOM 2920 O O . ASN A 1 378 ? -21.490 -4.727 -6.925 1.00 94.75 378 ASN A O 1
ATOM 2924 N N . ALA A 1 379 ? -22.402 -2.910 -5.987 1.00 92.69 379 ALA A N 1
ATOM 2925 C CA . ALA A 1 379 ? -23.752 -3.467 -5.868 1.00 92.69 379 ALA A CA 1
ATOM 2926 C C . ALA A 1 379 ? -24.431 -3.736 -7.224 1.00 92.69 379 ALA A C 1
ATOM 2928 O O . ALA A 1 379 ? -25.187 -4.698 -7.365 1.00 92.69 379 ALA A O 1
ATOM 2929 N N . THR A 1 380 ? -24.204 -2.875 -8.219 1.00 93.19 380 THR A N 1
ATOM 2930 C CA . THR A 1 380 ? -24.785 -3.012 -9.566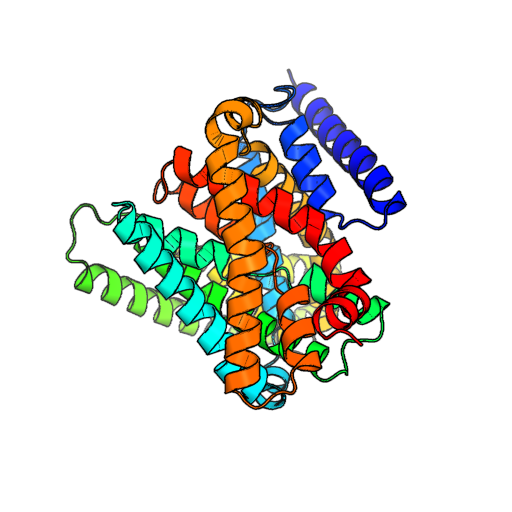 1.00 93.19 380 THR A CA 1
ATOM 2931 C C . THR A 1 380 ? -24.119 -4.158 -10.318 1.00 93.19 380 THR A C 1
ATOM 2933 O O . THR A 1 380 ? -24.802 -4.973 -10.939 1.00 93.19 380 THR A O 1
ATOM 2936 N N . ILE A 1 381 ? -22.790 -4.250 -10.221 1.00 92.00 381 ILE A N 1
ATOM 2937 C CA . ILE A 1 381 ? -22.004 -5.342 -10.802 1.00 92.00 381 ILE A CA 1
ATOM 2938 C C . ILE A 1 381 ? -22.427 -6.670 -10.162 1.00 92.00 381 ILE A C 1
ATOM 2940 O O . ILE A 1 381 ? -22.726 -7.627 -10.877 1.00 92.00 381 ILE A O 1
ATOM 2944 N N . ALA A 1 382 ? -22.544 -6.704 -8.829 1.00 92.00 382 ALA A N 1
ATOM 2945 C CA . ALA A 1 382 ? -22.949 -7.900 -8.104 1.00 92.00 382 ALA A CA 1
ATOM 2946 C C . ALA A 1 382 ? -24.346 -8.398 -8.513 1.00 92.00 382 ALA A C 1
ATOM 2948 O O . ALA A 1 382 ? -24.512 -9.579 -8.817 1.00 92.00 382 ALA A O 1
ATOM 2949 N N . ARG A 1 383 ? -25.338 -7.501 -8.600 1.00 91.50 383 ARG A N 1
ATOM 2950 C CA . ARG A 1 383 ? -26.701 -7.839 -9.052 1.00 91.50 383 ARG A CA 1
ATOM 2951 C C . ARG A 1 383 ? -26.725 -8.437 -10.458 1.00 91.50 383 ARG A C 1
ATOM 2953 O O . ARG A 1 383 ? -27.311 -9.498 -10.671 1.00 91.50 383 ARG A O 1
ATOM 2960 N N . LYS A 1 384 ? -25.992 -7.822 -11.392 1.00 91.62 384 LYS A N 1
ATOM 2961 C CA . LYS A 1 384 ? -25.909 -8.283 -12.785 1.00 91.62 384 LYS A CA 1
ATOM 2962 C C . LYS A 1 384 ? -25.311 -9.691 -12.898 1.00 91.62 384 LYS A C 1
ATOM 2964 O O . LYS A 1 384 ? -25.816 -10.505 -13.666 1.00 91.62 384 LYS A O 1
ATOM 2969 N N . ILE A 1 385 ? -24.275 -9.996 -12.113 1.00 89.75 385 ILE A N 1
ATOM 2970 C CA . ILE A 1 385 ? -23.649 -11.330 -12.063 1.00 89.75 385 ILE A CA 1
ATOM 2971 C C . ILE A 1 385 ? -24.581 -12.357 -11.407 1.00 89.75 385 ILE A C 1
ATOM 2973 O O . ILE A 1 385 ? -24.690 -13.485 -11.884 1.00 89.75 385 ILE A O 1
ATOM 2977 N N . LEU A 1 386 ? -25.296 -11.969 -10.347 1.00 88.69 386 LEU A N 1
ATOM 2978 C CA . LEU A 1 386 ? -26.258 -12.835 -9.658 1.00 88.69 386 LEU A CA 1
ATOM 2979 C C . LEU A 1 386 ? -27.576 -13.030 -10.43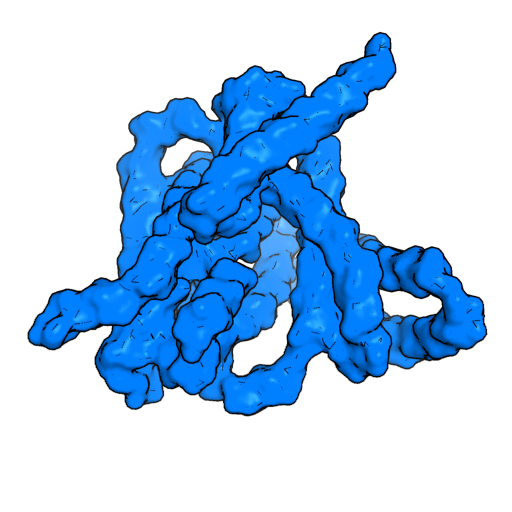0 1.00 88.69 386 LEU A C 1
ATOM 2981 O O . LEU A 1 386 ? -28.433 -13.773 -9.954 1.00 88.69 386 LEU A O 1
ATOM 2985 N N . LYS A 1 387 ? -27.726 -12.409 -11.614 1.00 76.69 387 LYS A N 1
ATOM 2986 C CA . LYS A 1 387 ? -28.952 -12.402 -12.434 1.00 76.69 387 LYS A CA 1
ATOM 2987 C C . LYS A 1 387 ? -30.194 -11.999 -11.621 1.00 76.69 387 LYS A C 1
ATOM 2989 O O . LYS A 1 387 ? -31.251 -12.610 -11.769 1.00 76.69 387 LYS A O 1
ATOM 2994 N N . ARG A 1 388 ? -30.041 -11.006 -10.740 1.00 55.38 388 ARG A N 1
ATOM 2995 C CA . ARG A 1 388 ? -31.111 -10.418 -9.924 1.00 55.38 388 ARG A CA 1
ATOM 2996 C C . ARG A 1 388 ? -31.368 -8.970 -10.295 1.00 55.38 388 ARG A C 1
ATOM 2998 O O . ARG A 1 388 ? -30.378 -8.251 -10.565 1.00 55.38 388 ARG A O 1
#

pLDDT: mean 88.71, std 8.09, range [48.88, 97.62]

Radius of gyration: 20.94 Å; Cα contacts (8 Å, |Δi|>4): 545; chains: 1; bounding box: 59×51×57 Å

InterPro domains:
  IPR006153 Cation/H+ exchanger, transmembrane domain [PF00999] (14-375)
  IPR038770 Sodium/solute symporter superfamily [G3DSA:1.20.1530.20] (4-385)

Sequence (388 aa):
MEHIGLEITLLIILMVLAVNLVFQAFKLPVILGYLIAGIGIGPHGLGLITDTHAIQQIAEFGVVLLMFTIGLEFSLTRLIQLRYPVFVLGGMQVITSIAITVLIGLCFKMKLVESLVIGFVVSMSSTALVVKQLSHQAETQTKYGINTIGVLLFQDLAFIPILVIISSLSGIDQTPLWETLTWSFLRGLLAIVLILAIGRWLLQPLFHRIKKINTTELFTLTVLLVALGSAWITEKLGMTYALGAFLSGIMLGETEFRTQIQEEVRPFRDLLLGLFFVSVGMLANVATWGETWFWIAITLFAVMVGKSLLIILLSQASGYDRETSLRSGIILAEGGEFGFAILAIALDNQILPLSYGQVVLGALLISFGFAPILIKYNATIARKILKR

Nearest PDB structures (foldseek):
  9emb-assembly1_B  TM=8.744E-01  e=5.750E-16  Escherichia coli
  8bxg-assembly1_A  TM=8.676E-01  e=1.601E-15  Escherichia coli
  8by2-assembly1_A  TM=8.635E-01  e=1.304E-15  Escherichia coli
  9emb-assembly1_A  TM=8.737E-01  e=1.885E-15  Escherichia coli
  8by2-assembly1_B  TM=8.699E-01  e=6.441E-15  Escherichia coli

Foldseek 3Di:
DVCLVVVLVVLLVVQLVVQQVVCVVVPADSLLSLLQSLLCCFCLHVNSDPCLPVLQVLLLVLLLLVLLLVLLVDDPVLCVVLVCLACQLLVCLLVVLLVVQLVVCVVVVHDSLQSNLLSLLLSAFAQVLLVVLCVVVVNCPPLLNSSLNNNNSNNSVVLQVLQLVLLLLQPPPDDDSVVSVVLSVVLLVVLLVVLLVCCVPPVVVVLVVVVVVVDLVVNLVSLSCQSQVQLVVSVVSSGGSSNRSNSNSNSCSPDPCSVVSSVSSVVVNVVSNSSNSSSLSSLANVVCCVVCVVLLVVLLCCQQVVSLVSQLVSCVVSPDDNLSSNLSSLLRSAGYPSSSVSLVSCVVSVSHDSSVSNSSSSSRSVRSVCNSVSNNCSNVVSCVVVVD

Mean predicted aligned error: 5.94 Å

Solvent-accessible surface area (backbone atoms only — not comparable to full-atom values): 19204 Å² total; per-residue (Å²): 129,78,62,59,63,57,53,51,50,52,47,52,52,50,45,35,49,53,41,30,54,55,32,50,76,71,71,46,63,60,65,57,18,22,24,53,31,12,28,44,42,14,61,61,46,70,44,75,41,80,67,61,63,68,48,42,63,55,13,48,55,7,50,24,42,45,29,17,49,50,14,33,67,51,49,71,70,58,48,63,77,35,37,58,34,16,59,51,52,15,42,50,45,39,55,49,39,23,50,51,36,29,55,54,26,49,76,72,70,43,55,71,67,40,17,43,52,51,8,57,23,62,47,23,44,39,54,71,61,47,53,54,49,29,53,76,69,70,35,52,86,37,76,29,33,44,40,40,52,16,27,42,55,31,44,63,60,48,47,55,64,49,51,53,50,54,52,63,61,53,75,78,80,85,65,61,69,68,57,54,51,50,52,52,49,52,44,49,54,50,48,52,52,49,50,58,48,44,44,64,69,52,44,51,60,48,53,58,55,45,59,72,70,69,45,69,65,64,48,44,52,47,52,51,47,48,37,54,48,32,11,51,55,27,36,77,67,70,43,55,40,41,58,22,3,20,54,51,13,40,61,44,25,77,41,95,53,27,67,61,54,51,62,62,45,42,65,59,24,58,53,25,37,41,44,28,34,20,43,58,17,30,69,45,53,65,81,54,37,80,82,42,39,68,56,18,52,52,49,30,46,45,40,39,51,47,45,14,51,50,40,23,52,52,33,43,76,70,71,44,54,71,68,41,15,42,33,27,9,46,55,53,14,26,37,13,69,63,16,54,51,51,48,51,52,31,46,74,60,62,62,34,58,66,74,60,48,49,33,52,49,51,18,36,56,53,32,46,67,46,36,67,56,39,48,72,43,23,68,60,54,39,29,61,75,69,74,97

Secondary structure (DSSP, 8-state):
--HHHHHHHHHHHHHHHHHHHHHHHTT--HHHHHHHHHHHHSTTTT-----HHHHHHHHHHHHHHHHHHHHHH--HHHHHHTHIIIIIIIHHHHHHHHHHHHHHHHHTT--HHHHHHHHHHHH---HHHHHHHHHHTT-TTSHHHHHHHHHHHHHHHHHHHHHHHHHHHTTTTSS-HHHHHHHHHHHHHHHHHHHHHHIIIIIHHHHHHHHHHT-HHHHHHHHHHHHHHHHHHHHHTTS-HHHHHHHHHHHHHTSTTHHHHHHHHHHHHHHHHHHHHHHHHHT--GGGHHHHHHHHHHHHHIIIIIIHHHHHHHHHHTT--HHHHHHHHHHT-S--HHHHHHHHHHHHTTSS-HHHHHHHHHHHHHHHHHHHHHHHTHHHHHHHHTT-

Organism: NCBI:txid343510